Protein AF-A0A955JZ19-F1 (afdb_monomer_lite)

Structure (mmCIF, N/CA/C/O backbone):
data_AF-A0A955JZ19-F1
#
_entry.id   AF-A0A955JZ19-F1
#
loop_
_atom_site.group_PDB
_atom_site.id
_atom_site.type_symbol
_atom_site.label_atom_id
_atom_site.label_alt_id
_atom_site.label_comp_id
_atom_site.label_asym_id
_atom_site.label_entity_id
_atom_site.label_seq_id
_atom_site.pdbx_PDB_ins_code
_atom_site.Cartn_x
_atom_site.Cartn_y
_atom_site.Cartn_z
_atom_site.occupancy
_atom_site.B_iso_or_equiv
_atom_site.auth_seq_id
_atom_site.auth_comp_id
_atom_site.auth_asym_id
_atom_site.auth_atom_id
_atom_site.pdbx_PDB_model_num
ATOM 1 N N . MET A 1 1 ? 44.712 36.888 -28.153 1.00 36.06 1 MET A N 1
ATOM 2 C CA . MET A 1 1 ? 43.821 35.734 -28.402 1.00 36.06 1 MET A CA 1
ATOM 3 C C . MET A 1 1 ? 44.044 34.730 -27.284 1.00 36.06 1 MET A C 1
ATOM 5 O O . MET A 1 1 ? 45.025 34.002 -27.312 1.00 36.06 1 MET A O 1
ATOM 9 N N . GLY A 1 2 ? 43.229 34.809 -26.230 1.00 31.31 2 GLY A N 1
ATOM 10 C CA . GLY A 1 2 ? 43.340 33.939 -25.059 1.00 31.31 2 GLY A CA 1
ATOM 11 C C . GLY A 1 2 ? 42.640 32.613 -25.325 1.00 31.31 2 GLY A C 1
ATOM 12 O O . GLY A 1 2 ? 41.442 32.602 -25.593 1.00 31.31 2 GLY A O 1
ATOM 13 N N . GLY A 1 3 ? 43.398 31.518 -25.285 1.00 32.16 3 GLY A N 1
ATOM 14 C CA . GLY A 1 3 ? 42.857 30.168 -25.368 1.00 32.16 3 GLY A CA 1
ATOM 15 C C . GLY A 1 3 ? 41.945 29.886 -24.177 1.00 32.16 3 GLY A C 1
ATOM 16 O O . GLY A 1 3 ? 42.357 30.033 -23.025 1.00 32.16 3 GLY A O 1
ATOM 17 N N . LEU A 1 4 ? 40.709 29.482 -24.469 1.00 30.69 4 LEU A N 1
ATOM 18 C CA . LEU A 1 4 ? 39.780 28.898 -23.509 1.00 30.69 4 LEU A CA 1
ATOM 19 C C . LEU A 1 4 ? 40.408 27.617 -22.953 1.00 30.69 4 LEU A C 1
ATOM 21 O O . LEU A 1 4 ? 40.342 26.545 -23.552 1.00 30.69 4 LEU A O 1
ATOM 25 N N . LYS A 1 5 ? 41.066 27.758 -21.803 1.00 35.69 5 LYS A N 1
ATOM 26 C CA . LYS A 1 5 ? 41.483 26.651 -20.952 1.00 35.69 5 LYS A CA 1
ATOM 27 C C . LYS A 1 5 ? 40.195 25.944 -20.526 1.00 35.69 5 LYS A C 1
ATOM 29 O O . LYS A 1 5 ? 39.420 26.517 -19.763 1.00 35.69 5 LYS A O 1
ATOM 34 N N . LEU A 1 6 ? 39.936 24.756 -21.084 1.00 35.84 6 LEU A N 1
ATOM 35 C CA . LEU A 1 6 ? 38.850 23.878 -20.650 1.00 35.84 6 LEU A CA 1
ATOM 36 C C . LEU A 1 6 ? 38.929 23.775 -19.128 1.00 35.84 6 LEU A C 1
ATOM 38 O O . LEU A 1 6 ? 39.932 23.328 -18.574 1.00 35.84 6 LEU A O 1
ATOM 42 N N . MET A 1 7 ? 37.898 24.289 -18.470 1.00 33.06 7 MET A N 1
ATOM 43 C CA . MET A 1 7 ? 37.773 24.302 -17.026 1.00 33.06 7 MET A CA 1
ATOM 44 C C . MET A 1 7 ? 37.643 22.839 -16.589 1.00 33.06 7 MET A C 1
ATOM 46 O O . MET A 1 7 ? 36.569 22.248 -16.693 1.00 33.06 7 MET A O 1
ATOM 50 N N . GLU A 1 8 ? 38.754 22.216 -16.184 1.00 42.72 8 GLU A N 1
ATOM 51 C CA . GLU A 1 8 ? 38.717 20.949 -15.460 1.00 42.72 8 GLU A CA 1
ATOM 52 C C . GLU A 1 8 ? 37.923 21.201 -14.180 1.00 42.72 8 GLU A C 1
ATOM 54 O O . GLU A 1 8 ? 38.412 21.807 -13.226 1.00 42.72 8 GLU A O 1
ATOM 59 N N . LEU A 1 9 ? 36.648 20.809 -14.208 1.00 47.03 9 LEU A N 1
ATOM 60 C CA . LEU A 1 9 ? 35.756 20.924 -13.067 1.00 47.03 9 LEU A CA 1
ATOM 61 C C . LEU A 1 9 ? 36.391 20.213 -11.857 1.00 47.03 9 LEU A C 1
ATOM 63 O O . LEU A 1 9 ? 36.922 19.100 -12.011 1.00 47.03 9 LEU A O 1
ATOM 67 N N . PRO A 1 10 ? 36.339 20.834 -10.663 1.00 48.09 10 PRO A N 1
ATOM 68 C CA . PRO A 1 10 ? 36.861 20.242 -9.439 1.00 48.09 10 PRO A CA 1
ATOM 69 C C . PRO A 1 10 ? 36.248 18.853 -9.257 1.00 48.09 10 PRO A C 1
ATOM 71 O O . PRO A 1 10 ? 35.068 18.648 -9.536 1.00 48.09 10 PRO A O 1
ATOM 74 N N . HIS A 1 11 ? 37.075 17.882 -8.863 1.00 57.25 11 HIS A N 1
ATOM 75 C CA . HIS A 1 11 ? 36.681 16.484 -8.702 1.00 57.25 11 HIS A CA 1
ATOM 76 C C . HIS A 1 11 ? 35.457 16.367 -7.785 1.00 57.25 11 HIS A C 1
ATOM 78 O O . HIS A 1 11 ? 35.597 16.385 -6.564 1.00 57.25 11 HIS A O 1
ATOM 84 N N . SER A 1 12 ? 34.259 16.246 -8.365 1.00 74.75 12 SER A N 1
ATOM 85 C CA . SER A 1 12 ? 33.053 15.975 -7.592 1.00 74.75 12 SER A CA 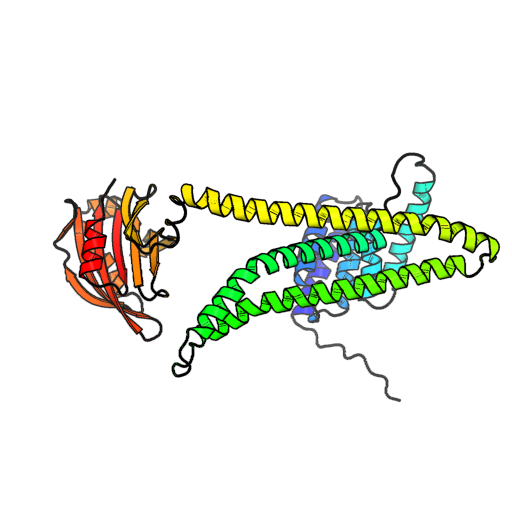1
ATOM 86 C C . SER A 1 12 ? 33.221 14.630 -6.887 1.00 74.75 12 SER A C 1
ATOM 88 O O . SER A 1 12 ? 33.815 13.695 -7.435 1.00 74.75 12 SER A O 1
ATOM 90 N N . ILE A 1 13 ? 32.693 14.521 -5.669 1.00 83.56 13 ILE A N 1
ATOM 91 C CA . ILE A 1 13 ? 32.665 13.261 -4.909 1.00 83.56 13 ILE A CA 1
ATOM 92 C C . ILE A 1 13 ? 32.065 12.143 -5.783 1.00 83.56 13 ILE A C 1
ATOM 94 O O . ILE A 1 13 ? 32.575 11.024 -5.811 1.00 83.56 13 ILE A O 1
ATOM 98 N N . THR A 1 14 ? 31.057 12.477 -6.596 1.00 84.44 14 THR A N 1
ATOM 99 C CA . THR A 1 14 ? 30.448 11.599 -7.602 1.00 84.44 14 THR A CA 1
ATOM 100 C C . THR A 1 14 ? 31.455 11.083 -8.633 1.00 84.44 14 THR A C 1
ATOM 102 O O . THR A 1 14 ? 31.504 9.881 -8.900 1.00 84.44 14 THR A O 1
ATOM 105 N N . ARG A 1 15 ? 32.293 11.961 -9.201 1.00 86.19 15 ARG A N 1
ATOM 106 C CA . ARG A 1 15 ? 33.318 11.586 -10.187 1.00 86.19 15 ARG A CA 1
ATOM 107 C C . ARG A 1 15 ? 34.419 10.732 -9.559 1.00 86.19 15 ARG A C 1
ATOM 109 O O . ARG A 1 15 ? 34.877 9.790 -10.198 1.00 86.19 15 ARG A O 1
ATOM 116 N N . GLN A 1 16 ? 34.818 11.017 -8.318 1.00 86.06 16 GLN A N 1
ATOM 117 C CA . GLN A 1 16 ? 35.795 10.196 -7.590 1.00 86.06 16 GLN A CA 1
ATOM 118 C C . GLN A 1 16 ? 35.253 8.790 -7.310 1.00 86.06 16 GLN A C 1
ATOM 120 O O . GLN A 1 16 ? 35.937 7.807 -7.591 1.00 86.06 16 GLN A O 1
ATOM 125 N N . ALA A 1 17 ? 34.006 8.688 -6.842 1.00 90.06 17 ALA A N 1
ATOM 126 C CA . ALA A 1 17 ? 33.344 7.407 -6.622 1.00 90.06 17 ALA A CA 1
ATOM 127 C C . ALA A 1 17 ? 33.239 6.589 -7.920 1.00 90.06 17 ALA A C 1
ATOM 129 O O . ALA A 1 17 ? 33.508 5.390 -7.916 1.00 90.06 17 ALA A O 1
ATOM 130 N N . TYR A 1 18 ? 32.911 7.239 -9.041 1.00 93.44 18 TYR A N 1
ATOM 131 C CA . TYR A 1 18 ? 32.905 6.598 -10.357 1.00 93.44 18 TYR A CA 1
ATOM 132 C C . TYR A 1 18 ? 34.294 6.073 -10.751 1.00 93.44 18 TYR A C 1
ATOM 134 O O . TYR A 1 18 ? 34.418 4.911 -11.129 1.00 93.44 18 TYR A O 1
ATOM 142 N N . ILE A 1 19 ? 35.345 6.892 -10.625 1.00 91.19 19 ILE A N 1
ATOM 143 C CA . ILE A 1 19 ? 36.721 6.491 -10.963 1.00 91.19 19 ILE A CA 1
ATOM 144 C C . ILE A 1 19 ? 37.163 5.283 -10.128 1.00 91.19 19 ILE A C 1
ATOM 146 O O . ILE A 1 19 ? 37.779 4.366 -10.669 1.00 91.19 19 ILE A O 1
ATOM 150 N N . GLU A 1 20 ? 36.821 5.249 -8.839 1.00 91.38 20 GLU A N 1
ATOM 151 C CA . GLU A 1 20 ? 37.164 4.124 -7.969 1.00 91.38 20 GLU A CA 1
ATOM 152 C C . GLU A 1 20 ? 36.445 2.836 -8.388 1.00 91.38 20 GLU A C 1
ATOM 154 O O . GLU A 1 20 ? 37.066 1.779 -8.485 1.00 91.38 20 GLU A O 1
ATOM 159 N N . GLN A 1 21 ? 35.157 2.917 -8.734 1.00 94.81 21 GLN A N 1
ATOM 160 C CA . GLN A 1 21 ? 34.424 1.757 -9.249 1.00 94.81 21 GLN A CA 1
ATOM 161 C C . GLN A 1 21 ? 35.016 1.250 -10.567 1.00 94.81 21 GLN A C 1
ATOM 163 O O . GLN A 1 21 ? 35.226 0.048 -10.720 1.00 94.81 21 GLN A O 1
ATOM 168 N N . ILE A 1 22 ? 35.345 2.155 -11.490 1.00 96.62 22 ILE A N 1
ATOM 169 C CA . ILE A 1 22 ? 35.989 1.817 -12.762 1.00 96.62 22 ILE A CA 1
ATOM 170 C C . ILE A 1 22 ? 37.344 1.137 -12.542 1.00 96.62 22 ILE A C 1
ATOM 172 O O . ILE A 1 22 ? 37.614 0.123 -13.181 1.00 96.62 22 ILE A O 1
ATOM 176 N N . ARG A 1 23 ? 38.168 1.624 -11.605 1.00 94.00 23 ARG A N 1
ATOM 177 C CA . ARG A 1 23 ? 39.460 1.008 -11.259 1.00 94.00 23 ARG A CA 1
ATOM 178 C C . ARG A 1 23 ? 39.293 -0.441 -10.797 1.00 94.00 23 ARG A C 1
ATOM 180 O O . ARG A 1 23 ? 40.073 -1.306 -11.193 1.00 94.00 23 ARG A O 1
ATOM 187 N N . ILE A 1 24 ? 38.271 -0.719 -9.987 1.00 92.31 24 ILE A N 1
ATOM 188 C CA . ILE A 1 24 ? 37.990 -2.083 -9.524 1.00 92.31 24 ILE A CA 1
ATOM 189 C C . ILE A 1 24 ? 37.556 -2.974 -10.696 1.00 92.31 24 ILE A C 1
ATOM 191 O O . ILE A 1 24 ? 38.008 -4.113 -10.806 1.00 92.31 24 ILE A O 1
ATOM 195 N N . VAL A 1 25 ? 36.721 -2.457 -11.604 1.00 96.25 25 VAL A N 1
ATOM 196 C CA . VAL A 1 25 ? 36.329 -3.192 -12.815 1.00 96.25 25 VAL A CA 1
ATOM 197 C C . VAL A 1 25 ? 37.537 -3.476 -13.709 1.00 96.25 25 VAL A C 1
ATOM 199 O O . VAL A 1 25 ? 37.671 -4.596 -14.190 1.00 96.25 25 VAL A O 1
ATOM 202 N N . GLU A 1 26 ? 38.448 -2.518 -13.895 1.00 95.38 26 GLU A N 1
ATOM 203 C CA . GLU A 1 26 ? 39.683 -2.723 -14.661 1.00 95.38 26 GLU A CA 1
ATOM 204 C C . GLU A 1 26 ? 40.561 -3.828 -14.071 1.00 95.38 26 GLU A C 1
ATOM 206 O O . GLU A 1 26 ? 41.078 -4.664 -14.815 1.00 95.38 26 GLU A O 1
ATOM 211 N N . ALA A 1 27 ? 40.717 -3.853 -12.745 1.00 93.56 27 ALA A N 1
ATOM 212 C CA . ALA A 1 27 ? 41.481 -4.889 -12.058 1.00 93.56 27 ALA A CA 1
ATOM 213 C C . ALA A 1 27 ? 40.847 -6.275 -12.249 1.00 93.56 27 ALA A C 1
ATOM 215 O O . ALA A 1 27 ? 41.544 -7.226 -12.604 1.00 93.56 27 ALA A O 1
ATOM 216 N N . ASN A 1 28 ? 39.524 -6.375 -12.088 1.00 92.94 28 ASN A N 1
ATOM 217 C CA . ASN A 1 28 ? 38.792 -7.629 -12.259 1.00 92.94 28 ASN A CA 1
ATOM 218 C C . ASN A 1 28 ? 38.799 -8.112 -13.712 1.00 92.94 28 ASN A C 1
ATOM 220 O O . ASN A 1 28 ? 38.982 -9.299 -13.957 1.00 92.94 28 ASN A O 1
ATOM 224 N N . LEU A 1 29 ? 38.642 -7.202 -14.677 1.00 94.69 29 LEU A N 1
ATOM 225 C CA . LEU A 1 29 ? 38.719 -7.530 -16.097 1.00 94.69 29 LEU A CA 1
ATOM 226 C C . LEU A 1 29 ? 40.117 -8.030 -16.459 1.00 94.69 29 LEU A C 1
ATOM 228 O O . LEU A 1 29 ? 40.243 -9.057 -17.112 1.00 94.69 29 LEU A O 1
ATOM 232 N N . LYS A 1 30 ? 41.170 -7.357 -15.978 1.00 95.62 30 LYS A N 1
ATOM 233 C CA . LYS A 1 30 ? 42.548 -7.814 -16.178 1.00 95.62 30 LYS A CA 1
ATOM 234 C C . LYS A 1 30 ? 42.765 -9.206 -15.584 1.00 95.62 30 LYS A C 1
ATOM 236 O O . LYS A 1 30 ? 43.415 -10.023 -16.226 1.00 95.62 30 LYS A O 1
ATOM 241 N N . ALA A 1 31 ? 42.241 -9.477 -14.389 1.00 91.94 31 ALA A N 1
ATOM 242 C CA . ALA A 1 31 ? 42.320 -10.798 -13.767 1.00 91.94 31 ALA A CA 1
ATOM 243 C C . ALA A 1 31 ? 41.575 -11.862 -14.593 1.00 91.94 31 ALA A C 1
ATOM 245 O O . ALA A 1 31 ? 42.135 -12.923 -14.840 1.00 91.94 31 ALA A O 1
ATOM 246 N N . ALA A 1 32 ? 40.379 -11.544 -15.101 1.00 93.06 32 ALA A N 1
ATOM 247 C CA . ALA A 1 32 ? 39.568 -12.448 -15.924 1.00 93.06 32 ALA A CA 1
ATOM 248 C C . ALA A 1 32 ? 40.208 -12.806 -17.271 1.00 93.06 32 ALA A C 1
ATOM 250 O O . ALA A 1 32 ? 39.827 -13.798 -17.885 1.00 93.06 32 ALA A O 1
ATOM 251 N N . THR A 1 33 ? 41.150 -11.990 -17.745 1.00 93.50 33 THR A N 1
ATOM 252 C CA . THR A 1 33 ? 41.774 -12.138 -19.066 1.00 93.50 33 THR A CA 1
ATOM 253 C C . THR A 1 33 ? 43.278 -12.411 -18.977 1.00 93.50 33 THR A C 1
ATOM 255 O O . THR A 1 33 ? 43.978 -12.319 -19.984 1.00 93.50 33 THR A O 1
ATOM 258 N N . SER A 1 34 ? 43.817 -12.657 -17.777 1.00 91.00 34 SER A N 1
ATOM 259 C CA . SER A 1 34 ? 45.233 -12.990 -17.577 1.00 91.00 34 SER A CA 1
ATOM 260 C C . SER A 1 34 ? 45.426 -14.504 -17.674 1.00 91.00 34 SER A C 1
ATOM 262 O O . SER A 1 34 ? 45.449 -15.188 -16.657 1.00 91.00 34 SER A O 1
ATOM 264 N N . GLY A 1 35 ? 45.570 -15.017 -18.898 1.00 90.94 35 GLY A N 1
ATOM 265 C CA . GLY A 1 35 ? 45.674 -16.452 -19.185 1.00 90.94 35 GLY A CA 1
ATOM 266 C C . GLY A 1 35 ? 44.444 -16.949 -19.937 1.00 90.94 35 GLY A C 1
ATOM 267 O O . GLY A 1 35 ? 43.985 -16.275 -20.861 1.00 90.94 35 GLY A O 1
ATOM 268 N N . ASP A 1 36 ? 43.915 -18.104 -19.535 1.00 92.19 36 ASP A N 1
ATOM 269 C CA . ASP A 1 36 ? 42.625 -18.583 -20.029 1.00 92.19 36 ASP A CA 1
ATOM 270 C C . ASP A 1 36 ? 41.503 -17.652 -19.556 1.00 92.19 36 ASP A C 1
ATOM 272 O O . ASP A 1 36 ? 41.524 -17.142 -18.434 1.00 92.19 36 ASP A O 1
ATOM 276 N N . ILE A 1 37 ? 40.525 -17.408 -20.430 1.00 94.31 37 ILE A N 1
ATOM 277 C CA . ILE A 1 37 ? 39.426 -16.487 -20.139 1.00 94.31 37 ILE A CA 1
ATOM 278 C C . ILE A 1 37 ? 38.528 -17.099 -19.059 1.00 94.31 37 ILE A C 1
ATOM 280 O O . ILE A 1 37 ? 37.827 -18.085 -19.293 1.00 94.31 37 ILE A O 1
ATOM 284 N N . ASP A 1 38 ? 38.492 -16.469 -17.886 1.00 94.00 38 ASP A N 1
ATOM 285 C CA . ASP A 1 38 ? 37.559 -16.833 -16.822 1.00 94.00 38 ASP A CA 1
ATOM 286 C C . ASP A 1 38 ? 36.180 -16.221 -17.115 1.00 94.00 38 ASP A C 1
ATOM 288 O O . ASP A 1 38 ? 35.874 -15.078 -16.755 1.00 94.00 38 ASP A O 1
ATOM 292 N N . HIS A 1 39 ? 35.318 -16.995 -17.778 1.00 91.25 39 HIS A N 1
ATOM 293 C CA . HIS A 1 39 ? 33.958 -16.576 -18.124 1.00 91.25 39 HIS A CA 1
ATOM 294 C C . HIS A 1 39 ? 33.083 -16.243 -16.903 1.00 91.25 39 HIS A C 1
ATOM 296 O O . HIS A 1 39 ? 32.175 -15.406 -17.006 1.00 91.25 39 HIS A O 1
ATOM 302 N N . ALA A 1 40 ? 33.337 -16.863 -15.745 1.00 90.25 40 ALA A N 1
ATOM 303 C CA . ALA A 1 40 ? 32.583 -16.584 -14.528 1.00 90.25 40 ALA A CA 1
ATOM 304 C C . ALA A 1 40 ? 32.951 -15.199 -13.984 1.00 90.25 40 ALA A C 1
ATOM 306 O O . ALA A 1 40 ? 32.062 -14.385 -13.709 1.00 90.25 40 ALA A O 1
ATOM 307 N N . LEU A 1 41 ? 34.248 -14.889 -13.916 1.00 90.81 41 LEU A N 1
ATOM 308 C CA . LEU A 1 41 ? 34.722 -13.569 -13.510 1.00 90.81 41 LEU A CA 1
ATOM 309 C C . LEU A 1 41 ? 34.319 -12.490 -14.527 1.00 90.81 41 LEU A C 1
ATOM 311 O O . LEU A 1 41 ? 33.862 -11.417 -14.135 1.00 90.81 41 LEU A O 1
ATOM 315 N N . LEU A 1 42 ? 34.361 -12.794 -15.827 1.00 91.88 42 LEU A N 1
ATOM 316 C CA . LEU A 1 42 ? 33.897 -11.900 -16.895 1.00 91.88 42 LEU A CA 1
ATOM 317 C C . LEU A 1 42 ? 32.394 -11.570 -16.776 1.00 91.88 42 LEU A C 1
ATOM 319 O O . LEU A 1 42 ? 31.968 -10.441 -17.026 1.00 91.88 42 LEU A O 1
ATOM 323 N N . THR A 1 43 ? 31.577 -12.532 -16.336 1.00 91.50 43 THR A N 1
ATOM 324 C CA . THR A 1 43 ? 30.149 -12.313 -16.049 1.00 91.50 43 THR A CA 1
ATOM 325 C C . THR A 1 43 ? 29.948 -11.397 -14.839 1.00 91.50 43 THR A C 1
ATOM 327 O O . THR A 1 43 ? 29.064 -10.540 -14.854 1.00 91.50 43 THR A O 1
ATOM 330 N N . GLN A 1 44 ? 30.778 -11.524 -13.799 1.00 90.88 44 GLN A N 1
ATOM 331 C CA . GLN A 1 44 ? 30.746 -10.607 -12.653 1.00 90.88 44 GLN A CA 1
ATOM 332 C C . GLN A 1 44 ? 31.175 -9.187 -13.043 1.00 90.88 44 GLN A C 1
ATOM 334 O O . GLN A 1 44 ? 30.560 -8.216 -12.600 1.00 90.88 44 GLN A O 1
ATOM 339 N N . VAL A 1 45 ? 32.187 -9.062 -13.908 1.00 96.19 45 VAL A N 1
ATOM 340 C CA . VAL A 1 45 ? 32.626 -7.783 -14.487 1.00 96.19 45 VAL A CA 1
ATOM 341 C C . VAL A 1 45 ? 31.480 -7.123 -15.260 1.00 96.19 45 VAL A C 1
ATOM 343 O O . VAL A 1 45 ? 31.210 -5.948 -15.018 1.00 96.19 45 VAL A O 1
ATOM 346 N N . GLN A 1 46 ? 30.754 -7.871 -16.103 1.00 95.00 46 GLN A N 1
ATOM 347 C CA . GLN A 1 46 ? 29.576 -7.358 -16.819 1.00 95.00 46 GLN A CA 1
ATOM 348 C C . GLN A 1 46 ? 28.509 -6.829 -15.855 1.00 95.00 46 GLN A C 1
ATOM 350 O O . GLN A 1 46 ? 28.118 -5.675 -15.962 1.00 95.00 46 GLN A O 1
ATOM 355 N N . LYS A 1 47 ? 28.091 -7.631 -14.864 1.00 94.62 47 LYS A N 1
ATOM 356 C CA . LYS A 1 47 ? 27.066 -7.212 -13.889 1.00 94.62 47 LYS A CA 1
ATOM 357 C C . LYS A 1 47 ? 27.450 -5.920 -13.168 1.00 94.62 47 LYS A C 1
ATOM 359 O O . LYS A 1 47 ? 26.605 -5.071 -12.892 1.00 94.62 47 LYS A O 1
ATOM 364 N N . ARG A 1 48 ? 28.737 -5.766 -12.851 1.00 94.81 48 ARG A N 1
ATOM 365 C CA . ARG A 1 48 ? 29.244 -4.558 -12.201 1.00 94.81 48 ARG A CA 1
ATOM 366 C C . ARG A 1 48 ? 29.254 -3.361 -13.149 1.00 94.81 48 ARG A C 1
ATOM 368 O O . ARG A 1 48 ? 28.903 -2.270 -12.715 1.00 94.81 48 ARG A O 1
ATOM 375 N N . LEU A 1 49 ? 29.609 -3.556 -14.418 1.00 95.88 49 LEU A N 1
ATOM 376 C CA . LEU A 1 49 ? 29.494 -2.524 -15.450 1.00 95.88 49 LEU A CA 1
ATOM 377 C C . LEU A 1 49 ? 28.043 -2.083 -15.652 1.00 95.88 49 LEU A C 1
ATOM 379 O O . LEU A 1 49 ? 27.805 -0.883 -15.701 1.00 95.88 49 LEU A O 1
ATOM 383 N N . ASP A 1 50 ? 27.088 -3.012 -15.679 1.00 94.00 50 ASP A N 1
ATOM 384 C CA . ASP A 1 50 ? 25.661 -2.701 -15.833 1.00 94.00 50 ASP A CA 1
ATOM 385 C C . ASP A 1 50 ? 25.151 -1.846 -14.660 1.00 94.00 50 ASP A C 1
ATOM 387 O O . ASP A 1 50 ? 24.494 -0.828 -14.867 1.00 94.00 50 ASP A O 1
ATOM 391 N N . SER A 1 51 ? 25.546 -2.184 -13.426 1.00 94.94 51 SER A N 1
ATOM 392 C CA . SER A 1 51 ? 25.214 -1.385 -12.236 1.00 94.94 51 SER A CA 1
ATOM 393 C C . SER A 1 51 ? 25.858 0.012 -12.254 1.00 94.94 51 SER A C 1
ATOM 395 O O . SER A 1 51 ? 25.240 0.999 -11.849 1.00 94.94 51 SER A O 1
ATOM 397 N N . ILE A 1 52 ? 27.097 0.132 -12.749 1.00 93.31 52 ILE A N 1
ATOM 398 C CA . ILE A 1 52 ? 27.747 1.439 -12.939 1.00 93.31 52 ILE A CA 1
ATOM 399 C C . ILE A 1 52 ? 27.015 2.226 -14.035 1.00 93.31 52 ILE A C 1
ATOM 401 O O . ILE A 1 52 ? 26.786 3.422 -13.860 1.00 93.31 52 ILE A O 1
ATOM 405 N N . ALA A 1 53 ? 26.621 1.581 -15.134 1.00 94.75 53 ALA A N 1
ATOM 406 C CA . ALA A 1 53 ? 25.901 2.209 -16.235 1.00 94.75 53 ALA A CA 1
ATOM 407 C C . ALA A 1 53 ? 24.556 2.772 -15.773 1.00 94.75 53 ALA A C 1
ATOM 409 O O . ALA A 1 53 ? 24.304 3.958 -15.982 1.00 94.75 53 ALA A O 1
ATOM 410 N N . GLU A 1 54 ? 23.754 1.983 -15.056 1.00 94.31 54 GLU A N 1
ATOM 411 C CA . GLU A 1 54 ? 22.461 2.406 -14.502 1.00 94.31 54 GLU A CA 1
ATOM 412 C C . GLU A 1 54 ? 22.579 3.713 -13.705 1.00 94.31 54 GLU A C 1
ATOM 414 O O . GLU A 1 54 ? 21.778 4.633 -13.868 1.00 94.31 54 GLU A O 1
ATOM 419 N N . LYS A 1 55 ? 23.638 3.833 -12.899 1.00 93.56 55 LYS A N 1
ATOM 420 C CA . LYS A 1 55 ? 23.854 4.994 -12.035 1.00 93.56 55 LYS A CA 1
ATOM 421 C C . LYS A 1 55 ? 24.499 6.190 -12.740 1.00 93.56 55 LYS A C 1
ATOM 423 O O . LYS A 1 55 ? 24.259 7.333 -12.353 1.00 93.56 55 LYS A O 1
ATOM 428 N N . TYR A 1 56 ? 25.362 5.953 -13.727 1.00 92.62 56 TYR A N 1
ATOM 429 C CA . TYR A 1 56 ? 26.324 6.961 -14.180 1.00 92.62 56 TYR A CA 1
ATOM 430 C C . TYR A 1 56 ? 26.311 7.258 -15.685 1.00 92.62 56 TYR A C 1
ATOM 432 O O . TYR A 1 56 ? 26.850 8.294 -16.082 1.00 92.62 56 TYR A O 1
ATOM 440 N N . GLN A 1 57 ? 25.675 6.438 -16.529 1.00 90.12 57 GLN A N 1
ATOM 441 C CA . GLN A 1 57 ? 25.727 6.602 -17.992 1.00 90.12 57 GLN A CA 1
ATOM 442 C C . GLN A 1 57 ? 25.134 7.936 -18.478 1.00 90.12 57 GLN A C 1
ATOM 444 O O . GLN A 1 57 ? 25.645 8.540 -19.421 1.00 90.12 57 GLN A O 1
ATOM 449 N N . TYR A 1 58 ? 24.131 8.470 -17.774 1.00 91.12 58 TYR A N 1
ATOM 450 C CA . TYR A 1 58 ? 23.497 9.760 -18.083 1.00 91.12 58 TYR A CA 1
ATOM 451 C C . TYR A 1 58 ? 23.933 10.899 -17.146 1.00 91.12 58 TYR A C 1
ATOM 453 O O . TYR A 1 58 ? 23.389 11.998 -17.214 1.00 91.12 58 TYR A O 1
ATOM 461 N N . SER A 1 59 ? 24.922 10.669 -16.273 1.00 87.44 59 SER A N 1
ATOM 462 C CA . SER A 1 59 ? 25.356 11.678 -15.303 1.00 87.44 59 SER A CA 1
ATOM 463 C C . SER A 1 59 ? 26.234 12.752 -15.951 1.00 87.44 59 SER A C 1
ATOM 465 O O . SER A 1 59 ? 27.358 12.490 -16.391 1.00 87.44 59 SER A O 1
ATOM 467 N N . ASN A 1 60 ? 25.744 13.994 -15.940 1.00 86.12 60 ASN A N 1
ATOM 468 C CA . ASN A 1 60 ? 26.501 15.163 -16.396 1.00 86.12 60 ASN A CA 1
ATOM 469 C C . ASN A 1 60 ? 27.709 15.471 -15.493 1.00 86.12 60 ASN A C 1
ATOM 471 O O . ASN A 1 60 ? 28.697 16.024 -15.967 1.00 86.12 60 ASN A O 1
ATOM 475 N N . GLU A 1 61 ? 27.671 15.064 -14.219 1.00 85.50 61 GLU A N 1
ATOM 476 C CA . GLU A 1 61 ? 28.739 15.318 -13.238 1.00 85.50 61 GLU A CA 1
ATOM 477 C C . GLU A 1 61 ? 30.032 14.540 -13.527 1.00 85.50 61 GLU A C 1
ATOM 479 O O . GLU A 1 61 ? 31.110 14.924 -13.073 1.00 85.50 61 GLU A O 1
ATOM 484 N N . ILE A 1 62 ? 29.94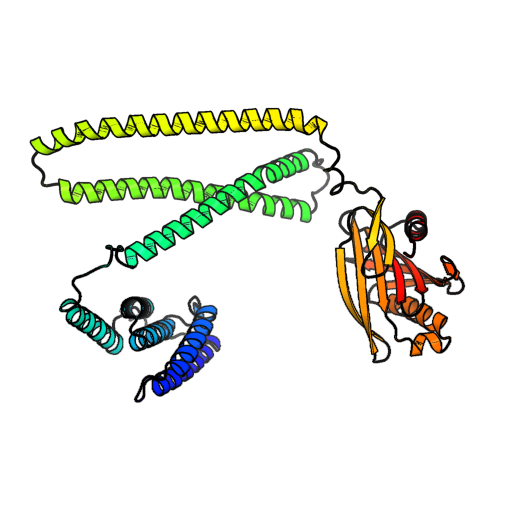0 13.444 -14.285 1.00 85.06 62 ILE A N 1
ATOM 485 C CA . ILE A 1 62 ? 31.094 12.623 -14.683 1.00 85.06 62 ILE A CA 1
ATOM 486 C C . ILE A 1 62 ? 31.725 13.156 -15.974 1.00 85.06 62 ILE A C 1
ATOM 488 O O . ILE A 1 62 ? 32.924 12.968 -16.215 1.00 85.06 62 ILE A O 1
ATOM 492 N N . GLY A 1 63 ? 30.935 13.854 -16.793 1.00 87.88 63 GLY A N 1
ATOM 493 C CA . GLY A 1 63 ? 31.375 14.439 -18.052 1.00 87.88 63 GLY A CA 1
ATOM 494 C C . GLY A 1 63 ? 31.898 13.382 -19.024 1.00 87.88 63 GLY A C 1
ATOM 495 O O . GLY A 1 63 ? 31.283 12.330 -19.219 1.00 87.88 63 GLY A O 1
ATOM 496 N N . THR A 1 64 ? 33.050 13.661 -19.632 1.00 90.94 64 THR A N 1
ATOM 497 C CA . THR A 1 64 ? 33.677 12.784 -20.631 1.00 90.94 64 THR A CA 1
ATOM 498 C C . THR A 1 64 ? 34.254 11.511 -20.028 1.00 90.94 64 THR A C 1
ATOM 500 O O . THR A 1 64 ? 34.398 10.538 -20.753 1.00 90.94 64 THR A O 1
ATOM 503 N N . ALA A 1 65 ? 34.510 11.440 -18.712 1.00 90.06 65 ALA A N 1
ATOM 504 C CA . ALA A 1 65 ? 35.067 10.243 -18.063 1.00 90.06 65 ALA A CA 1
ATOM 505 C C . ALA A 1 65 ? 34.173 8.992 -18.209 1.00 90.06 65 ALA A C 1
ATOM 507 O O . ALA A 1 65 ? 34.646 7.867 -18.026 1.00 90.06 65 ALA A O 1
ATOM 508 N N . ARG A 1 66 ? 32.909 9.181 -18.611 1.00 92.38 66 ARG A N 1
ATOM 509 C CA . ARG A 1 66 ? 31.976 8.122 -19.014 1.00 92.38 66 ARG A CA 1
ATOM 510 C C . ARG A 1 66 ? 32.491 7.255 -20.161 1.00 92.38 66 ARG A C 1
ATOM 512 O O . ARG A 1 66 ? 32.130 6.088 -20.209 1.00 92.38 66 ARG A O 1
ATOM 519 N N . TYR A 1 67 ? 33.386 7.757 -21.021 1.00 94.75 67 TYR A N 1
ATOM 520 C CA . TYR A 1 67 ? 33.964 6.960 -22.116 1.00 94.75 67 TYR A CA 1
ATOM 521 C C . TYR A 1 67 ? 34.568 5.637 -21.625 1.00 94.75 67 TYR A C 1
ATOM 523 O O . TYR A 1 67 ? 34.557 4.631 -22.328 1.00 94.75 67 TYR A O 1
ATOM 531 N N . LYS A 1 68 ? 35.076 5.638 -20.389 1.00 95.56 68 LYS A N 1
ATOM 532 C CA . LYS A 1 68 ? 35.743 4.495 -19.785 1.00 95.56 68 LYS A CA 1
ATOM 533 C C . LYS A 1 68 ? 34.795 3.338 -19.467 1.00 95.56 68 LYS A C 1
ATOM 535 O O . LYS A 1 68 ? 35.214 2.190 -19.538 1.00 95.56 68 LYS A O 1
ATOM 540 N N . LEU A 1 69 ? 33.531 3.632 -19.163 1.00 95.94 69 LEU A N 1
ATOM 541 C CA . LEU A 1 69 ? 32.481 2.629 -19.002 1.00 95.94 69 LEU A CA 1
ATOM 542 C C . LEU A 1 69 ? 32.275 1.861 -20.315 1.00 95.94 69 LEU A C 1
ATOM 544 O O . LEU A 1 69 ? 32.371 0.636 -20.330 1.00 95.94 69 LEU A O 1
ATOM 548 N N . TYR A 1 70 ? 32.081 2.593 -21.414 1.00 97.00 70 TYR A N 1
ATOM 549 C CA . TYR A 1 70 ? 31.867 2.024 -22.746 1.00 97.00 70 TYR A CA 1
ATOM 550 C C . TYR A 1 70 ? 33.107 1.280 -23.267 1.00 97.00 70 TYR A C 1
ATOM 552 O O . TYR A 1 70 ? 32.989 0.192 -23.821 1.00 97.00 70 TYR A O 1
ATOM 560 N N . GLU A 1 71 ? 34.316 1.792 -23.003 1.00 96.88 71 GLU A N 1
ATOM 561 C CA . GLU A 1 71 ? 35.565 1.076 -23.306 1.00 96.88 71 GLU A CA 1
ATOM 562 C C . GLU A 1 71 ? 35.625 -0.296 -22.614 1.00 96.88 71 GLU A C 1
ATOM 564 O O . GLU A 1 71 ? 36.044 -1.282 -23.218 1.00 96.88 71 GLU A O 1
ATOM 569 N N . LEU A 1 72 ? 35.217 -0.375 -21.344 1.00 97.06 72 LEU A N 1
ATOM 570 C CA . LEU A 1 72 ? 35.236 -1.630 -20.592 1.00 97.06 72 LEU A CA 1
ATOM 571 C C . LEU A 1 72 ? 34.123 -2.586 -21.026 1.00 97.06 72 LEU A C 1
ATOM 573 O O . LEU A 1 72 ? 34.375 -3.787 -21.097 1.00 97.06 72 LEU A O 1
ATOM 577 N N . GLN A 1 73 ? 32.937 -2.076 -21.369 1.00 97.12 73 GLN A N 1
ATOM 578 C CA . GLN A 1 73 ? 31.874 -2.885 -21.976 1.00 97.12 73 GLN A CA 1
ATOM 579 C C . GLN A 1 73 ? 32.334 -3.482 -23.310 1.00 97.12 73 GLN A C 1
ATOM 581 O O . GLN A 1 73 ? 32.207 -4.689 -23.509 1.00 97.12 73 GLN A O 1
ATOM 586 N N . SER A 1 74 ? 32.978 -2.683 -24.165 1.00 97.25 74 SER A N 1
ATOM 587 C CA . SER A 1 74 ? 33.572 -3.165 -25.416 1.00 97.25 74 SER A CA 1
ATOM 588 C C . SER A 1 74 ? 34.551 -4.319 -25.184 1.00 97.25 74 SER A C 1
ATOM 590 O O . SER A 1 74 ? 34.450 -5.356 -25.835 1.00 97.25 74 SER A O 1
ATOM 592 N N . LEU A 1 75 ? 35.453 -4.190 -24.205 1.00 95.94 75 LEU A N 1
ATOM 593 C CA . LEU A 1 75 ? 36.408 -5.250 -23.880 1.00 95.94 75 LEU A CA 1
ATOM 594 C C . LEU A 1 75 ? 35.726 -6.529 -23.384 1.00 95.94 75 LEU A C 1
ATOM 596 O O . LEU A 1 75 ? 36.144 -7.620 -23.759 1.00 95.94 75 LEU A O 1
ATOM 600 N N . VAL A 1 76 ? 34.678 -6.422 -22.566 1.00 96.75 76 VAL A N 1
ATOM 601 C CA . VAL A 1 76 ? 33.934 -7.606 -22.116 1.00 96.75 76 VAL A CA 1
ATOM 602 C C . VAL A 1 76 ? 33.296 -8.336 -23.298 1.00 96.75 76 VAL A C 1
ATOM 604 O O . VAL A 1 76 ? 33.419 -9.557 -23.376 1.00 96.75 76 VAL A O 1
ATOM 607 N N . HIS A 1 77 ? 32.659 -7.618 -24.227 1.00 94.75 77 HIS A N 1
ATOM 608 C CA . HIS A 1 77 ? 32.081 -8.224 -25.431 1.00 94.75 77 HIS A CA 1
ATOM 609 C C . HIS A 1 77 ? 33.158 -8.819 -26.351 1.00 94.75 77 HIS A C 1
ATOM 611 O O . HIS A 1 77 ? 33.004 -9.949 -26.810 1.00 94.75 77 HIS A O 1
ATOM 617 N N . PHE A 1 78 ? 34.301 -8.142 -26.499 1.00 94.62 78 PHE A N 1
ATOM 618 C CA . PHE A 1 78 ? 35.456 -8.650 -27.244 1.00 94.62 78 PHE A CA 1
ATOM 619 C C . PHE A 1 78 ? 35.938 -10.005 -26.697 1.00 94.62 78 PHE A C 1
ATOM 621 O O . PHE A 1 78 ? 36.098 -10.960 -27.454 1.00 94.62 78 PHE A O 1
ATOM 628 N N . PHE A 1 79 ? 36.097 -10.138 -25.375 1.00 94.00 79 PHE A N 1
ATOM 629 C CA . PHE A 1 79 ? 36.508 -11.406 -24.754 1.00 94.00 79 PHE A CA 1
ATOM 630 C C . PHE A 1 79 ? 35.406 -12.479 -24.736 1.00 94.00 79 PHE A C 1
ATOM 632 O O . PHE A 1 79 ? 35.713 -13.658 -24.574 1.00 94.00 79 PHE A O 1
ATOM 639 N N . LYS A 1 80 ? 34.134 -12.107 -24.925 1.00 92.50 80 LYS A N 1
ATOM 640 C CA . LYS A 1 80 ? 33.023 -13.056 -25.132 1.00 92.50 80 LYS A CA 1
ATOM 641 C C . LYS A 1 80 ? 32.906 -13.541 -26.581 1.00 92.50 80 LYS A C 1
ATOM 643 O O . LYS A 1 80 ? 32.134 -14.462 -26.826 1.00 92.50 80 LYS A O 1
ATOM 648 N N . GLY A 1 81 ? 33.650 -12.943 -27.514 1.00 91.69 81 GLY A N 1
ATOM 649 C CA . GLY A 1 81 ? 33.529 -13.212 -28.949 1.00 91.69 81 GLY A CA 1
ATOM 650 C C . GLY A 1 81 ? 32.318 -12.543 -29.606 1.00 91.69 81 GLY A C 1
ATOM 651 O O . GLY A 1 81 ? 31.914 -12.952 -30.688 1.00 91.69 81 GLY A O 1
ATOM 652 N N . ASP A 1 82 ? 31.736 -11.541 -28.952 1.00 92.94 82 ASP A N 1
ATOM 653 C CA . ASP A 1 82 ? 30.602 -10.762 -29.446 1.00 92.94 82 ASP A CA 1
ATOM 654 C C . ASP A 1 82 ? 31.118 -9.474 -30.103 1.00 92.94 82 ASP A C 1
ATOM 656 O O . ASP A 1 82 ? 31.098 -8.382 -29.525 1.00 92.94 82 ASP A O 1
ATOM 660 N N . ASP A 1 83 ? 31.692 -9.645 -31.293 1.00 92.81 83 ASP A N 1
ATOM 661 C CA . ASP A 1 83 ? 32.489 -8.617 -31.964 1.00 92.81 83 ASP A CA 1
ATOM 662 C C . ASP A 1 83 ? 31.644 -7.405 -32.403 1.00 92.81 83 ASP A C 1
ATOM 664 O O . ASP A 1 83 ? 32.126 -6.270 -32.368 1.00 92.81 83 ASP A O 1
ATOM 668 N N . ASP A 1 84 ? 30.368 -7.621 -32.738 1.00 90.88 84 ASP A N 1
ATOM 669 C CA . ASP A 1 84 ? 29.435 -6.567 -33.149 1.00 90.88 84 ASP A CA 1
ATOM 670 C C . ASP A 1 84 ? 29.134 -5.600 -31.997 1.00 90.88 84 ASP A C 1
ATOM 672 O O . ASP A 1 84 ? 29.286 -4.382 -32.136 1.00 90.88 84 ASP A O 1
ATOM 676 N N . ASN A 1 85 ? 28.780 -6.133 -30.823 1.00 92.44 85 ASN A N 1
ATOM 677 C CA . ASN A 1 85 ? 28.541 -5.305 -29.641 1.00 92.44 85 ASN A CA 1
ATOM 678 C C . ASN A 1 85 ? 29.841 -4.670 -29.132 1.00 92.44 85 ASN A C 1
ATOM 680 O O . ASN A 1 85 ? 29.844 -3.518 -28.693 1.00 92.44 85 ASN A O 1
ATOM 684 N N . ALA A 1 86 ? 30.972 -5.377 -29.234 1.00 95.38 86 ALA A N 1
ATOM 685 C CA . ALA A 1 86 ? 32.274 -4.810 -28.903 1.00 95.38 86 ALA A CA 1
ATOM 686 C C . ALA A 1 86 ? 32.607 -3.585 -29.773 1.00 95.38 86 ALA A C 1
ATOM 688 O O . ALA A 1 86 ? 33.142 -2.593 -29.259 1.00 95.38 86 ALA A O 1
ATOM 689 N N . LEU A 1 87 ? 32.264 -3.635 -31.065 1.00 95.25 87 LEU A N 1
ATOM 690 C CA . LEU A 1 87 ? 32.466 -2.540 -32.009 1.00 95.25 87 LEU A CA 1
ATOM 691 C C . LEU A 1 87 ? 31.523 -1.360 -31.734 1.00 95.25 87 LEU A C 1
ATOM 693 O O . LEU A 1 87 ? 31.945 -0.205 -31.818 1.00 95.25 87 LEU A O 1
ATOM 697 N N . ASP A 1 88 ? 30.267 -1.622 -31.379 1.00 95.31 88 ASP A N 1
ATOM 698 C CA . ASP A 1 88 ? 29.321 -0.557 -31.040 1.00 95.31 88 ASP A CA 1
ATOM 699 C C . ASP A 1 88 ? 29.779 0.216 -29.793 1.00 95.31 88 ASP A C 1
ATOM 701 O O . ASP A 1 88 ? 29.969 1.435 -29.837 1.00 95.31 88 ASP A O 1
ATOM 705 N N . PHE A 1 89 ? 30.105 -0.499 -28.712 1.00 96.81 89 PHE A N 1
ATOM 706 C CA . PHE A 1 89 ? 30.561 0.126 -27.470 1.00 96.81 89 PHE A CA 1
ATOM 707 C C . PHE A 1 89 ? 31.876 0.901 -27.624 1.00 96.81 89 PHE A C 1
ATOM 709 O O . PHE A 1 89 ? 32.040 1.948 -26.992 1.00 96.81 89 PHE A O 1
ATOM 716 N N . ILE A 1 90 ? 32.816 0.456 -28.471 1.00 97.31 90 ILE A N 1
ATOM 717 C CA . ILE A 1 90 ? 34.057 1.222 -28.676 1.00 97.31 90 ILE A CA 1
ATOM 718 C C . ILE A 1 90 ? 33.817 2.503 -29.480 1.00 97.31 90 ILE A C 1
ATOM 720 O O . ILE A 1 90 ? 34.445 3.524 -29.197 1.00 97.31 90 ILE A O 1
ATOM 724 N N . ASN A 1 91 ? 32.879 2.492 -30.432 1.00 95.62 91 ASN A N 1
ATOM 725 C CA . ASN A 1 91 ? 32.488 3.705 -31.148 1.00 95.62 91 ASN A CA 1
ATOM 726 C C . ASN A 1 91 ? 31.786 4.695 -30.204 1.00 95.62 91 ASN A C 1
ATOM 728 O O . ASN A 1 91 ? 32.136 5.876 -30.208 1.00 95.62 91 ASN A O 1
ATOM 732 N N . GLN A 1 92 ? 30.900 4.214 -29.323 1.00 95.00 92 GLN A N 1
ATOM 733 C CA . GLN A 1 92 ? 30.294 5.044 -28.273 1.00 95.00 92 GLN A CA 1
ATOM 734 C C . GLN A 1 92 ? 31.353 5.633 -27.323 1.00 95.00 92 GLN A C 1
ATOM 736 O O . GLN A 1 92 ? 31.277 6.803 -26.946 1.00 95.00 92 GLN A O 1
ATOM 741 N N . ALA A 1 93 ? 32.392 4.867 -26.964 1.00 95.00 93 ALA A N 1
ATOM 742 C CA . ALA A 1 93 ? 33.501 5.374 -26.153 1.00 95.00 93 ALA A CA 1
ATOM 743 C C . ALA A 1 93 ? 34.249 6.527 -26.851 1.00 95.00 93 ALA A C 1
ATOM 745 O O . ALA A 1 93 ? 34.548 7.543 -26.220 1.00 95.00 93 ALA A O 1
ATOM 746 N N . ILE A 1 94 ? 34.530 6.401 -28.152 1.00 94.56 94 ILE A N 1
ATOM 747 C CA . ILE A 1 94 ? 35.169 7.457 -28.955 1.00 94.56 94 ILE A CA 1
ATOM 748 C C . ILE A 1 94 ? 34.286 8.711 -29.008 1.00 94.56 94 ILE A C 1
ATOM 750 O O . ILE A 1 94 ? 34.782 9.817 -28.786 1.00 94.56 94 ILE A O 1
ATOM 754 N N . GLU A 1 95 ? 32.986 8.541 -29.254 1.00 94.62 95 GLU A N 1
ATOM 755 C CA . GLU A 1 95 ? 32.018 9.639 -29.325 1.00 94.62 95 GLU A CA 1
ATOM 756 C C . GLU A 1 95 ? 31.936 10.406 -27.999 1.00 94.62 95 GLU A C 1
ATOM 758 O O . GLU A 1 95 ? 32.111 11.624 -27.967 1.00 94.62 95 GLU A O 1
ATOM 763 N N . VAL A 1 96 ? 31.768 9.695 -26.880 1.00 90.56 96 VAL A N 1
ATOM 764 C CA . VAL A 1 96 ? 31.639 10.292 -25.539 1.00 90.56 96 VAL A CA 1
ATOM 765 C C . VAL A 1 96 ? 32.926 10.979 -25.087 1.00 90.56 96 VAL A C 1
ATOM 767 O O . VAL A 1 96 ? 32.887 11.975 -24.358 1.00 90.56 96 VAL A O 1
ATOM 770 N N . ARG A 1 97 ? 34.083 10.463 -25.509 1.00 91.38 97 ARG A N 1
ATOM 771 C CA . ARG A 1 97 ? 35.376 11.107 -25.267 1.00 91.38 97 ARG A CA 1
ATOM 772 C C . ARG A 1 97 ? 35.575 12.347 -26.150 1.00 91.38 97 ARG A C 1
ATOM 774 O O . ARG A 1 97 ? 36.306 13.254 -25.754 1.00 91.38 97 ARG A O 1
ATOM 781 N N . GLY A 1 98 ? 34.939 12.384 -27.320 1.00 91.50 98 GLY A N 1
ATOM 782 C CA . GLY A 1 98 ? 35.044 13.448 -28.320 1.00 91.50 98 GLY A CA 1
ATOM 783 C C . GLY A 1 98 ? 36.259 13.329 -29.245 1.00 91.50 98 GLY A C 1
ATOM 784 O O . GLY A 1 98 ? 36.439 14.164 -30.129 1.00 91.50 98 GLY A O 1
ATOM 785 N N . ASN A 1 99 ? 37.109 12.317 -29.058 1.00 88.62 99 ASN A N 1
ATOM 786 C CA . ASN A 1 99 ? 38.218 12.011 -29.954 1.00 88.62 99 ASN A CA 1
ATOM 787 C C . ASN A 1 99 ? 38.620 10.536 -29.895 1.00 88.62 99 ASN A C 1
ATOM 789 O O . ASN A 1 99 ? 38.443 9.847 -28.887 1.00 88.62 99 ASN A O 1
ATOM 793 N N . SER A 1 100 ? 39.204 10.069 -30.998 1.00 90.56 100 SER A N 1
ATOM 794 C CA . SER A 1 100 ? 39.849 8.763 -31.057 1.00 90.56 100 SER A CA 1
ATOM 795 C C . SER A 1 100 ? 41.114 8.729 -30.187 1.00 90.56 100 SER A C 1
ATOM 797 O O . SER A 1 100 ? 41.739 9.753 -29.895 1.00 90.56 100 SER A O 1
ATOM 799 N N . TYR A 1 101 ? 41.485 7.530 -29.744 1.00 92.69 101 TYR A N 1
ATOM 800 C CA . TYR A 1 101 ? 42.650 7.287 -28.914 1.00 92.69 101 TYR A CA 1
ATOM 801 C C . TYR A 1 101 ? 43.240 5.905 -29.169 1.00 92.69 101 TYR A C 1
ATOM 803 O O . TYR A 1 101 ? 42.532 4.961 -29.510 1.00 92.69 101 TYR A O 1
ATOM 811 N N . ALA A 1 102 ? 44.548 5.775 -28.936 1.00 93.62 102 ALA A N 1
ATOM 812 C CA . ALA A 1 102 ? 45.336 4.612 -29.348 1.00 93.62 102 ALA A CA 1
ATOM 813 C C . ALA A 1 102 ? 44.743 3.256 -28.925 1.00 93.62 102 ALA A C 1
ATOM 815 O O . ALA A 1 102 ? 44.783 2.295 -29.689 1.00 93.62 102 ALA A O 1
ATOM 816 N N . ARG A 1 103 ? 44.176 3.166 -27.714 1.00 92.19 103 ARG A N 1
ATOM 817 C CA . ARG A 1 103 ? 43.572 1.920 -27.224 1.00 92.19 103 ARG A CA 1
ATOM 818 C C . ARG A 1 103 ? 42.283 1.559 -27.971 1.00 92.19 103 ARG A C 1
ATOM 820 O O . ARG A 1 103 ? 42.117 0.388 -28.291 1.00 92.19 103 ARG A O 1
ATOM 827 N N . ALA A 1 104 ? 41.412 2.525 -28.265 1.00 93.31 104 ALA A N 1
ATOM 828 C CA . ALA A 1 104 ? 40.188 2.273 -29.023 1.00 93.31 104 ALA A CA 1
ATOM 829 C C . ALA A 1 104 ? 40.478 1.876 -30.470 1.00 93.31 104 ALA A C 1
ATOM 831 O O . ALA A 1 104 ? 39.904 0.905 -30.951 1.00 93.31 104 ALA A O 1
ATOM 832 N N . GLU A 1 105 ? 41.423 2.553 -31.125 1.00 94.12 105 GLU A N 1
ATOM 833 C CA . GLU A 1 105 ? 41.841 2.182 -32.483 1.00 94.12 105 GLU A CA 1
ATOM 834 C C . GLU A 1 105 ? 42.414 0.769 -32.527 1.00 94.12 105 GLU A C 1
ATOM 836 O O . GLU A 1 105 ? 42.067 -0.010 -33.405 1.00 94.12 105 GLU A O 1
ATOM 841 N N . LYS A 1 106 ? 43.218 0.384 -31.527 1.00 94.19 106 LYS A N 1
ATOM 842 C CA . LYS A 1 106 ? 43.732 -0.985 -31.433 1.00 94.19 106 LYS A CA 1
ATOM 843 C C . LYS A 1 106 ? 42.605 -2.021 -31.354 1.00 94.19 106 LYS A C 1
ATOM 845 O O . LYS A 1 106 ? 42.660 -3.011 -32.075 1.00 94.19 106 LYS A O 1
ATOM 850 N N . ILE A 1 107 ? 41.605 -1.803 -30.494 1.00 92.00 107 ILE A N 1
ATOM 851 C CA . ILE A 1 107 ? 40.459 -2.720 -30.342 1.00 92.00 107 ILE A CA 1
ATOM 852 C C . ILE A 1 107 ? 39.656 -2.781 -31.647 1.00 92.00 107 ILE A C 1
ATOM 854 O O . ILE A 1 107 ? 39.324 -3.865 -32.117 1.00 92.00 107 ILE A O 1
ATOM 858 N N . LYS A 1 108 ? 39.399 -1.627 -32.270 1.00 93.19 108 LYS A N 1
ATOM 859 C CA . LYS A 1 108 ? 38.663 -1.525 -33.532 1.00 93.19 108 LYS A CA 1
ATOM 860 C C . LYS A 1 108 ? 39.358 -2.275 -34.668 1.00 93.19 108 LYS A C 1
ATOM 862 O O . LYS A 1 108 ? 38.707 -3.062 -35.348 1.00 93.19 108 LYS A O 1
ATOM 867 N N . SER A 1 109 ? 40.670 -2.099 -34.826 1.00 93.06 109 SER A N 1
ATOM 868 C CA . SER A 1 109 ? 41.450 -2.835 -35.825 1.00 93.06 109 SER A CA 1
ATOM 869 C C . SER A 1 109 ? 41.412 -4.344 -35.580 1.00 93.06 109 SER A C 1
ATOM 871 O O . SER A 1 109 ? 41.225 -5.100 -36.526 1.00 93.06 109 SER A O 1
ATOM 873 N N . GLN A 1 110 ? 41.519 -4.789 -34.321 1.00 92.25 110 GLN A N 1
ATOM 874 C CA . GLN A 1 110 ? 41.446 -6.215 -33.971 1.00 92.25 110 GLN A CA 1
ATOM 875 C C . GLN A 1 110 ? 40.076 -6.833 -34.289 1.00 92.25 110 GLN A C 1
ATOM 877 O O . GLN A 1 110 ? 40.012 -7.951 -34.796 1.00 92.25 110 GLN A O 1
ATOM 882 N N . LEU A 1 111 ? 38.989 -6.105 -34.025 1.00 90.25 111 LEU A N 1
ATOM 883 C CA . LEU A 1 111 ? 37.624 -6.532 -34.350 1.00 90.25 111 LEU A CA 1
ATOM 884 C C . LEU A 1 111 ? 37.401 -6.633 -35.867 1.00 90.25 111 LEU A C 1
ATOM 886 O O . LEU A 1 111 ? 36.803 -7.591 -36.355 1.00 90.25 111 LEU A O 1
ATOM 890 N N . GLN A 1 112 ? 37.921 -5.668 -36.627 1.00 86.31 112 GLN A N 1
ATOM 891 C CA . GLN A 1 112 ? 37.794 -5.645 -38.085 1.00 86.31 112 GLN A CA 1
ATOM 892 C C . GLN A 1 112 ? 38.634 -6.736 -38.763 1.00 86.31 112 GLN A C 1
ATOM 894 O O . GLN A 1 112 ? 38.156 -7.401 -39.679 1.00 86.31 112 GLN A O 1
ATOM 899 N N . GLU A 1 113 ? 39.861 -6.970 -38.297 1.00 84.69 113 GLU A N 1
ATOM 900 C CA . GLU A 1 113 ? 40.743 -8.015 -38.829 1.00 84.69 113 GLU A CA 1
ATOM 901 C C . GLU A 1 113 ? 40.160 -9.421 -38.606 1.00 84.69 113 GLU A C 1
ATOM 903 O O . GLU A 1 113 ? 40.169 -10.253 -39.515 1.00 84.69 113 GLU A O 1
ATOM 908 N N . LYS A 1 114 ? 39.559 -9.664 -37.433 1.00 77.62 114 LYS A N 1
ATOM 909 C CA . LYS A 1 114 ? 38.892 -10.932 -37.103 1.00 77.62 114 LYS A CA 1
ATOM 910 C C . LYS A 1 114 ? 37.665 -11.201 -37.984 1.00 77.62 114 LYS A C 1
ATOM 912 O O . LYS A 1 114 ? 37.513 -12.310 -38.493 1.00 77.62 114 LYS A O 1
ATOM 917 N N . SER A 1 115 ? 36.857 -10.176 -38.263 1.00 65.75 115 SER A N 1
ATOM 918 C CA . SER A 1 115 ? 35.712 -10.268 -39.186 1.00 65.75 115 SER A CA 1
ATOM 919 C C . SER A 1 115 ? 36.124 -10.626 -40.627 1.00 65.75 115 SER A C 1
ATOM 921 O O . SER A 1 115 ? 35.404 -11.328 -41.344 1.00 65.75 115 SER A O 1
ATOM 923 N N . HIS A 1 116 ? 37.312 -10.195 -41.064 1.00 61.81 116 HIS A N 1
ATOM 924 C CA . HIS A 1 116 ? 37.852 -10.566 -42.375 1.00 61.81 116 HIS A CA 1
ATOM 925 C C . HIS A 1 116 ? 38.386 -12.007 -42.428 1.00 61.81 116 HIS A C 1
ATOM 927 O O . HIS A 1 116 ? 38.305 -12.635 -43.485 1.00 61.81 116 HIS A O 1
ATOM 933 N N . ALA A 1 117 ? 38.874 -12.555 -41.311 1.00 59.75 117 ALA A N 1
ATOM 934 C CA . ALA A 1 117 ? 39.350 -13.937 -41.233 1.00 59.75 117 ALA A CA 1
ATOM 935 C C . ALA A 1 117 ? 38.201 -14.969 -41.255 1.00 59.75 117 ALA A C 1
ATOM 937 O O . ALA A 1 117 ? 38.284 -15.955 -41.990 1.00 59.75 117 ALA A O 1
ATOM 938 N N . ASP A 1 118 ? 37.098 -14.717 -40.538 1.00 53.75 118 ASP A N 1
ATOM 939 C CA . ASP A 1 118 ? 35.942 -15.636 -40.468 1.00 53.75 118 ASP A CA 1
ATOM 940 C C . ASP A 1 118 ? 35.125 -15.710 -41.775 1.00 53.75 118 ASP A C 1
ATOM 942 O O . ASP A 1 118 ? 34.466 -16.712 -42.069 1.00 53.75 118 ASP A O 1
ATOM 946 N N . ASN A 1 119 ? 35.229 -14.694 -42.638 1.00 48.16 119 ASN A N 1
ATOM 947 C CA . ASN A 1 119 ? 34.538 -14.660 -43.933 1.00 48.16 119 ASN A CA 1
ATOM 948 C C . ASN A 1 119 ? 35.070 -15.668 -44.973 1.00 48.16 119 ASN A C 1
ATOM 950 O O . ASN A 1 119 ? 34.454 -15.838 -46.025 1.00 48.16 119 ASN A O 1
ATOM 954 N N . SER A 1 120 ? 36.176 -16.371 -44.698 1.00 47.97 120 SER A N 1
ATOM 955 C CA . SER A 1 120 ? 36.734 -17.374 -45.622 1.00 47.97 120 SER A CA 1
ATOM 956 C C . SER A 1 120 ? 36.175 -18.792 -45.428 1.00 47.97 120 SER A C 1
ATOM 958 O O . SER A 1 120 ? 36.470 -19.663 -46.245 1.00 47.97 120 SER A O 1
ATOM 960 N N . GLN A 1 121 ? 35.364 -19.056 -44.391 1.00 42.44 121 GLN A N 1
ATOM 961 C CA . GLN A 1 121 ? 34.950 -20.430 -44.058 1.00 42.44 121 GLN A CA 1
ATOM 962 C C . GLN A 1 121 ? 33.444 -20.660 -43.847 1.00 42.44 121 GLN A C 1
ATOM 964 O O . GLN A 1 121 ? 33.041 -21.793 -43.590 1.00 42.44 121 GLN A O 1
ATOM 969 N N . MET A 1 122 ? 32.582 -19.654 -44.030 1.00 36.09 122 MET A N 1
ATOM 970 C CA . MET A 1 122 ? 31.156 -19.785 -43.699 1.00 36.09 122 MET A CA 1
ATOM 971 C C . MET A 1 122 ? 30.216 -19.358 -44.839 1.00 36.09 122 MET A C 1
ATOM 973 O O . MET A 1 122 ? 29.375 -18.474 -44.710 1.00 36.09 122 MET A O 1
ATOM 977 N N . HIS A 1 123 ? 30.288 -20.060 -45.974 1.00 39.22 123 HIS A N 1
ATOM 978 C CA . HIS A 1 123 ? 29.168 -20.136 -46.918 1.00 39.22 123 HIS A CA 1
ATOM 979 C C . HIS A 1 123 ? 28.120 -21.132 -46.398 1.00 39.22 123 HIS A C 1
ATOM 981 O O . HIS A 1 123 ? 28.035 -22.267 -46.848 1.00 39.22 123 HIS A O 1
ATOM 987 N N . SER A 1 124 ? 27.307 -20.715 -45.430 1.00 45.97 124 SER A N 1
ATOM 988 C CA . SER A 1 124 ? 25.854 -20.908 -45.496 1.00 45.97 124 SER A CA 1
ATOM 989 C C . SER A 1 124 ? 25.180 -20.292 -44.276 1.00 45.97 124 SER A C 1
ATOM 991 O O . SER A 1 124 ? 25.534 -20.569 -43.136 1.00 45.97 124 SER A O 1
ATOM 993 N N . ARG A 1 125 ? 24.109 -19.548 -44.569 1.00 45.78 125 ARG A N 1
ATOM 994 C CA . ARG A 1 125 ? 23.031 -19.167 -43.652 1.00 45.78 125 ARG A CA 1
ATOM 995 C C . ARG A 1 125 ? 23.355 -18.063 -42.636 1.00 45.78 125 ARG A C 1
ATOM 997 O O . ARG A 1 125 ? 23.599 -18.337 -41.475 1.00 45.78 125 ARG A O 1
ATOM 1004 N N . THR A 1 126 ? 23.045 -16.833 -43.036 1.00 38.03 126 THR A N 1
ATOM 1005 C CA . THR A 1 126 ? 22.127 -15.970 -42.273 1.00 38.03 126 THR A CA 1
ATOM 1006 C C . THR A 1 126 ? 21.490 -14.942 -43.206 1.00 38.03 126 THR A C 1
ATOM 1008 O O . THR A 1 126 ? 22.107 -14.430 -44.137 1.00 38.03 126 THR A O 1
ATOM 1011 N N . LYS A 1 127 ? 20.189 -14.713 -42.996 1.00 42.47 127 LYS A N 1
ATOM 1012 C CA . LYS A 1 127 ? 19.426 -13.605 -43.579 1.00 42.47 127 LYS A CA 1
ATOM 1013 C C . LYS A 1 127 ? 20.207 -12.308 -43.370 1.00 42.47 127 LYS A C 1
ATOM 1015 O O . LYS A 1 127 ? 20.687 -12.090 -42.265 1.00 42.47 127 LYS A O 1
ATOM 1020 N N . HIS A 1 128 ? 20.264 -11.451 -44.388 1.00 42.84 128 HIS A N 1
ATOM 1021 C CA . HIS A 1 128 ? 20.647 -10.052 -44.214 1.00 42.84 128 HIS A CA 1
ATOM 1022 C C . HIS A 1 128 ? 19.744 -9.409 -43.156 1.00 42.84 128 HIS A C 1
ATOM 1024 O O . HIS A 1 128 ? 18.608 -9.025 -43.446 1.00 42.84 128 HIS A O 1
ATOM 1030 N N . GLU A 1 129 ? 20.241 -9.324 -41.928 1.00 42.44 129 GLU A N 1
ATOM 1031 C CA . GLU A 1 129 ? 19.768 -8.335 -40.978 1.00 42.44 129 GLU A CA 1
ATOM 1032 C C . GLU A 1 129 ? 20.453 -7.006 -41.317 1.00 42.44 129 GLU A C 1
ATOM 1034 O O . GLU A 1 129 ? 21.645 -6.986 -41.639 1.00 42.44 129 GLU A O 1
ATOM 1039 N N . PRO A 1 130 ? 19.692 -5.901 -41.368 1.00 42.19 130 PRO A N 1
ATOM 1040 C CA . PRO A 1 130 ? 20.246 -4.599 -41.701 1.00 42.19 130 PRO A CA 1
ATOM 1041 C C . PRO A 1 130 ? 21.247 -4.155 -40.618 1.00 42.19 130 PRO A C 1
ATOM 1043 O O . PRO A 1 130 ? 21.100 -4.554 -39.464 1.00 42.19 130 PRO A O 1
ATOM 1046 N N . PRO A 1 131 ? 22.240 -3.318 -40.970 1.00 50.72 131 PRO A N 1
ATOM 1047 C CA . PRO A 1 131 ? 23.331 -2.926 -40.074 1.00 50.72 131 PRO A CA 1
ATOM 1048 C C . PRO A 1 131 ? 22.806 -2.395 -38.733 1.00 50.72 131 PRO A C 1
ATOM 1050 O O . PRO A 1 131 ? 21.821 -1.660 -38.720 1.00 50.72 131 PRO A O 1
ATOM 1053 N N . LEU A 1 132 ? 23.476 -2.723 -37.620 1.00 49.91 132 LEU A N 1
ATOM 1054 C CA . LEU A 1 132 ? 23.052 -2.432 -36.237 1.00 49.91 132 LEU A CA 1
ATOM 1055 C C . LEU A 1 132 ? 22.710 -0.963 -35.959 1.00 49.91 132 LEU A C 1
ATOM 1057 O O . LEU A 1 132 ? 21.901 -0.700 -35.083 1.00 49.91 132 LEU A O 1
ATOM 1061 N N . GLN A 1 133 ? 23.231 -0.003 -36.727 1.00 48.06 133 GLN A N 1
ATOM 1062 C CA . GLN A 1 133 ? 22.789 1.395 -36.650 1.00 48.06 133 GLN A CA 1
ATOM 1063 C C . GLN A 1 133 ? 21.389 1.593 -37.228 1.00 48.06 133 GLN A C 1
ATOM 1065 O O . GLN A 1 133 ? 20.577 2.279 -36.626 1.00 48.06 133 GLN A O 1
ATOM 1070 N N . LEU A 1 134 ? 21.070 0.952 -38.354 1.00 43.25 134 LEU A N 1
ATOM 1071 C CA . LEU A 1 134 ? 19.721 0.920 -38.909 1.00 43.25 134 LEU A CA 1
ATOM 1072 C C . LEU A 1 134 ? 18.813 0.053 -38.039 1.00 43.25 134 LEU A C 1
ATOM 1074 O O . LEU A 1 134 ? 17.656 0.399 -37.857 1.00 43.25 134 LEU A O 1
ATOM 1078 N N . GLN A 1 135 ? 19.329 -1.035 -37.463 1.00 47.72 135 GLN A N 1
ATOM 1079 C CA . GLN A 1 135 ? 18.579 -1.867 -36.532 1.00 47.72 135 GLN A CA 1
ATOM 1080 C C . GLN A 1 135 ? 18.280 -1.078 -35.258 1.00 47.72 135 GLN A C 1
ATOM 1082 O O . GLN A 1 135 ? 17.114 -0.942 -34.965 1.00 47.72 135 GLN A O 1
ATOM 1087 N N . ALA A 1 136 ? 19.239 -0.426 -34.597 1.00 52.31 136 ALA A N 1
ATOM 1088 C CA . ALA A 1 136 ? 19.029 0.447 -33.438 1.00 52.31 136 ALA A CA 1
ATOM 1089 C C . ALA A 1 136 ? 18.170 1.682 -33.756 1.00 52.31 136 ALA A C 1
ATOM 1091 O O . ALA A 1 136 ? 17.346 2.066 -32.928 1.00 52.31 136 ALA A O 1
ATOM 1092 N N . LEU A 1 137 ? 18.272 2.259 -34.960 1.00 49.75 137 LEU A N 1
ATOM 1093 C CA . LEU A 1 137 ? 17.366 3.319 -35.411 1.00 49.75 137 LEU A CA 1
ATOM 1094 C C . LEU A 1 137 ? 15.951 2.774 -35.635 1.00 49.75 137 LEU A C 1
ATOM 1096 O O . LEU A 1 137 ? 14.989 3.438 -35.277 1.00 49.75 137 LEU A O 1
ATOM 1100 N N . ILE A 1 138 ? 15.802 1.553 -36.158 1.00 50.88 138 ILE A N 1
ATOM 1101 C CA . ILE A 1 138 ? 14.517 0.866 -36.344 1.00 50.88 138 ILE A CA 1
ATOM 1102 C C . ILE A 1 138 ? 13.958 0.375 -35.002 1.00 50.88 138 ILE A C 1
ATOM 1104 O O . ILE A 1 138 ? 12.751 0.446 -34.805 1.00 50.88 138 ILE A O 1
ATOM 1108 N N . THR A 1 139 ? 14.774 -0.087 -34.054 1.00 52.94 139 THR A N 1
ATOM 1109 C CA . THR A 1 139 ? 14.344 -0.517 -32.716 1.00 52.94 139 THR A CA 1
ATOM 1110 C C . THR A 1 139 ? 14.013 0.700 -31.863 1.00 52.94 139 THR A C 1
ATOM 1112 O O . THR A 1 139 ? 13.016 0.664 -31.155 1.00 52.94 139 THR A O 1
ATOM 1115 N N . GLY A 1 140 ? 14.771 1.793 -31.997 1.00 55.59 140 GLY A N 1
ATOM 1116 C CA . GLY A 1 140 ? 14.496 3.107 -31.414 1.00 55.59 140 GLY A CA 1
ATOM 1117 C C . GLY A 1 140 ? 13.262 3.778 -32.021 1.00 55.59 140 GLY A C 1
ATOM 1118 O O . GLY A 1 140 ? 12.448 4.345 -31.300 1.00 55.59 140 GLY A O 1
ATOM 1119 N N . GLN A 1 141 ? 13.048 3.652 -33.335 1.00 54.44 141 GLN A N 1
ATOM 1120 C CA . GLN A 1 141 ? 11.818 4.102 -33.994 1.00 54.44 141 GLN A CA 1
ATOM 1121 C C . GLN A 1 141 ? 10.625 3.216 -33.648 1.00 54.44 141 GLN A C 1
ATOM 1123 O O . GLN A 1 141 ? 9.521 3.729 -33.517 1.00 54.44 141 GLN A O 1
ATOM 1128 N N . ARG A 1 142 ? 10.810 1.905 -33.471 1.00 55.38 142 ARG A N 1
ATOM 1129 C CA . ARG A 1 142 ? 9.742 0.993 -33.037 1.00 55.38 142 ARG A CA 1
ATOM 1130 C C . ARG A 1 142 ? 9.390 1.210 -31.575 1.00 55.38 142 ARG A C 1
ATOM 1132 O O . ARG A 1 142 ? 8.209 1.234 -31.263 1.00 55.38 142 ARG A O 1
ATOM 1139 N N . SER A 1 143 ? 10.367 1.411 -30.693 1.00 56.72 143 SER A N 1
ATOM 1140 C CA . SER A 1 143 ? 10.109 1.730 -29.289 1.00 56.72 143 SER A CA 1
ATOM 1141 C C . SER A 1 143 ? 9.473 3.111 -29.153 1.00 56.72 143 SER A C 1
ATOM 1143 O O . SER A 1 143 ? 8.478 3.230 -28.452 1.00 56.72 143 SER A O 1
ATOM 1145 N N . SER A 1 144 ? 9.937 4.109 -29.911 1.00 62.41 144 SER A N 1
ATOM 1146 C CA . SER A 1 144 ? 9.282 5.417 -30.045 1.00 62.41 144 SER A CA 1
ATOM 1147 C C . SER A 1 144 ? 7.840 5.280 -30.542 1.00 62.41 144 SER A C 1
ATOM 1149 O O . SER A 1 144 ? 6.926 5.767 -29.888 1.00 62.41 144 SER A O 1
ATOM 1151 N N . ALA A 1 145 ? 7.599 4.537 -31.626 1.00 65.06 145 ALA A N 1
ATOM 1152 C CA . ALA A 1 145 ? 6.258 4.331 -32.169 1.00 65.06 145 ALA A CA 1
ATOM 1153 C C . ALA A 1 145 ? 5.337 3.582 -31.193 1.00 65.06 145 ALA A C 1
ATOM 1155 O O . ALA A 1 145 ? 4.156 3.902 -31.101 1.00 65.06 145 ALA A O 1
ATOM 1156 N N . ILE A 1 146 ? 5.863 2.616 -30.434 1.00 68.50 146 ILE A N 1
ATOM 1157 C CA . ILE A 1 146 ? 5.114 1.906 -29.391 1.00 68.50 146 ILE A CA 1
ATOM 1158 C C . ILE A 1 146 ? 4.805 2.849 -28.224 1.00 68.50 146 ILE A C 1
ATOM 1160 O O . ILE A 1 146 ? 3.659 2.906 -27.789 1.00 68.50 146 ILE A O 1
ATOM 1164 N N . VAL A 1 147 ? 5.777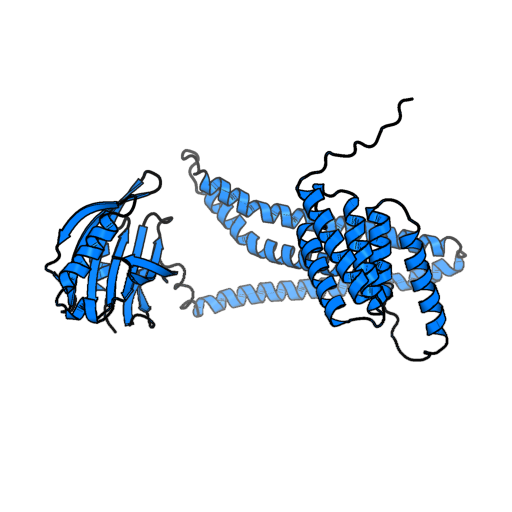 3.634 -27.752 1.00 69.25 147 VAL A N 1
ATOM 1165 C CA . VAL A 1 147 ? 5.580 4.636 -26.691 1.00 69.25 147 VAL A CA 1
ATOM 1166 C C . VAL A 1 147 ? 4.552 5.680 -27.132 1.00 69.25 147 VAL A C 1
ATOM 1168 O O . VAL A 1 147 ? 3.647 6.007 -26.373 1.00 69.25 147 VAL A O 1
ATOM 1171 N N . MET A 1 148 ? 4.620 6.141 -28.379 1.00 66.50 148 MET A N 1
ATOM 1172 C CA . MET A 1 148 ? 3.689 7.105 -28.969 1.00 66.50 148 MET A CA 1
ATOM 1173 C C . MET A 1 148 ? 2.288 6.518 -29.179 1.00 66.50 148 MET A C 1
ATOM 1175 O O . MET A 1 148 ? 1.291 7.205 -28.943 1.00 66.50 148 MET A O 1
ATOM 1179 N N . ALA A 1 149 ? 2.185 5.240 -29.554 1.00 69.94 149 ALA A N 1
ATOM 1180 C CA . ALA A 1 149 ? 0.913 4.528 -29.628 1.00 69.94 149 ALA A CA 1
ATOM 1181 C C . ALA A 1 149 ? 0.288 4.364 -28.235 1.00 69.94 149 ALA A C 1
ATOM 1183 O O . ALA A 1 149 ? -0.899 4.633 -28.063 1.00 69.94 149 ALA A O 1
ATOM 1184 N N . VAL A 1 150 ? 1.085 4.006 -27.225 1.00 69.75 150 VAL A N 1
ATOM 1185 C CA . VAL A 1 150 ? 0.643 3.915 -25.826 1.00 69.75 150 VAL A CA 1
ATOM 1186 C C . VAL A 1 150 ? 0.205 5.287 -25.307 1.00 69.75 150 VAL A C 1
ATOM 1188 O O . VAL A 1 150 ? -0.870 5.392 -24.724 1.00 69.75 150 VAL A O 1
ATOM 1191 N N . LEU A 1 151 ? 0.960 6.354 -25.584 1.00 66.94 151 LEU A N 1
ATOM 1192 C CA . LEU A 1 151 ? 0.586 7.728 -25.230 1.00 66.94 151 LEU A CA 1
ATOM 1193 C C . LEU A 1 151 ? -0.690 8.193 -25.950 1.00 66.94 151 LEU A C 1
ATOM 1195 O O . LEU A 1 151 ? -1.499 8.899 -25.352 1.00 66.94 151 LEU A O 1
ATOM 1199 N N . SER A 1 152 ? -0.920 7.767 -27.196 1.00 70.38 152 SER A N 1
ATOM 1200 C CA . SER A 1 152 ? -2.167 8.048 -27.924 1.00 70.38 152 SER A CA 1
ATOM 1201 C C . SER A 1 152 ? -3.366 7.283 -27.359 1.00 70.38 152 SER A C 1
ATOM 1203 O O . SER A 1 152 ? -4.459 7.830 -27.263 1.00 70.38 152 SER A O 1
ATOM 1205 N N . VAL A 1 153 ? -3.187 6.028 -26.941 1.00 72.50 153 VAL A N 1
ATOM 1206 C CA . VAL A 1 153 ? -4.257 5.259 -26.283 1.00 72.50 153 VAL A CA 1
ATOM 1207 C C . VAL A 1 153 ? -4.566 5.840 -24.901 1.00 72.50 153 VAL A C 1
ATOM 1209 O O . VAL A 1 153 ? -5.734 6.005 -24.547 1.00 72.50 153 VAL A O 1
ATOM 1212 N N . LEU A 1 154 ? -3.534 6.222 -24.145 1.00 67.06 154 LEU A N 1
ATOM 1213 C CA . LEU A 1 154 ? -3.690 6.906 -22.863 1.00 67.06 154 LEU A CA 1
ATOM 1214 C C . LEU A 1 154 ? -4.392 8.257 -23.037 1.00 67.06 154 LEU A C 1
ATOM 1216 O O . LEU A 1 154 ? -5.288 8.569 -22.260 1.00 67.06 154 LEU A O 1
ATOM 1220 N N . SER A 1 155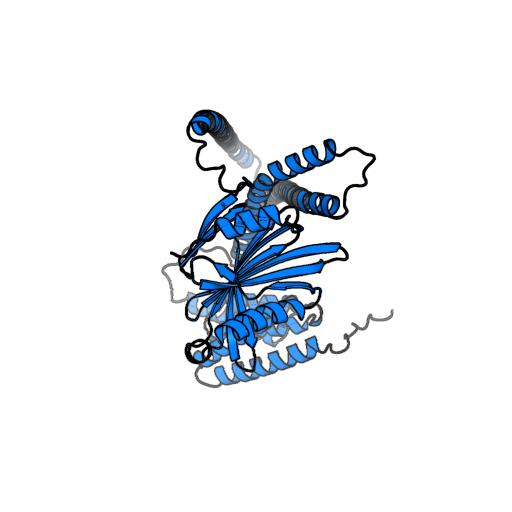 ? -4.068 9.041 -24.068 1.00 69.12 155 SER A N 1
ATOM 1221 C CA . SER A 1 155 ? -4.741 10.325 -24.292 1.00 69.12 155 SER A CA 1
ATOM 1222 C C . SER A 1 155 ? -6.236 10.149 -24.575 1.00 69.12 155 SER A C 1
ATOM 1224 O O . SER A 1 155 ? -7.038 10.885 -24.003 1.00 69.12 155 SER A O 1
ATOM 1226 N N . ILE A 1 156 ? -6.636 9.117 -25.331 1.00 74.56 156 ILE A N 1
ATOM 1227 C CA . ILE A 1 156 ? -8.053 8.763 -25.532 1.00 74.56 156 ILE A CA 1
ATOM 1228 C C . ILE A 1 156 ? -8.734 8.412 -24.200 1.00 74.56 156 ILE A C 1
ATOM 1230 O O . ILE A 1 156 ? -9.861 8.847 -23.963 1.00 74.56 156 ILE A O 1
ATOM 1234 N N . TYR A 1 157 ? -8.048 7.690 -23.309 1.00 74.62 157 TYR A N 1
ATOM 1235 C CA . TYR A 1 157 ? -8.560 7.358 -21.974 1.00 74.62 157 TYR A CA 1
ATOM 1236 C C . TYR A 1 157 ? -8.789 8.599 -21.090 1.00 74.62 157 TYR A C 1
ATOM 1238 O O . TYR A 1 157 ? -9.723 8.621 -20.288 1.00 74.62 157 TYR A O 1
ATOM 1246 N N . PHE A 1 158 ? -7.991 9.660 -21.255 1.00 68.25 158 PHE A N 1
ATOM 1247 C CA . PHE A 1 158 ? -8.109 10.892 -20.463 1.00 68.25 158 PHE A CA 1
ATOM 1248 C C . PHE A 1 158 ? -9.108 11.925 -21.020 1.00 68.25 158 PHE A C 1
ATOM 1250 O O . PHE A 1 158 ? -9.516 12.823 -20.281 1.00 68.25 158 PHE A O 1
ATOM 1257 N N . ILE A 1 159 ? -9.568 11.801 -22.274 1.00 73.56 159 ILE A N 1
ATOM 1258 C CA . ILE A 1 159 ? -10.560 12.726 -22.868 1.00 73.56 159 ILE A CA 1
ATOM 1259 C C . ILE A 1 159 ? -11.873 12.794 -22.054 1.00 73.56 159 ILE A C 1
ATOM 1261 O O . ILE A 1 159 ? -12.321 13.907 -21.763 1.00 73.56 159 ILE A O 1
ATOM 1265 N N . PRO A 1 160 ? -12.489 11.672 -21.621 1.00 74.12 160 PRO A N 1
ATOM 1266 C CA . PRO A 1 160 ? -13.700 11.712 -20.797 1.00 74.12 160 PRO A CA 1
ATOM 1267 C C . PRO A 1 160 ? -13.495 12.428 -19.455 1.00 74.12 160 PRO A C 1
ATOM 1269 O O . PRO A 1 160 ? -14.364 13.183 -19.018 1.00 74.12 160 PRO A O 1
ATOM 1272 N N . TRP A 1 161 ? -12.325 12.249 -18.832 1.00 69.56 161 TRP A N 1
ATOM 1273 C CA . TRP A 1 161 ? -11.967 12.908 -17.574 1.00 69.56 161 TRP A CA 1
ATOM 1274 C C . TRP A 1 161 ? -11.805 14.420 -17.747 1.00 69.56 161 TRP A C 1
ATOM 1276 O O . TRP A 1 161 ? -12.297 15.190 -16.927 1.00 69.56 161 TRP A O 1
ATOM 1286 N N . ALA A 1 162 ? -11.191 14.871 -18.843 1.00 69.31 162 ALA A N 1
ATOM 1287 C CA . ALA A 1 162 ? -11.082 16.297 -19.145 1.00 69.31 162 ALA A CA 1
ATOM 1288 C C . ALA A 1 162 ? -12.459 16.956 -19.348 1.00 69.31 162 ALA A C 1
ATOM 1290 O O . ALA A 1 162 ? -12.709 18.036 -18.813 1.00 69.31 162 ALA A O 1
ATOM 1291 N N . ILE A 1 163 ? -13.380 16.287 -20.053 1.00 71.00 163 ILE A N 1
ATOM 1292 C CA . ILE A 1 163 ? -14.765 16.760 -20.221 1.00 71.00 163 ILE A CA 1
ATOM 1293 C C . ILE A 1 163 ? -15.477 16.837 -18.863 1.00 71.00 163 ILE A C 1
ATOM 1295 O O . ILE A 1 163 ? -16.134 17.838 -18.573 1.00 71.00 163 ILE A O 1
ATOM 1299 N N . PHE A 1 164 ? -15.300 15.829 -18.004 1.00 74.00 164 PHE A N 1
ATOM 1300 C CA . PHE A 1 164 ? -15.835 15.832 -16.642 1.00 74.00 164 PHE A CA 1
ATOM 1301 C C . PHE A 1 164 ? -15.336 17.036 -15.827 1.00 74.00 164 PHE A C 1
ATOM 1303 O O . PHE A 1 164 ? -16.145 17.738 -15.220 1.00 74.00 164 PHE A O 1
ATOM 1310 N N . TYR A 1 165 ? -14.037 17.349 -15.875 1.00 67.56 165 TYR A N 1
ATOM 1311 C CA . TYR A 1 165 ? -13.478 18.513 -15.177 1.00 67.56 165 TYR A CA 1
ATOM 1312 C C . TYR A 1 165 ? -13.971 19.856 -15.736 1.00 67.56 165 TYR A C 1
ATOM 1314 O O . TYR A 1 165 ? -14.195 20.782 -14.959 1.00 67.56 165 TYR A O 1
ATOM 1322 N N . ILE A 1 166 ? -14.202 19.973 -17.048 1.00 67.38 166 ILE A N 1
ATOM 1323 C CA . ILE A 1 166 ? -14.799 21.178 -17.656 1.00 67.38 166 ILE A CA 1
ATOM 1324 C C . ILE A 1 166 ? -16.255 21.359 -17.192 1.00 67.38 166 ILE A C 1
ATOM 1326 O O . ILE A 1 166 ? -16.674 22.470 -16.854 1.00 67.38 166 ILE A O 1
ATOM 1330 N N . ILE A 1 167 ? -17.031 20.274 -17.114 1.00 68.50 167 ILE A N 1
ATOM 1331 C CA . ILE A 1 167 ? -18.405 20.306 -16.586 1.00 68.50 167 ILE A CA 1
ATOM 1332 C C . ILE A 1 167 ? -18.404 20.686 -15.097 1.00 68.50 167 ILE A C 1
ATOM 1334 O O . ILE A 1 167 ? -19.227 21.491 -14.663 1.00 68.50 167 ILE A O 1
ATOM 1338 N N . LEU A 1 168 ? -17.456 20.162 -14.316 1.00 67.94 168 LEU A N 1
ATOM 1339 C CA . LEU A 1 168 ? -17.298 20.511 -12.905 1.00 67.94 168 LEU A CA 1
ATOM 1340 C C . LEU A 1 168 ? -16.943 21.999 -12.733 1.00 67.94 168 LEU A C 1
ATOM 1342 O O . LEU A 1 168 ? -17.554 22.689 -11.920 1.00 67.94 168 LEU A O 1
ATOM 1346 N N . ALA A 1 169 ? -16.017 22.510 -13.549 1.00 61.22 169 ALA A N 1
ATOM 1347 C CA . ALA A 1 169 ? -15.597 23.910 -13.540 1.00 61.22 169 ALA A CA 1
ATOM 1348 C C . ALA A 1 169 ? -16.734 24.876 -13.912 1.00 61.22 169 ALA A C 1
ATOM 1350 O O . ALA A 1 169 ? -16.848 25.943 -13.318 1.00 61.22 169 ALA A O 1
ATOM 1351 N N . THR A 1 170 ? -17.605 24.502 -14.854 1.00 61.59 170 THR A N 1
ATOM 1352 C CA . THR A 1 170 ? -18.746 25.340 -15.279 1.00 61.59 170 THR A CA 1
ATOM 1353 C C . THR A 1 170 ? -19.917 25.337 -14.293 1.00 61.59 170 THR A C 1
ATOM 1355 O O . THR A 1 170 ? -20.729 26.260 -14.318 1.00 61.59 170 THR A O 1
ATOM 1358 N N . LYS A 1 171 ? -20.008 24.339 -13.402 1.00 63.16 171 LYS A N 1
ATOM 1359 C CA . LYS A 1 171 ? -21.021 24.291 -12.333 1.00 63.16 171 LYS A CA 1
ATOM 1360 C C . LYS A 1 171 ? -20.598 24.973 -11.028 1.00 63.16 171 LYS A C 1
ATOM 1362 O O . LYS A 1 171 ? -21.448 25.174 -10.161 1.00 63.16 171 LYS A O 1
ATOM 1367 N N . LEU A 1 172 ? -19.328 25.349 -10.884 1.00 56.16 172 LEU A N 1
ATOM 1368 C CA . LEU A 1 172 ? -18.833 26.093 -9.725 1.00 56.16 172 LEU A CA 1
ATOM 1369 C C . LEU A 1 172 ? -19.228 27.574 -9.835 1.00 56.16 172 LEU A C 1
ATOM 1371 O O . LEU A 1 172 ? -18.975 28.231 -10.844 1.00 56.16 172 LEU A O 1
ATOM 1375 N N . LYS A 1 173 ? -19.878 28.110 -8.793 1.00 55.09 173 LYS A N 1
ATOM 1376 C CA . LYS A 1 173 ? -20.289 29.519 -8.751 1.00 55.09 173 LYS A CA 1
ATOM 1377 C C . LYS A 1 173 ? -19.044 30.413 -8.614 1.00 55.09 173 LYS A C 1
ATOM 1379 O O . LYS A 1 173 ? -18.233 30.168 -7.726 1.00 55.09 173 LYS A O 1
ATOM 1384 N N . PRO A 1 174 ? -18.911 31.496 -9.400 1.00 49.00 174 PRO A N 1
ATOM 1385 C CA . PRO A 1 174 ? -17.690 32.313 -9.468 1.00 49.00 174 PRO A CA 1
ATOM 1386 C C . PRO A 1 174 ? -17.341 33.093 -8.183 1.00 49.00 174 PRO A C 1
ATOM 1388 O O . PRO A 1 174 ? -16.314 33.761 -8.140 1.00 49.00 174 PRO A O 1
ATOM 1391 N N . GLN A 1 175 ? -18.186 33.037 -7.150 1.00 46.94 175 GLN A N 1
ATOM 1392 C CA . GLN A 1 175 ? -17.990 33.728 -5.869 1.00 46.94 175 GLN A CA 1
ATOM 1393 C C . GLN A 1 175 ? -17.239 32.871 -4.836 1.00 46.94 175 GLN A C 1
ATOM 1395 O O . GLN A 1 175 ? -16.757 33.407 -3.841 1.00 46.94 175 GLN A O 1
ATOM 1400 N N . GLU A 1 176 ? -17.095 31.566 -5.075 1.00 57.91 176 GLU A N 1
ATOM 1401 C CA . GLU A 1 176 ? -16.322 30.660 -4.227 1.00 57.91 176 GLU A CA 1
ATOM 1402 C C . GLU A 1 176 ? -14.979 30.385 -4.901 1.00 57.91 176 GLU A C 1
ATOM 1404 O O . GLU A 1 176 ? -14.915 29.848 -6.007 1.00 57.91 176 GLU A O 1
ATOM 1409 N N . VAL A 1 177 ? -13.886 30.805 -4.260 1.00 47.59 177 VAL A N 1
ATOM 1410 C CA . VAL A 1 177 ? -12.537 30.606 -4.799 1.00 47.59 177 VAL A CA 1
ATOM 1411 C C . VAL A 1 177 ? -12.282 29.095 -4.869 1.00 47.59 177 VAL A C 1
ATOM 1413 O O . VAL A 1 177 ? -12.295 28.445 -3.820 1.00 47.59 177 VAL A O 1
ATOM 1416 N N . PRO A 1 178 ? -12.067 28.502 -6.059 1.00 56.28 178 PRO A N 1
ATOM 1417 C CA . PRO A 1 178 ? -11.893 27.061 -6.167 1.00 56.28 178 PRO A CA 1
ATOM 1418 C C . PRO A 1 178 ? -10.683 26.626 -5.340 1.00 56.28 178 PRO A C 1
ATOM 1420 O O . PRO A 1 178 ? -9.630 27.273 -5.356 1.00 56.28 178 PRO A O 1
ATOM 1423 N N . SER A 1 179 ? -10.842 25.533 -4.589 1.00 59.66 179 SER A N 1
ATOM 1424 C CA . SER A 1 179 ? -9.788 25.033 -3.711 1.00 59.66 179 SER A CA 1
ATOM 1425 C C . SER A 1 179 ? -8.509 24.794 -4.522 1.00 59.66 179 SER A C 1
ATOM 1427 O O . SER A 1 179 ? -8.541 24.313 -5.659 1.00 59.66 179 SER A O 1
ATOM 1429 N N . ARG A 1 180 ? -7.346 25.120 -3.943 1.00 54.97 180 ARG A N 1
ATOM 1430 C CA . ARG A 1 180 ? -6.043 24.921 -4.609 1.00 54.97 180 ARG A CA 1
ATOM 1431 C C . ARG A 1 180 ? -5.849 23.477 -5.095 1.00 54.97 180 ARG A C 1
ATOM 1433 O O . ARG A 1 180 ? -5.124 23.268 -6.062 1.00 54.97 180 ARG A O 1
ATOM 1440 N N . GLY A 1 181 ? -6.497 22.502 -4.450 1.00 61.97 181 GLY A N 1
ATOM 1441 C CA . GLY A 1 181 ? -6.507 21.100 -4.869 1.00 61.97 181 GLY A CA 1
ATOM 1442 C C . GLY A 1 181 ? -7.242 20.869 -6.190 1.00 61.97 181 GLY A C 1
ATOM 1443 O O . GLY A 1 181 ? -6.728 20.153 -7.042 1.00 61.97 181 GLY A O 1
ATOM 1444 N N . LEU A 1 182 ? -8.377 21.536 -6.415 1.00 59.44 182 LEU A N 1
ATOM 1445 C CA . LEU A 1 182 ? -9.163 21.394 -7.644 1.00 59.44 182 LEU A CA 1
ATOM 1446 C C . LEU A 1 182 ? -8.445 22.000 -8.858 1.00 59.44 182 LEU A C 1
ATOM 1448 O O . LEU A 1 182 ? -8.415 21.397 -9.928 1.00 59.44 182 LEU A O 1
ATOM 1452 N N . ILE A 1 183 ? -7.798 23.159 -8.673 1.00 59.00 183 ILE A N 1
ATOM 1453 C CA . ILE A 1 183 ? -6.968 23.790 -9.713 1.00 59.00 183 ILE A CA 1
ATOM 1454 C C . ILE A 1 183 ? -5.765 22.899 -10.048 1.00 59.00 183 ILE A C 1
ATOM 1456 O O . ILE A 1 183 ? -5.457 22.696 -11.221 1.00 59.00 183 ILE A O 1
ATOM 1460 N N . LYS A 1 184 ? -5.101 22.330 -9.031 1.00 61.03 184 LYS A N 1
ATOM 1461 C CA . LYS A 1 184 ? -3.998 21.382 -9.240 1.00 61.03 184 LYS A CA 1
ATOM 1462 C C . LYS A 1 184 ? -4.474 20.110 -9.943 1.00 61.03 184 LYS A C 1
ATOM 1464 O O . LYS A 1 184 ? -3.813 19.678 -10.876 1.00 61.03 184 LYS A O 1
ATOM 1469 N N . GLY A 1 185 ? -5.627 19.560 -9.563 1.00 64.25 185 GLY A N 1
ATOM 1470 C CA . GLY A 1 185 ? -6.221 18.385 -10.204 1.00 64.25 185 GLY A CA 1
ATOM 1471 C C . GLY A 1 185 ? -6.568 18.631 -11.673 1.00 64.25 185 GLY A C 1
ATOM 1472 O O . GLY A 1 185 ? -6.203 17.832 -12.528 1.00 64.25 185 GLY A O 1
ATOM 1473 N N . ALA A 1 186 ? -7.172 19.779 -11.994 1.00 60.75 186 ALA A N 1
ATOM 1474 C CA . ALA A 1 186 ? -7.467 20.163 -13.375 1.00 60.75 186 ALA A CA 1
ATOM 1475 C C . ALA A 1 186 ? -6.195 20.416 -14.206 1.00 60.75 186 ALA A C 1
ATOM 1477 O O . ALA A 1 186 ? -6.121 19.994 -15.360 1.00 60.75 186 ALA A O 1
ATOM 1478 N N . ALA A 1 187 ? -5.172 21.058 -13.631 1.00 60.25 187 ALA A N 1
ATOM 1479 C CA . ALA A 1 187 ? -3.878 21.253 -14.288 1.00 60.25 187 ALA A CA 1
ATOM 1480 C C . ALA A 1 187 ? -3.154 19.919 -14.542 1.00 60.25 187 ALA A C 1
ATOM 1482 O O . ALA A 1 187 ? -2.618 19.711 -15.625 1.00 60.25 187 ALA A O 1
ATOM 1483 N N . ILE A 1 188 ? -3.192 18.989 -13.582 1.00 64.19 188 ILE A N 1
ATOM 1484 C CA . ILE A 1 188 ? -2.617 17.644 -13.716 1.00 64.19 188 ILE A CA 1
ATOM 1485 C C . ILE A 1 188 ? -3.406 16.803 -14.727 1.00 64.19 188 ILE A C 1
ATOM 1487 O O . ILE A 1 188 ? -2.796 16.054 -15.477 1.00 64.19 188 ILE A O 1
ATOM 1491 N N . ALA A 1 189 ? -4.731 16.945 -14.808 1.00 60.16 189 ALA A N 1
ATOM 1492 C CA . ALA A 1 189 ? -5.559 16.218 -15.774 1.00 60.16 189 ALA A CA 1
ATOM 1493 C C . ALA A 1 189 ? -5.433 16.760 -17.211 1.00 60.16 189 ALA A C 1
ATOM 1495 O O . ALA A 1 189 ? -5.581 16.008 -18.173 1.00 60.16 189 ALA A O 1
ATOM 1496 N N . THR A 1 190 ? -5.144 18.054 -17.379 1.00 60.22 190 THR A N 1
ATOM 1497 C CA . THR A 1 190 ? -4.962 18.678 -18.705 1.00 60.22 190 THR A CA 1
ATOM 1498 C C . THR A 1 190 ? -3.537 18.540 -19.244 1.00 60.22 190 THR A C 1
ATOM 1500 O O . THR A 1 190 ? -3.343 18.540 -20.461 1.00 60.22 190 THR A O 1
ATOM 1503 N N . LEU A 1 191 ? -2.542 18.339 -18.373 1.00 58.03 191 LEU A N 1
ATOM 1504 C CA . LEU A 1 191 ? -1.135 18.158 -18.745 1.00 58.03 191 LEU A CA 1
ATOM 1505 C C . LEU A 1 191 ? -0.900 16.970 -19.706 1.00 58.03 191 LEU A C 1
ATOM 1507 O O . LEU A 1 191 ? -0.231 17.171 -20.719 1.00 58.03 191 LEU A O 1
ATOM 1511 N N . PRO A 1 192 ? -1.486 15.771 -19.492 1.00 60.25 192 PRO A N 1
ATOM 1512 C CA . PRO A 1 192 ? -1.398 14.646 -20.423 1.00 60.25 192 PRO A CA 1
ATOM 1513 C C . PRO A 1 192 ? -2.063 14.917 -21.772 1.00 60.25 192 PRO A C 1
ATOM 1515 O O . PRO A 1 192 ? -1.645 14.360 -22.779 1.00 60.25 192 PRO A O 1
ATOM 1518 N N . LEU A 1 193 ? -3.076 15.785 -21.818 1.00 58.25 193 LEU A N 1
ATOM 1519 C CA . LEU A 1 193 ? -3.757 16.163 -23.056 1.00 58.25 193 LEU A CA 1
ATOM 1520 C C . LEU A 1 193 ? -2.846 17.058 -23.914 1.00 58.25 193 LEU A C 1
ATOM 1522 O O . LEU A 1 193 ? -2.681 16.817 -25.108 1.00 58.25 193 LEU A O 1
ATOM 1526 N N . CYS A 1 194 ? -2.155 18.013 -23.286 1.00 57.16 194 CYS A N 1
ATOM 1527 C CA . CYS A 1 194 ? -1.129 18.829 -23.941 1.00 57.16 194 CYS A CA 1
ATOM 1528 C C . CYS A 1 194 ? 0.105 17.999 -24.340 1.00 57.16 194 CYS A C 1
ATOM 1530 O O . CYS A 1 194 ? 0.614 18.150 -25.450 1.00 57.16 194 CYS A O 1
ATOM 1532 N N . ILE A 1 195 ? 0.549 17.081 -23.473 1.00 57.91 195 ILE A N 1
ATOM 1533 C CA . ILE A 1 195 ? 1.667 16.164 -23.743 1.00 57.91 195 ILE A CA 1
ATOM 1534 C C . ILE A 1 195 ? 1.287 15.080 -24.757 1.00 57.91 195 ILE A C 1
ATOM 1536 O O . ILE A 1 195 ? 2.174 14.554 -25.402 1.00 57.91 195 ILE A O 1
ATOM 1540 N N . GLY A 1 196 ? 0.012 14.744 -24.949 1.00 59.38 196 GLY A N 1
ATOM 1541 C CA . GLY A 1 196 ? -0.421 13.771 -25.956 1.00 59.38 196 GLY A CA 1
ATOM 1542 C C . GLY A 1 196 ? -0.556 14.379 -27.353 1.00 59.38 196 GLY A C 1
ATOM 1543 O O . GLY A 1 196 ? -0.161 13.765 -28.338 1.00 59.38 196 GLY A O 1
ATOM 1544 N N . VAL A 1 197 ? -1.075 15.607 -27.455 1.00 64.62 197 VAL A N 1
ATOM 1545 C CA . VAL A 1 197 ? -1.334 16.262 -28.750 1.00 64.62 197 VAL A CA 1
ATOM 1546 C C . VAL A 1 197 ? -0.055 16.814 -29.389 1.00 64.62 197 VAL A C 1
ATOM 1548 O O . VAL A 1 197 ? 0.111 16.713 -30.605 1.00 64.62 197 VAL A O 1
ATOM 1551 N N . ILE A 1 198 ? 0.874 17.362 -28.597 1.00 59.75 198 ILE A N 1
ATOM 1552 C CA . ILE A 1 198 ? 2.121 17.949 -29.119 1.00 59.75 198 ILE A CA 1
ATOM 1553 C C . ILE A 1 198 ? 2.994 16.902 -29.840 1.00 59.75 198 ILE A C 1
ATOM 1555 O O . ILE A 1 198 ? 3.397 17.167 -30.973 1.00 59.75 198 ILE A O 1
ATOM 1559 N N . PRO A 1 199 ? 3.244 15.700 -29.286 1.00 60.41 199 PRO A N 1
ATOM 1560 C CA . PRO A 1 199 ? 3.983 14.655 -29.975 1.00 60.41 199 PRO A CA 1
ATOM 1561 C C . PRO A 1 199 ? 3.278 14.164 -31.232 1.00 60.41 199 PRO A C 1
ATOM 1563 O O . PRO A 1 199 ? 3.963 13.949 -32.216 1.00 60.41 199 PRO A O 1
ATOM 1566 N N . ILE A 1 200 ? 1.940 14.066 -31.260 1.00 65.44 200 ILE A N 1
ATOM 1567 C CA . ILE A 1 200 ? 1.197 13.697 -32.483 1.00 65.44 200 ILE A CA 1
ATOM 1568 C C . ILE A 1 200 ? 1.448 14.720 -33.602 1.00 65.44 200 ILE A C 1
ATOM 1570 O O . ILE A 1 200 ? 1.670 14.344 -34.752 1.00 65.44 200 ILE A O 1
ATOM 1574 N N . ILE A 1 201 ? 1.453 16.017 -33.280 1.00 66.62 201 ILE A N 1
ATOM 1575 C CA . ILE A 1 201 ? 1.756 17.077 -34.253 1.00 66.62 201 ILE A CA 1
ATOM 1576 C C . ILE A 1 201 ? 3.220 16.993 -34.711 1.00 66.62 201 ILE A C 1
ATOM 1578 O O . ILE A 1 201 ? 3.489 17.096 -35.910 1.00 66.62 201 ILE A O 1
ATOM 1582 N N . ILE A 1 202 ? 4.155 16.766 -33.781 1.00 64.81 202 ILE A N 1
ATOM 1583 C CA . ILE A 1 202 ? 5.580 16.582 -34.090 1.00 64.81 202 ILE A CA 1
ATOM 1584 C C . ILE A 1 202 ? 5.783 15.357 -34.988 1.00 64.81 202 ILE A C 1
ATOM 1586 O O . ILE A 1 202 ? 6.537 15.456 -35.948 1.00 64.81 202 ILE A O 1
ATOM 1590 N N . ASP A 1 203 ? 5.081 14.250 -34.744 1.00 63.38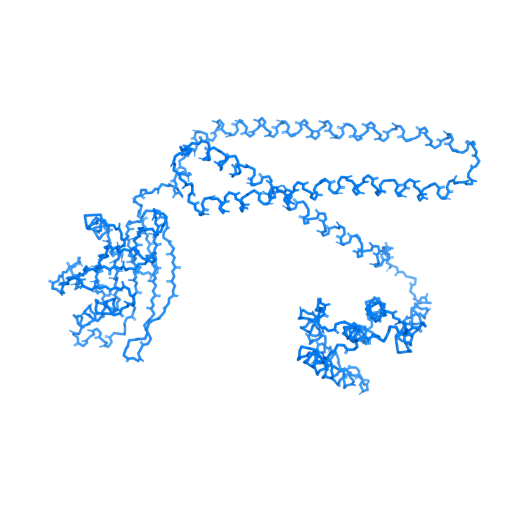 203 ASP A N 1
ATOM 1591 C CA . ASP A 1 203 ? 5.183 13.012 -35.525 1.00 63.38 203 ASP A CA 1
ATOM 1592 C C . ASP A 1 203 ? 4.637 13.197 -36.950 1.00 63.38 203 ASP A C 1
ATOM 1594 O O . ASP A 1 203 ? 5.222 12.713 -37.918 1.00 63.38 203 ASP A O 1
ATOM 1598 N N . ILE A 1 204 ? 3.563 13.981 -37.116 1.00 68.62 204 ILE A N 1
ATOM 1599 C CA . ILE A 1 204 ? 3.034 14.354 -38.439 1.00 68.62 204 ILE A CA 1
ATOM 1600 C C . ILE A 1 204 ? 4.047 15.206 -39.217 1.00 68.62 204 ILE A C 1
ATOM 1602 O O . ILE A 1 204 ? 4.258 14.973 -40.411 1.00 68.62 204 ILE A O 1
ATOM 1606 N N . GLU A 1 205 ? 4.679 16.188 -38.571 1.00 64.69 205 GLU A N 1
ATOM 1607 C CA . GLU A 1 205 ? 5.713 17.013 -39.209 1.00 64.69 205 GLU A CA 1
ATOM 1608 C C . GLU A 1 205 ? 6.991 16.206 -39.490 1.00 64.69 205 GLU A C 1
ATOM 1610 O O . GLU A 1 205 ? 7.543 16.297 -40.588 1.00 64.69 205 GLU A O 1
ATOM 1615 N N . PHE A 1 206 ? 7.410 15.323 -38.579 1.00 61.78 206 PHE A N 1
ATOM 1616 C CA . PHE A 1 206 ? 8.529 14.404 -38.796 1.00 61.78 206 PHE A CA 1
ATOM 1617 C C . PHE A 1 206 ? 8.261 13.432 -39.938 1.00 61.78 206 PHE A C 1
ATOM 1619 O O . PHE A 1 206 ? 9.138 13.217 -40.772 1.00 61.78 206 PHE A O 1
ATOM 1626 N N . TRP A 1 207 ? 7.048 12.893 -40.046 1.00 72.94 207 TRP A N 1
ATOM 1627 C CA . TRP A 1 207 ? 6.662 12.036 -41.162 1.00 72.94 207 TRP A CA 1
ATOM 1628 C C . TRP A 1 207 ? 6.707 12.787 -42.499 1.00 72.94 207 TRP A C 1
ATOM 1630 O O . TRP A 1 207 ? 7.220 12.258 -43.488 1.00 72.94 207 TRP A O 1
ATOM 1640 N N . LYS A 1 208 ? 6.253 14.050 -42.538 1.00 65.44 208 LYS A N 1
ATOM 1641 C CA . LYS A 1 208 ? 6.389 14.907 -43.730 1.00 65.44 208 LYS A CA 1
ATOM 1642 C C . LYS A 1 208 ? 7.853 15.170 -44.085 1.00 65.44 208 LYS A C 1
ATOM 1644 O O . LYS A 1 208 ? 8.198 15.121 -45.266 1.00 65.44 208 LYS A O 1
ATOM 1649 N N . MET A 1 209 ? 8.706 15.444 -43.097 1.00 56.28 209 MET A N 1
ATOM 1650 C CA . MET A 1 209 ? 10.140 15.653 -43.315 1.00 56.28 209 MET A CA 1
ATOM 1651 C C . MET A 1 209 ? 10.828 14.380 -43.802 1.00 56.28 209 MET A C 1
ATOM 1653 O O . MET A 1 209 ? 11.586 14.443 -44.760 1.00 56.28 209 MET A O 1
ATOM 1657 N N . ASN A 1 210 ? 10.515 13.226 -43.214 1.00 63.31 210 ASN A N 1
ATOM 1658 C CA . ASN A 1 210 ? 11.092 11.940 -43.598 1.00 63.31 210 ASN A CA 1
ATOM 1659 C C . ASN A 1 210 ? 10.656 11.532 -45.015 1.00 63.31 210 ASN A C 1
ATOM 1661 O O . ASN A 1 210 ? 11.448 11.017 -45.798 1.00 63.31 210 ASN A O 1
ATOM 1665 N N . LYS A 1 211 ? 9.412 11.854 -45.396 1.00 64.81 211 LYS A N 1
ATOM 1666 C CA . LYS A 1 211 ? 8.945 11.708 -46.777 1.00 64.81 211 LYS A CA 1
ATOM 1667 C C . LYS A 1 211 ? 9.736 12.595 -47.745 1.00 64.81 211 LYS A C 1
ATOM 1669 O O . LYS A 1 211 ? 10.154 12.104 -48.787 1.00 64.81 211 LYS A O 1
ATOM 1674 N N . LYS A 1 212 ? 9.977 13.866 -47.398 1.00 57.38 212 LYS A N 1
ATOM 1675 C CA . LYS A 1 212 ? 10.823 14.760 -48.206 1.00 57.38 212 LYS A CA 1
ATOM 1676 C C . LYS A 1 212 ? 12.263 14.256 -48.291 1.00 57.38 212 LYS A C 1
ATOM 1678 O O . LYS A 1 212 ? 12.830 14.272 -49.372 1.00 57.38 212 LYS A O 1
ATOM 1683 N N . LEU A 1 213 ? 12.839 13.780 -47.186 1.00 51.31 213 LEU A N 1
ATOM 1684 C CA . LEU A 1 213 ? 14.197 13.229 -47.151 1.00 51.31 213 LEU A CA 1
ATOM 1685 C C . LEU A 1 213 ? 14.333 12.038 -48.103 1.00 51.31 213 LEU A C 1
ATOM 1687 O O . LEU A 1 213 ? 15.274 11.981 -48.882 1.00 51.31 213 LEU A O 1
ATOM 1691 N N . LYS A 1 214 ? 13.336 11.150 -48.101 1.00 59.56 214 LYS A N 1
ATOM 1692 C CA . LYS A 1 214 ? 13.268 10.000 -49.003 1.00 59.56 214 LYS A CA 1
ATOM 1693 C C . LYS A 1 214 ? 13.082 10.405 -50.469 1.00 59.56 214 LYS A C 1
ATOM 1695 O O . LYS A 1 214 ? 13.660 9.786 -51.351 1.00 59.56 214 LYS A O 1
ATOM 1700 N N . GLU A 1 215 ? 12.324 11.471 -50.738 1.00 60.00 215 GLU A N 1
ATOM 1701 C CA . GLU A 1 215 ? 12.236 12.070 -52.077 1.00 60.00 215 GLU A CA 1
ATOM 1702 C C . GLU A 1 215 ? 13.591 12.658 -52.526 1.00 60.00 215 GLU A C 1
ATOM 1704 O O . GLU A 1 215 ? 13.946 12.502 -53.691 1.00 60.00 215 GLU A O 1
ATOM 1709 N N . TYR A 1 216 ? 14.377 13.267 -51.625 1.00 49.22 216 TYR A N 1
ATOM 1710 C CA . TYR A 1 216 ? 15.730 13.773 -51.916 1.00 49.22 216 TYR A CA 1
ATOM 1711 C C . TYR A 1 216 ? 16.769 12.661 -52.119 1.00 49.22 216 TYR A C 1
ATOM 1713 O O . TYR A 1 216 ? 17.622 12.780 -52.995 1.00 49.22 216 TYR A O 1
ATOM 1721 N N . GLU A 1 217 ? 16.681 11.579 -51.349 1.00 53.06 217 GLU A N 1
ATOM 1722 C CA . GLU A 1 217 ? 17.537 10.395 -51.473 1.00 53.06 217 GLU A CA 1
ATOM 1723 C C . GLU A 1 217 ? 17.256 9.660 -52.794 1.00 53.06 217 GLU A C 1
ATOM 1725 O O . GLU A 1 217 ? 18.171 9.348 -53.550 1.00 53.06 217 GLU A O 1
ATOM 1730 N N . GLU A 1 218 ? 15.977 9.525 -53.163 1.00 55.41 218 GLU A N 1
ATOM 1731 C CA . GLU A 1 218 ? 15.585 9.028 -54.483 1.00 55.41 218 GLU A CA 1
ATOM 1732 C C . GLU A 1 218 ? 15.959 9.987 -55.628 1.00 55.41 218 GLU A C 1
ATOM 1734 O O . GLU A 1 218 ? 16.182 9.530 -56.747 1.00 55.41 218 GLU A O 1
ATOM 1739 N N . LEU A 1 219 ? 16.021 11.303 -55.392 1.00 48.62 219 LEU A N 1
ATOM 1740 C CA . LEU A 1 219 ? 16.484 12.293 -56.374 1.00 48.62 219 LEU A CA 1
ATOM 1741 C C . LEU A 1 219 ? 18.003 12.242 -56.585 1.00 48.62 219 LEU A C 1
ATOM 1743 O O . LEU A 1 219 ? 18.442 12.520 -57.697 1.00 48.62 219 LEU A O 1
ATOM 1747 N N . GLY A 1 220 ? 18.791 11.864 -55.574 1.00 48.31 220 GLY A N 1
ATOM 1748 C CA . GLY A 1 220 ? 20.247 11.708 -55.684 1.00 48.31 220 GLY A CA 1
ATOM 1749 C C . GLY A 1 220 ? 20.648 10.641 -56.705 1.00 48.31 220 GLY A C 1
ATOM 1750 O O . GLY A 1 220 ? 21.482 10.902 -57.570 1.00 48.31 220 GLY A O 1
ATOM 1751 N N . ASP A 1 221 ? 19.967 9.493 -56.681 1.00 46.72 221 ASP A N 1
ATOM 1752 C CA . ASP A 1 221 ? 20.189 8.401 -57.639 1.00 46.72 221 ASP A CA 1
ATOM 1753 C C . ASP A 1 221 ? 19.510 8.650 -59.001 1.00 46.72 221 ASP A C 1
ATOM 1755 O O . ASP A 1 221 ? 19.944 8.129 -60.029 1.00 46.72 221 ASP A O 1
ATOM 1759 N N . LYS A 1 222 ? 18.452 9.476 -59.044 1.00 44.31 222 LYS A N 1
ATOM 1760 C CA . LYS A 1 222 ? 17.691 9.796 -60.271 1.00 44.31 222 LYS A CA 1
ATOM 1761 C C . LYS A 1 222 ? 18.168 11.062 -60.995 1.00 44.31 222 LYS A C 1
ATOM 1763 O O . LYS A 1 222 ? 17.718 11.300 -62.114 1.00 44.31 222 LYS A O 1
ATOM 1768 N N . ALA A 1 223 ? 19.083 11.851 -60.421 1.00 48.28 223 ALA A N 1
ATOM 1769 C CA . ALA A 1 223 ? 19.603 13.093 -61.014 1.00 48.28 223 ALA A CA 1
ATOM 1770 C C . ALA A 1 223 ? 20.381 12.887 -62.332 1.00 48.28 223 ALA A C 1
ATOM 1772 O O . ALA A 1 223 ? 20.658 13.856 -63.036 1.00 48.28 223 ALA A O 1
ATOM 1773 N N . PHE A 1 224 ? 20.700 11.637 -62.685 1.00 43.88 224 PHE A N 1
ATOM 1774 C CA . PHE A 1 224 ? 21.442 11.277 -63.895 1.00 43.88 224 PHE A CA 1
ATOM 1775 C C . PHE A 1 224 ? 20.682 10.327 -64.841 1.00 43.88 224 PHE A C 1
ATOM 1777 O O . PHE A 1 224 ? 21.277 9.804 -65.782 1.00 43.88 224 PHE A O 1
ATOM 1784 N N . MET A 1 225 ? 19.378 10.101 -64.635 1.00 42.09 225 MET A N 1
ATOM 1785 C CA . MET A 1 225 ? 18.575 9.272 -65.545 1.00 42.09 225 MET A CA 1
ATOM 1786 C C . MET A 1 225 ? 18.093 10.069 -66.777 1.00 42.09 225 MET A C 1
ATOM 1788 O O . MET A 1 225 ? 17.568 11.170 -66.617 1.00 42.09 225 MET A O 1
ATOM 1792 N N . PRO A 1 226 ? 18.209 9.531 -68.009 1.00 54.66 226 PRO A N 1
ATOM 1793 C CA . PRO A 1 226 ? 17.705 10.188 -69.213 1.00 54.66 226 PRO A CA 1
ATOM 1794 C C . PRO A 1 226 ? 16.166 10.253 -69.243 1.00 54.66 226 PRO A C 1
ATOM 1796 O O . PRO A 1 226 ? 15.485 9.273 -68.939 1.00 54.66 226 PRO A O 1
ATOM 1799 N N . ASP A 1 227 ? 15.616 11.384 -69.706 1.00 51.97 227 ASP A N 1
ATOM 1800 C CA . ASP A 1 227 ? 14.182 11.756 -69.670 1.00 51.97 227 ASP A CA 1
ATOM 1801 C C . ASP A 1 227 ? 13.183 10.685 -70.155 1.00 51.97 227 ASP A C 1
ATOM 1803 O O . ASP A 1 227 ? 12.014 10.681 -69.756 1.00 51.97 227 ASP A O 1
ATOM 1807 N N . LYS A 1 228 ? 13.620 9.748 -71.006 1.00 56.75 228 LYS A N 1
ATOM 1808 C CA . LYS A 1 228 ? 12.776 8.658 -71.515 1.00 56.75 228 LYS A CA 1
ATOM 1809 C C . LYS A 1 228 ? 12.465 7.573 -70.477 1.00 56.75 228 LYS A C 1
ATOM 1811 O O . LYS A 1 228 ? 11.377 7.009 -70.540 1.00 56.75 228 LYS A O 1
ATOM 1816 N N . GLU A 1 229 ? 13.350 7.299 -69.517 1.00 55.72 229 GLU A N 1
ATOM 1817 C CA . GLU A 1 229 ? 13.115 6.274 -68.480 1.00 55.72 229 GLU A CA 1
ATOM 1818 C C . GLU A 1 229 ? 12.226 6.790 -67.335 1.00 55.72 229 GLU A C 1
ATOM 1820 O O . GLU A 1 229 ? 11.447 6.039 -66.735 1.00 55.72 229 GLU A O 1
ATOM 1825 N N . TRP A 1 230 ? 12.257 8.102 -67.086 1.00 50.25 230 TRP A N 1
ATOM 1826 C CA . TRP A 1 230 ? 11.468 8.749 -66.037 1.00 50.25 230 TRP A CA 1
ATOM 1827 C C . TRP A 1 230 ? 9.956 8.717 -66.326 1.00 50.25 230 TRP A C 1
ATOM 1829 O O . TRP A 1 230 ? 9.139 8.475 -65.430 1.00 50.25 230 TRP A O 1
ATOM 1839 N N . GLN A 1 231 ? 9.564 8.876 -67.595 1.00 53.59 231 GLN A N 1
ATOM 1840 C CA . GLN A 1 231 ? 8.152 8.870 -67.998 1.00 53.59 231 GLN A CA 1
ATOM 1841 C C . GLN A 1 231 ? 7.499 7.482 -67.884 1.00 53.59 231 GLN A C 1
ATOM 1843 O O . GLN A 1 231 ? 6.312 7.382 -67.563 1.00 53.59 231 GLN A O 1
ATOM 1848 N N . THR A 1 232 ? 8.260 6.397 -68.055 1.00 55.41 232 THR A N 1
ATOM 1849 C CA . THR A 1 232 ? 7.746 5.030 -67.878 1.00 55.41 232 THR A CA 1
ATOM 1850 C C . THR A 1 232 ? 7.476 4.680 -66.411 1.00 55.41 232 THR A C 1
ATOM 1852 O O . THR A 1 232 ? 6.486 4.006 -66.121 1.00 55.41 232 THR A O 1
ATOM 1855 N N . LEU A 1 233 ? 8.261 5.205 -65.461 1.00 52.88 233 LEU A N 1
ATOM 1856 C CA . LEU A 1 233 ? 8.107 4.914 -64.027 1.00 52.88 233 LEU A CA 1
ATOM 1857 C C . LEU A 1 233 ? 6.905 5.630 -63.381 1.00 52.88 233 LEU A C 1
ATOM 1859 O O . LEU A 1 233 ? 6.235 5.061 -62.513 1.00 52.88 233 LEU A O 1
ATOM 1863 N N . GLN A 1 234 ? 6.558 6.841 -63.835 1.00 49.53 234 GLN A N 1
ATOM 1864 C CA . GLN A 1 234 ? 5.417 7.591 -63.286 1.00 49.53 234 GLN A CA 1
ATOM 1865 C C . GLN A 1 234 ? 4.051 6.930 -63.540 1.00 49.53 234 GLN A C 1
ATOM 1867 O O . GLN A 1 234 ? 3.115 7.116 -62.756 1.00 49.53 234 GLN A O 1
ATOM 1872 N N . THR A 1 235 ? 3.912 6.125 -64.596 1.00 49.56 235 THR A N 1
ATOM 1873 C CA . THR A 1 235 ? 2.628 5.478 -64.921 1.00 49.56 235 THR A CA 1
ATOM 1874 C C . THR A 1 235 ? 2.240 4.369 -63.932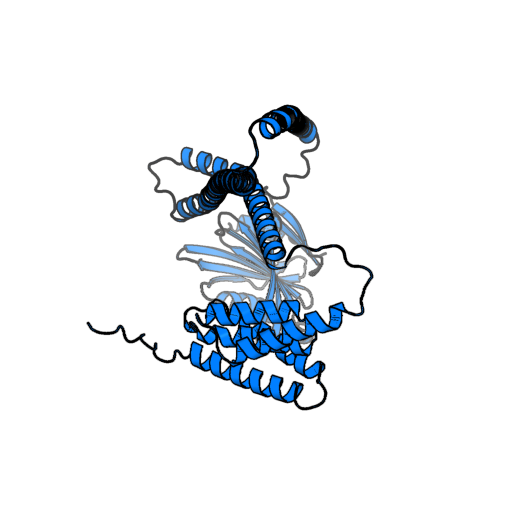 1.00 49.56 235 THR A C 1
ATOM 1876 O O . THR A 1 235 ? 1.048 4.137 -63.714 1.00 49.56 235 THR A O 1
ATOM 1879 N N . ASN A 1 236 ? 3.209 3.769 -63.228 1.00 49.19 236 ASN A N 1
ATOM 1880 C CA . ASN A 1 236 ? 2.951 2.748 -62.206 1.00 49.19 236 ASN A CA 1
ATOM 1881 C C . ASN A 1 236 ? 2.616 3.329 -60.819 1.00 49.19 236 ASN A C 1
ATOM 1883 O O . ASN A 1 236 ? 1.870 2.707 -60.057 1.00 49.19 236 ASN A O 1
ATOM 1887 N N . HIS A 1 237 ? 3.044 4.557 -60.506 1.00 45.94 237 HIS A N 1
ATOM 1888 C CA . HIS A 1 237 ? 2.790 5.175 -59.196 1.00 45.94 237 HIS A CA 1
ATOM 1889 C C . HIS A 1 237 ? 1.331 5.628 -58.982 1.00 45.94 237 HIS A C 1
ATOM 1891 O O . HIS A 1 237 ? 0.870 5.741 -57.843 1.00 45.94 237 HIS A O 1
ATOM 1897 N N . LYS A 1 238 ? 0.549 5.815 -60.059 1.00 47.47 238 LYS A N 1
ATOM 1898 C CA . LYS A 1 238 ? -0.883 6.176 -59.975 1.00 47.47 238 LYS A CA 1
ATOM 1899 C C . LYS A 1 238 ? -1.788 5.042 -59.469 1.00 47.47 238 LYS A C 1
ATOM 1901 O O . LYS A 1 238 ? -2.905 5.324 -59.032 1.00 47.47 238 LYS A O 1
ATOM 1906 N N . LYS A 1 239 ? -1.337 3.779 -59.477 1.00 50.53 239 LYS A N 1
ATOM 1907 C CA . LYS A 1 239 ? -2.130 2.639 -58.972 1.00 50.53 239 LYS A CA 1
ATOM 1908 C C . LYS A 1 239 ? -2.105 2.518 -57.438 1.00 50.53 239 LYS A C 1
ATOM 1910 O O . LYS A 1 239 ? -3.133 2.181 -56.854 1.00 50.53 239 LYS A O 1
ATOM 1915 N N . GLY A 1 240 ? -1.008 2.894 -56.771 1.00 51.25 240 GLY A N 1
ATOM 1916 C CA . GLY A 1 240 ? -0.874 2.793 -55.305 1.00 51.25 240 GLY A CA 1
ATOM 1917 C C . GLY A 1 240 ? -1.791 3.741 -54.517 1.00 51.25 240 GLY A C 1
ATOM 1918 O O . GLY A 1 240 ? -2.349 3.364 -53.487 1.00 51.25 240 GLY A O 1
ATOM 1919 N N . GLY A 1 241 ? -2.043 4.946 -55.042 1.00 56.44 241 GLY A N 1
ATOM 1920 C CA . GLY A 1 241 ? -2.914 5.931 -54.386 1.00 56.44 241 GLY A CA 1
ATOM 1921 C C . GLY A 1 241 ? -4.392 5.524 -54.319 1.00 56.44 241 GLY A C 1
ATOM 1922 O O . GLY A 1 241 ? -5.104 5.947 -53.409 1.00 56.44 241 GLY A O 1
ATOM 1923 N N . ARG A 1 242 ? -4.866 4.678 -55.246 1.00 60.75 242 ARG A N 1
ATOM 1924 C CA . ARG A 1 242 ? -6.234 4.132 -55.192 1.00 60.75 242 ARG A CA 1
ATOM 1925 C C . ARG A 1 242 ? -6.377 3.076 -54.102 1.00 60.75 242 ARG A C 1
ATOM 1927 O O . ARG A 1 242 ? -7.376 3.094 -53.395 1.00 60.75 242 ARG A O 1
ATOM 1934 N N . VAL A 1 243 ? -5.373 2.220 -53.920 1.00 63.75 243 VAL A N 1
ATOM 1935 C CA . VAL A 1 243 ? -5.396 1.169 -52.891 1.00 63.75 243 VAL A CA 1
ATOM 1936 C C . VAL A 1 243 ? -5.361 1.780 -51.489 1.00 63.75 243 VAL A C 1
ATOM 1938 O O . VAL A 1 243 ? -6.178 1.413 -50.652 1.00 63.75 243 VAL A O 1
ATOM 1941 N N . ALA A 1 244 ? -4.517 2.790 -51.254 1.00 66.12 244 ALA A N 1
ATOM 1942 C CA . ALA A 1 244 ? -4.473 3.491 -49.967 1.00 66.12 244 ALA A CA 1
ATOM 1943 C C . ALA A 1 244 ? -5.794 4.213 -49.632 1.00 66.12 244 ALA A C 1
ATOM 1945 O O . ALA A 1 244 ? -6.244 4.178 -48.489 1.00 66.12 244 ALA A O 1
ATOM 1946 N N . LYS A 1 245 ? -6.458 4.820 -50.630 1.00 70.56 245 LYS A N 1
ATOM 1947 C CA . LYS A 1 245 ? -7.783 5.435 -50.439 1.00 70.56 245 LYS A CA 1
ATOM 1948 C C . LYS A 1 245 ? -8.865 4.403 -50.131 1.00 70.56 245 LYS A C 1
ATOM 1950 O O . LYS A 1 245 ? -9.702 4.667 -49.278 1.00 70.56 245 LYS A O 1
ATOM 1955 N N . ILE A 1 246 ? -8.836 3.242 -50.788 1.00 76.19 246 ILE A N 1
ATOM 1956 C CA . ILE A 1 246 ? -9.772 2.150 -50.495 1.00 76.19 246 ILE A CA 1
ATOM 1957 C C . ILE A 1 246 ? -9.558 1.662 -49.061 1.00 76.19 246 ILE A C 1
ATOM 1959 O O . ILE A 1 246 ? -10.520 1.614 -48.310 1.00 76.19 246 ILE A O 1
ATOM 1963 N N . ILE A 1 247 ? -8.312 1.413 -48.640 1.00 72.06 247 ILE A N 1
ATOM 1964 C CA . ILE A 1 247 ? -7.999 0.983 -47.266 1.00 72.06 247 ILE A CA 1
ATOM 1965 C C . ILE A 1 247 ? -8.491 2.009 -46.235 1.00 72.06 247 ILE A C 1
ATOM 1967 O O . ILE A 1 247 ? -9.125 1.621 -45.259 1.00 72.06 247 ILE A O 1
ATOM 1971 N N . LEU A 1 248 ? -8.266 3.309 -46.465 1.00 72.56 248 LEU A N 1
ATOM 1972 C CA . LEU A 1 248 ? -8.722 4.368 -45.559 1.00 72.56 248 LEU A CA 1
ATOM 1973 C C . LEU A 1 248 ? -10.255 4.410 -45.439 1.00 72.56 248 LEU A C 1
ATOM 1975 O O . LEU A 1 248 ? -10.782 4.530 -44.336 1.00 72.56 248 LEU A O 1
ATOM 1979 N N . VAL A 1 249 ? -10.974 4.288 -46.560 1.00 80.88 249 VAL A N 1
ATOM 1980 C CA . VAL A 1 249 ? -12.446 4.274 -46.567 1.00 80.88 249 VAL A CA 1
ATOM 1981 C C . VAL A 1 249 ? -12.983 3.023 -45.871 1.00 80.88 249 VAL A C 1
ATOM 1983 O O . VAL A 1 249 ? -13.916 3.129 -45.080 1.00 80.88 249 VAL A O 1
ATOM 1986 N N . THR A 1 250 ? -12.368 1.857 -46.087 1.00 78.00 250 THR A N 1
ATOM 1987 C CA . THR A 1 250 ? -12.743 0.620 -45.388 1.00 78.00 250 THR A CA 1
ATOM 1988 C C . THR A 1 250 ? -12.499 0.736 -43.884 1.00 78.00 250 THR A C 1
ATOM 1990 O O . THR A 1 250 ? -13.335 0.310 -43.095 1.00 78.00 250 THR A O 1
ATOM 1993 N N . LEU A 1 251 ? -11.395 1.363 -43.468 1.00 74.00 251 LEU A N 1
ATOM 1994 C CA . LEU A 1 251 ? -11.062 1.547 -42.055 1.00 74.00 251 LEU A CA 1
ATOM 1995 C C . LEU A 1 251 ? -12.028 2.524 -41.367 1.00 74.00 251 LEU A C 1
ATOM 1997 O O . LEU A 1 251 ? -12.483 2.252 -40.259 1.00 74.00 251 LEU A O 1
ATOM 2001 N N . LEU A 1 252 ? -12.426 3.601 -42.052 1.00 75.31 252 LEU A N 1
ATOM 2002 C CA . LEU A 1 252 ? -13.470 4.518 -41.580 1.00 75.31 252 LEU A CA 1
ATOM 2003 C C . LEU A 1 252 ? -14.847 3.847 -41.507 1.00 75.31 252 LEU A C 1
ATOM 2005 O O . LEU A 1 252 ? -15.586 4.082 -40.554 1.00 75.31 252 LEU A O 1
ATOM 2009 N N . ALA A 1 253 ? -15.184 2.985 -42.470 1.00 81.19 253 ALA A N 1
ATOM 2010 C CA . ALA A 1 253 ? -16.431 2.225 -42.449 1.00 81.19 253 ALA A CA 1
ATOM 2011 C C . ALA A 1 253 ? -16.469 1.232 -41.278 1.00 81.19 253 ALA A C 1
ATOM 2013 O O . ALA A 1 253 ? -17.476 1.160 -40.581 1.00 81.19 253 ALA A O 1
ATOM 2014 N N . VAL A 1 254 ? -15.365 0.524 -41.008 1.00 78.06 254 VAL A N 1
ATOM 2015 C CA . VAL A 1 254 ? -15.230 -0.369 -39.845 1.00 78.06 254 VAL A CA 1
ATOM 2016 C C . VAL A 1 254 ? -15.335 0.419 -38.541 1.00 78.06 254 VAL A C 1
ATOM 2018 O O . VAL A 1 254 ? -16.046 -0.006 -37.636 1.00 78.06 254 VAL A O 1
ATOM 2021 N N . LEU A 1 255 ? -14.703 1.593 -38.451 1.00 72.81 255 LEU A N 1
ATOM 2022 C CA . LEU A 1 255 ? -14.778 2.445 -37.265 1.00 72.81 255 LEU A CA 1
ATOM 2023 C C . LEU A 1 255 ? -16.206 2.955 -37.019 1.00 72.81 255 LEU A C 1
ATOM 2025 O O . LEU A 1 255 ? -16.690 2.902 -35.892 1.00 72.81 255 LEU A O 1
ATOM 2029 N N . ALA A 1 256 ? -16.918 3.368 -38.071 1.00 77.50 256 ALA A N 1
ATOM 2030 C CA . ALA A 1 256 ? -18.330 3.733 -37.979 1.00 77.50 256 ALA A CA 1
ATOM 2031 C C . ALA A 1 256 ? -19.198 2.542 -37.536 1.00 77.50 256 ALA A C 1
ATOM 2033 O O . ALA A 1 256 ? -20.094 2.710 -36.712 1.00 77.50 256 ALA A O 1
ATOM 2034 N N . LEU A 1 257 ? -18.898 1.331 -38.014 1.00 77.12 257 LEU A N 1
ATOM 2035 C CA . LEU A 1 257 ? -19.579 0.101 -37.606 1.00 77.12 257 LEU A CA 1
ATOM 2036 C C . LEU A 1 257 ? -19.305 -0.243 -36.135 1.00 77.12 257 LEU A C 1
ATOM 2038 O O . LEU A 1 257 ? -20.228 -0.644 -35.435 1.00 77.12 257 LEU A O 1
ATOM 2042 N N . PHE A 1 258 ? -18.087 -0.009 -35.638 1.00 72.06 258 PHE A N 1
ATOM 2043 C CA . PHE A 1 258 ? -17.755 -0.133 -34.215 1.00 72.06 258 PHE A CA 1
ATOM 2044 C C . PHE A 1 258 ? -18.459 0.916 -33.356 1.00 72.06 258 PHE A C 1
ATOM 2046 O O . PHE A 1 258 ? -18.923 0.582 -32.273 1.00 72.06 258 PHE A O 1
ATOM 2053 N N . VAL A 1 259 ? -18.595 2.157 -33.829 1.00 75.50 259 VAL A N 1
ATOM 2054 C CA . VAL A 1 259 ? -19.351 3.203 -33.120 1.00 75.50 259 VAL A CA 1
ATOM 2055 C C . VAL A 1 259 ? -20.836 2.846 -33.062 1.00 75.50 259 VAL A C 1
ATOM 2057 O O . VAL A 1 259 ? -21.443 2.926 -31.999 1.00 75.50 259 VAL A O 1
ATOM 2060 N N . VAL A 1 260 ? -21.423 2.375 -34.165 1.00 75.50 260 VAL A N 1
ATOM 2061 C CA . VAL A 1 260 ? -22.819 1.912 -34.194 1.00 75.50 260 VAL A CA 1
ATOM 2062 C C . VAL A 1 260 ? -23.005 0.667 -33.322 1.00 75.50 260 VAL A C 1
ATOM 2064 O O . VAL A 1 260 ? -23.977 0.594 -32.575 1.00 75.50 260 VAL A O 1
ATOM 2067 N N . ALA A 1 261 ? -22.058 -0.275 -33.339 1.00 68.25 261 ALA A N 1
ATOM 2068 C CA . ALA A 1 261 ? -22.066 -1.439 -32.459 1.00 68.25 261 ALA A CA 1
ATOM 2069 C C . ALA A 1 261 ? -21.912 -1.045 -30.984 1.00 68.25 261 ALA A C 1
ATOM 2071 O O . ALA A 1 261 ? -22.591 -1.634 -30.158 1.00 68.25 261 ALA A O 1
ATOM 2072 N N . ALA A 1 262 ? -21.099 -0.036 -30.655 1.00 64.56 262 ALA A N 1
ATOM 2073 C CA . ALA A 1 262 ? -20.941 0.507 -29.303 1.00 64.56 262 ALA A CA 1
ATOM 2074 C C . ALA A 1 262 ? -22.205 1.233 -28.808 1.00 64.56 262 ALA A C 1
ATOM 2076 O O . ALA A 1 262 ? -22.563 1.145 -27.636 1.00 64.56 262 ALA A O 1
ATOM 2077 N N . ILE A 1 263 ? -22.915 1.924 -29.704 1.00 67.75 263 ILE A N 1
ATOM 2078 C CA . ILE A 1 263 ? -24.210 2.550 -29.402 1.00 67.75 263 ILE A CA 1
ATOM 2079 C C . ILE A 1 263 ? -25.303 1.477 -29.244 1.00 67.75 263 ILE A C 1
ATOM 2081 O O . ILE A 1 263 ? -26.147 1.569 -28.359 1.00 67.75 263 ILE A O 1
ATOM 2085 N N . LEU A 1 264 ? -25.283 0.414 -30.050 1.00 58.28 264 LEU A N 1
ATOM 2086 C CA . LEU A 1 264 ? -26.211 -0.710 -29.898 1.00 58.28 264 LEU A CA 1
ATOM 2087 C C . LEU A 1 264 ? -25.909 -1.541 -28.647 1.00 58.28 264 LEU A C 1
ATOM 2089 O O . LEU A 1 264 ? -26.840 -1.943 -27.951 1.00 58.28 264 LEU A O 1
ATOM 2093 N N . THR A 1 265 ? -24.637 -1.757 -28.301 1.00 54.16 265 THR A N 1
ATOM 2094 C CA . THR A 1 265 ? -24.269 -2.412 -27.044 1.00 54.16 265 THR A CA 1
ATOM 2095 C C . THR A 1 265 ? -24.535 -1.523 -25.843 1.00 54.16 265 THR A C 1
ATOM 2097 O O . THR A 1 265 ? -24.869 -2.084 -24.812 1.00 54.16 265 THR A O 1
ATOM 2100 N N . SER A 1 266 ? -24.512 -0.188 -25.925 1.00 50.78 266 SER A N 1
ATOM 2101 C CA . SER A 1 266 ? -24.952 0.663 -24.805 1.00 50.78 266 SER A CA 1
ATOM 2102 C C . SER A 1 266 ? -26.472 0.604 -24.587 1.00 50.78 266 SER A C 1
ATOM 2104 O O . SER A 1 266 ? -26.930 0.569 -23.446 1.00 50.78 266 SER A O 1
ATOM 2106 N N . ILE A 1 267 ? -27.261 0.457 -25.659 1.00 52.03 267 ILE A N 1
ATOM 2107 C CA . ILE A 1 267 ? -28.716 0.243 -25.578 1.00 52.03 267 ILE A CA 1
ATOM 2108 C C . ILE A 1 267 ? -29.054 -1.165 -25.044 1.00 52.03 267 ILE A C 1
ATOM 2110 O O . ILE A 1 267 ? -29.995 -1.310 -24.262 1.00 52.03 267 ILE A O 1
ATOM 2114 N N . VAL A 1 268 ? -28.280 -2.199 -25.399 1.00 46.38 268 VAL A N 1
ATOM 2115 C CA . VAL A 1 268 ? -28.455 -3.571 -24.872 1.00 46.38 268 VAL A CA 1
ATOM 2116 C C . VAL A 1 268 ? -27.862 -3.734 -23.460 1.00 46.38 268 VAL A C 1
ATOM 2118 O O . VAL A 1 268 ? -28.436 -4.449 -22.639 1.00 46.38 268 VAL A O 1
ATOM 2121 N N . SER A 1 269 ? -26.790 -3.011 -23.121 1.00 38.75 269 SER A N 1
ATOM 2122 C CA . SER A 1 269 ? -26.191 -2.997 -21.774 1.00 38.75 269 SER A CA 1
ATOM 2123 C C . SER A 1 269 ? -27.094 -2.315 -20.751 1.00 38.75 269 SER A C 1
ATOM 2125 O O . SER A 1 269 ? -27.063 -2.701 -19.590 1.00 38.75 269 SER A O 1
ATOM 2127 N N . ASN A 1 270 ? -28.005 -1.431 -21.174 1.00 40.81 270 ASN A N 1
ATOM 2128 C CA . ASN A 1 270 ? -29.066 -0.914 -20.304 1.00 40.81 270 ASN A CA 1
ATOM 2129 C C . ASN A 1 270 ? -30.074 -1.979 -19.822 1.00 40.81 270 ASN A C 1
ATOM 2131 O O . ASN A 1 270 ? -30.900 -1.671 -18.968 1.00 40.81 270 ASN A O 1
ATOM 2135 N N . ARG A 1 271 ? -30.022 -3.230 -20.314 1.00 39.78 271 ARG A N 1
ATOM 2136 C CA . ARG A 1 271 ? -30.775 -4.360 -19.728 1.00 39.78 271 ARG A CA 1
ATOM 2137 C C . ARG A 1 271 ? -29.947 -5.281 -18.826 1.00 39.78 271 ARG A C 1
ATOM 2139 O O . ARG A 1 271 ? -30.533 -6.142 -18.181 1.00 39.78 271 ARG A O 1
ATOM 2146 N N . PHE A 1 272 ? -28.630 -5.090 -18.738 1.00 39.12 272 PHE A N 1
ATOM 2147 C CA . PHE A 1 272 ? -27.738 -5.879 -17.873 1.00 39.12 272 PHE A CA 1
ATOM 2148 C C . PHE A 1 272 ? -26.978 -5.029 -16.835 1.00 39.12 272 PHE A C 1
ATOM 2150 O O . PHE A 1 272 ? -26.060 -5.521 -16.182 1.00 39.12 272 PHE A O 1
ATOM 2157 N N . SER A 1 273 ? -27.400 -3.778 -16.623 1.00 36.69 273 SER A N 1
ATOM 2158 C CA . SER A 1 273 ? -26.902 -2.860 -15.588 1.00 36.69 273 SER A CA 1
ATOM 2159 C C . SER A 1 273 ? -27.312 -3.264 -14.163 1.00 36.69 273 SER A C 1
ATOM 2161 O O . SER A 1 273 ? -27.995 -2.505 -13.487 1.00 36.69 273 SER A O 1
ATOM 2163 N N . ASN A 1 274 ? -26.889 -4.438 -13.686 1.00 36.94 274 ASN A N 1
ATOM 2164 C CA . ASN A 1 274 ? -27.006 -4.809 -12.267 1.00 36.94 274 ASN A CA 1
ATOM 2165 C C . ASN A 1 274 ? -25.654 -5.071 -11.579 1.00 36.94 274 ASN A C 1
ATOM 2167 O O . ASN A 1 274 ? -25.641 -5.458 -10.417 1.00 36.94 274 ASN A O 1
ATOM 2171 N N . THR A 1 275 ? -24.510 -4.851 -12.238 1.00 42.25 275 THR A N 1
ATOM 2172 C CA . THR A 1 275 ? -23.188 -5.153 -11.641 1.00 42.25 275 THR A CA 1
ATOM 2173 C C . THR A 1 275 ? -22.195 -3.993 -11.594 1.00 42.25 275 THR A C 1
ATOM 2175 O O . THR A 1 275 ? -21.130 -4.141 -11.006 1.00 42.25 275 THR A O 1
ATOM 2178 N N . THR A 1 276 ? -22.531 -2.809 -12.111 1.00 37.97 276 THR A N 1
ATOM 2179 C CA . THR A 1 276 ? -21.654 -1.622 -12.046 1.00 37.97 276 THR A CA 1
ATOM 2180 C C . THR A 1 276 ? -21.978 -0.640 -10.915 1.00 37.97 276 THR A C 1
ATOM 2182 O O . THR A 1 276 ? -21.273 0.355 -10.779 1.00 37.97 276 THR A O 1
ATOM 2185 N N . SER A 1 277 ? -22.961 -0.911 -10.044 1.00 43.03 277 SER A N 1
ATOM 2186 C CA . SER A 1 277 ? -23.235 -0.047 -8.878 1.00 43.03 277 SER A CA 1
ATOM 2187 C C . SER A 1 277 ? -22.366 -0.346 -7.647 1.00 43.03 277 SER A C 1
ATOM 2189 O O . SER A 1 277 ? -22.472 0.364 -6.655 1.00 43.03 277 SER A O 1
ATOM 2191 N N . PHE A 1 278 ? -21.500 -1.366 -7.672 1.00 45.72 278 PHE A N 1
ATOM 2192 C CA . PHE A 1 278 ? -20.779 -1.808 -6.466 1.00 45.72 278 PHE A CA 1
ATOM 2193 C C . PHE A 1 278 ? -19.549 -0.949 -6.106 1.00 45.72 278 PHE A C 1
ATOM 2195 O O . PHE A 1 278 ? -19.069 -1.005 -4.980 1.00 45.72 278 PHE A O 1
ATOM 2202 N N . LEU A 1 279 ? -19.017 -0.154 -7.043 1.00 48.69 279 LEU A N 1
ATOM 2203 C CA . LEU A 1 279 ? -17.751 0.580 -6.855 1.00 48.69 279 LEU A CA 1
ATOM 2204 C C . LEU A 1 279 ? -17.917 2.085 -6.599 1.00 48.69 279 LEU A C 1
ATOM 2206 O O . LEU A 1 279 ? -16.925 2.787 -6.420 1.00 48.69 279 LEU A O 1
ATOM 2210 N N . SER A 1 280 ? -19.144 2.603 -6.606 1.00 49.84 280 SER A N 1
ATOM 2211 C CA . SER A 1 280 ? -19.399 4.049 -6.474 1.00 49.84 280 SER A CA 1
ATOM 2212 C C . SER A 1 280 ? -20.538 4.384 -5.523 1.00 49.84 280 SER A C 1
ATOM 2214 O O . SER A 1 280 ? -20.828 5.560 -5.317 1.00 49.84 280 SER A O 1
ATOM 2216 N N . ASP A 1 281 ? -21.191 3.372 -4.960 1.00 55.47 281 ASP A N 1
ATOM 2217 C CA . ASP A 1 281 ? -22.264 3.583 -4.011 1.00 55.47 281 ASP A CA 1
ATOM 2218 C C . ASP A 1 281 ? -21.659 3.704 -2.608 1.00 55.47 281 ASP A C 1
ATOM 2220 O O . ASP A 1 281 ? -21.020 2.780 -2.107 1.00 55.47 281 ASP A O 1
ATOM 2224 N N . SER A 1 282 ? -21.838 4.865 -1.977 1.00 67.56 282 SER A N 1
ATOM 2225 C CA . SER A 1 282 ? -21.452 5.118 -0.582 1.00 67.56 282 SER A CA 1
ATOM 2226 C C . SER A 1 282 ? -22.356 4.379 0.413 1.00 67.56 282 SER A C 1
ATOM 2228 O O . SER A 1 282 ? -22.332 4.668 1.609 1.00 67.56 282 SER A O 1
ATOM 2230 N N . SER A 1 283 ? -23.212 3.479 -0.076 1.00 85.00 283 SER A N 1
ATOM 2231 C CA . SER A 1 283 ? -24.099 2.673 0.742 1.00 85.00 283 SER A CA 1
ATOM 2232 C C . SER A 1 283 ? -23.311 1.640 1.549 1.00 85.00 283 SER A C 1
ATOM 2234 O O . SER A 1 283 ? -22.295 1.099 1.113 1.00 85.00 283 SER A O 1
ATOM 2236 N N . MET A 1 284 ? -23.783 1.378 2.766 1.00 92.38 284 MET A N 1
ATOM 2237 C CA . MET A 1 284 ? -23.177 0.399 3.664 1.00 92.38 284 MET A CA 1
ATOM 2238 C C . MET A 1 284 ? -23.399 -1.013 3.112 1.00 92.38 284 MET A C 1
ATOM 2240 O O . MET A 1 284 ? -24.530 -1.497 3.077 1.00 92.38 284 MET A O 1
ATOM 2244 N N . GLN A 1 285 ? -22.320 -1.676 2.708 1.00 93.56 285 GLN A N 1
ATOM 2245 C CA . GLN A 1 285 ? -22.321 -3.022 2.144 1.00 93.56 285 GLN A CA 1
ATOM 2246 C C . GLN A 1 285 ? -21.579 -3.997 3.064 1.00 93.56 285 GLN A C 1
ATOM 2248 O O . GLN A 1 285 ? -20.555 -3.630 3.645 1.00 93.56 285 GLN A O 1
ATOM 2253 N N . PRO A 1 286 ? -22.050 -5.247 3.202 1.00 96.12 286 PRO A N 1
ATOM 2254 C CA . PRO A 1 286 ? -21.379 -6.241 4.026 1.00 96.12 286 PRO A CA 1
ATOM 2255 C C . PRO A 1 286 ? -20.021 -6.633 3.436 1.00 96.12 286 PRO A C 1
ATOM 2257 O O . PRO A 1 286 ? -19.929 -7.087 2.299 1.00 96.12 286 PRO A O 1
ATOM 2260 N N . TYR A 1 287 ? -18.982 -6.542 4.257 1.00 96.81 287 TYR A N 1
ATOM 2261 C CA . TYR A 1 287 ? -17.642 -7.058 4.011 1.00 96.81 287 TYR A CA 1
ATOM 2262 C C . TYR A 1 287 ? -17.370 -8.247 4.931 1.00 96.81 287 TYR A C 1
ATOM 2264 O O . TYR A 1 287 ? -17.813 -8.268 6.077 1.00 96.81 287 TYR A O 1
ATOM 2272 N N . THR A 1 288 ? -16.651 -9.249 4.431 1.00 97.69 288 THR A N 1
ATOM 2273 C CA . THR A 1 288 ? -16.266 -10.448 5.184 1.00 97.69 288 THR A CA 1
ATOM 2274 C C . THR A 1 288 ? -14.760 -10.644 5.080 1.00 97.69 288 THR A C 1
ATOM 2276 O O . THR A 1 288 ? -14.245 -10.816 3.978 1.00 97.69 288 THR A O 1
ATOM 2279 N N . SER A 1 289 ? -14.062 -10.647 6.218 1.00 96.62 289 SER A N 1
ATOM 2280 C CA . SER A 1 289 ? -12.649 -11.018 6.285 1.00 96.62 289 SER A CA 1
ATOM 2281 C C . SER A 1 289 ? -12.523 -12.527 6.471 1.00 96.62 289 SER A C 1
ATOM 2283 O O . SER A 1 289 ? -12.877 -13.064 7.523 1.00 96.62 289 SER A O 1
ATOM 2285 N N . SER A 1 290 ? -11.986 -13.214 5.461 1.00 93.25 290 SER A N 1
ATOM 2286 C CA . SER A 1 290 ? -11.650 -14.640 5.553 1.00 93.25 290 SER A CA 1
ATOM 2287 C C . SER A 1 290 ? -10.446 -14.907 6.458 1.00 93.25 290 SER A C 1
ATOM 2289 O O . SER A 1 290 ? -10.340 -15.982 7.036 1.00 93.25 290 SER A O 1
ATOM 2291 N N . GLU A 1 291 ? -9.540 -13.937 6.582 1.00 94.25 291 GLU A N 1
ATOM 2292 C CA . GLU A 1 291 ? -8.311 -14.046 7.375 1.00 94.25 291 GLU A CA 1
ATOM 2293 C C . GLU A 1 291 ? -8.592 -13.944 8.880 1.00 94.25 291 GLU A C 1
ATOM 2295 O O . GLU A 1 291 ? -8.053 -14.706 9.684 1.00 94.25 291 GLU A O 1
ATOM 2300 N N . HIS A 1 292 ? -9.478 -13.022 9.260 1.00 95.50 292 HIS A N 1
ATOM 2301 C CA . HIS A 1 292 ? -9.761 -12.706 10.658 1.00 95.50 292 HIS A CA 1
ATOM 2302 C C . HIS A 1 292 ? -11.160 -13.137 11.118 1.00 95.50 292 HIS A C 1
ATOM 2304 O O . HIS A 1 292 ? -11.512 -12.904 12.270 1.00 95.50 292 HIS A O 1
ATOM 2310 N N . GLY A 1 293 ? -11.946 -13.793 10.259 1.00 95.75 293 GLY A N 1
ATOM 2311 C CA . GLY A 1 293 ? -13.194 -14.454 10.653 1.00 95.75 293 GLY A CA 1
ATOM 2312 C C . GLY A 1 293 ? -14.254 -13.497 11.199 1.00 95.75 293 GLY A C 1
ATOM 2313 O O . GLY A 1 293 ? -14.884 -13.783 12.217 1.00 95.75 293 GLY A O 1
ATOM 2314 N N . PHE A 1 294 ? -14.438 -12.350 10.545 1.00 97.50 294 PHE A N 1
ATOM 2315 C CA . PHE A 1 294 ? -15.491 -11.398 10.893 1.00 97.50 294 PHE A CA 1
ATOM 2316 C C . PHE A 1 294 ? -16.231 -10.895 9.655 1.00 97.50 294 PHE A C 1
ATOM 2318 O O . PHE A 1 294 ? -15.705 -10.893 8.539 1.00 97.50 294 PHE A O 1
ATOM 2325 N N . ARG A 1 295 ? -17.450 -10.409 9.879 1.00 98.00 295 ARG A N 1
ATOM 2326 C CA . ARG A 1 295 ? -18.280 -9.682 8.922 1.00 98.00 295 ARG A CA 1
ATOM 2327 C C . ARG A 1 295 ? -18.671 -8.330 9.510 1.00 98.00 295 ARG A C 1
ATOM 2329 O O . ARG A 1 295 ? -19.008 -8.266 10.683 1.00 98.00 295 ARG A O 1
ATOM 2336 N N . VAL A 1 296 ? -18.643 -7.264 8.716 1.00 98.25 296 VAL A N 1
ATOM 2337 C CA . VAL A 1 296 ? -19.080 -5.911 9.116 1.00 98.25 296 VAL A CA 1
ATOM 2338 C C . VAL A 1 296 ? -19.458 -5.105 7.876 1.00 98.25 296 VAL A C 1
ATOM 2340 O O . VAL A 1 296 ? -18.966 -5.402 6.790 1.00 98.25 296 VAL A O 1
ATOM 2343 N N . ASN A 1 297 ? -20.313 -4.094 7.997 1.00 97.75 297 ASN A N 1
ATOM 2344 C CA . ASN A 1 297 ? -20.676 -3.262 6.852 1.00 97.75 297 ASN A CA 1
ATOM 2345 C C . ASN A 1 297 ? -19.696 -2.091 6.661 1.00 97.75 297 ASN A C 1
ATOM 2347 O O . ASN A 1 297 ? -19.451 -1.352 7.605 1.00 97.75 297 ASN A O 1
ATOM 2351 N N . PHE A 1 298 ? -19.196 -1.871 5.444 1.00 96.88 298 PHE A N 1
ATOM 2352 C CA . PHE A 1 298 ? -18.383 -0.705 5.061 1.00 96.88 298 PHE A CA 1
ATOM 2353 C C . PHE A 1 298 ? -19.062 0.095 3.935 1.00 96.88 298 PHE A C 1
ATOM 2355 O O . PHE A 1 298 ? -19.820 -0.484 3.154 1.00 96.88 298 PHE A O 1
ATOM 2362 N N . PRO A 1 299 ? -18.784 1.406 3.791 1.00 93.69 299 PRO A N 1
ATOM 2363 C CA . PRO A 1 299 ? -19.233 2.200 2.646 1.00 93.69 299 PRO A CA 1
ATOM 2364 C C . PRO A 1 299 ? -18.372 1.887 1.406 1.00 93.69 299 PRO A C 1
ATOM 2366 O O . PRO A 1 299 ? -17.472 2.640 1.025 1.00 93.69 299 PRO A O 1
ATOM 2369 N N . GLY A 1 300 ? -18.618 0.723 0.806 1.00 89.31 300 GLY A N 1
ATOM 2370 C CA . GLY A 1 300 ? -17.805 0.139 -0.261 1.00 89.31 300 GLY A CA 1
ATOM 2371 C C . GLY A 1 300 ? -16.732 -0.827 0.253 1.00 89.31 300 GLY A C 1
ATOM 2372 O O . GLY A 1 300 ? -16.751 -1.256 1.404 1.00 89.31 300 GLY A O 1
ATOM 2373 N N . PHE A 1 301 ? -15.796 -1.204 -0.621 1.00 92.25 301 PHE A N 1
ATOM 2374 C CA . PHE A 1 301 ? -14.748 -2.172 -0.283 1.00 92.25 301 PHE A CA 1
ATOM 2375 C C . PHE A 1 301 ? -13.618 -1.509 0.533 1.00 92.25 301 PHE A C 1
ATOM 2377 O O . PHE A 1 301 ? -13.115 -0.468 0.087 1.00 92.25 301 PHE A O 1
ATOM 2384 N N . PRO A 1 302 ? -13.227 -2.064 1.700 1.00 96.19 302 PRO A N 1
ATOM 2385 C CA . PRO A 1 302 ? -12.141 -1.520 2.509 1.00 96.19 302 PRO A CA 1
ATOM 2386 C C . PRO A 1 302 ? -10.761 -1.854 1.925 1.00 96.19 302 PRO A C 1
ATOM 2388 O O . PRO A 1 302 ? -10.562 -2.889 1.291 1.00 96.19 302 PRO A O 1
ATOM 2391 N N . GLU A 1 303 ? -9.794 -0.982 2.177 1.00 95.31 303 GLU A N 1
ATOM 2392 C CA . GLU A 1 303 ? -8.368 -1.234 1.982 1.00 95.31 303 GLU A CA 1
ATOM 2393 C C . GLU A 1 303 ? -7.825 -2.065 3.149 1.00 95.31 303 GLU A C 1
ATOM 2395 O O . GLU A 1 303 ? -8.374 -2.025 4.249 1.00 95.31 303 GLU A O 1
ATOM 2400 N N . THR A 1 304 ? -6.777 -2.855 2.906 1.00 96.62 304 THR A N 1
ATOM 2401 C CA . THR A 1 304 ? -6.150 -3.710 3.926 1.00 96.62 304 THR A CA 1
ATOM 2402 C C . THR A 1 304 ? -4.677 -3.355 4.072 1.00 96.62 304 THR A C 1
ATOM 2404 O O . THR A 1 304 ? -3.947 -3.329 3.083 1.00 96.62 304 THR A O 1
ATOM 2407 N N . GLU A 1 305 ? -4.242 -3.115 5.305 1.00 96.44 305 GLU A N 1
ATOM 2408 C CA . GLU A 1 305 ? -2.861 -2.804 5.664 1.00 96.44 305 GLU A CA 1
ATOM 2409 C C . GLU A 1 305 ? -2.384 -3.749 6.771 1.00 96.44 305 GLU A C 1
ATOM 2411 O O . GLU A 1 305 ? -3.110 -4.001 7.732 1.00 96.44 305 GLU A O 1
ATOM 2416 N N . HIS A 1 306 ? -1.158 -4.257 6.648 1.00 95.19 306 HIS A N 1
ATOM 2417 C CA . HIS A 1 306 ? -0.522 -5.084 7.672 1.00 95.19 306 HIS A CA 1
ATOM 2418 C C . HIS A 1 306 ? 0.637 -4.316 8.302 1.00 95.19 306 HIS A C 1
ATOM 2420 O O . HIS A 1 306 ? 1.477 -3.752 7.600 1.00 95.19 306 HIS A O 1
ATOM 2426 N N . SER A 1 307 ? 0.699 -4.321 9.627 1.00 94.38 307 SER A N 1
ATOM 2427 C CA . SER A 1 307 ? 1.738 -3.647 10.398 1.00 94.38 307 SER A CA 1
ATOM 2428 C C . SER A 1 307 ? 2.046 -4.425 11.678 1.00 94.38 307 SER A C 1
ATOM 2430 O O . SER A 1 307 ? 1.557 -5.535 11.893 1.00 94.38 307 SER A O 1
ATOM 2432 N N . SER A 1 308 ? 2.904 -3.877 12.531 1.00 90.19 308 SER A N 1
ATOM 2433 C CA . SER A 1 308 ? 3.183 -4.446 13.844 1.00 90.19 308 SER A CA 1
ATOM 2434 C C . SER A 1 308 ? 3.442 -3.346 14.858 1.00 90.19 308 SER A C 1
ATOM 2436 O O . SER A 1 308 ? 4.024 -2.318 14.514 1.00 90.19 308 SER A O 1
ATOM 2438 N N . VAL A 1 309 ? 3.057 -3.581 16.109 1.00 86.62 309 VAL A N 1
ATOM 2439 C CA . VAL A 1 309 ? 3.306 -2.664 17.225 1.00 86.62 309 VAL A CA 1
ATOM 2440 C C . VAL A 1 309 ? 4.076 -3.373 18.330 1.00 86.62 309 VAL A C 1
ATOM 2442 O O . VAL A 1 309 ? 3.741 -4.496 18.698 1.00 86.62 309 VAL A O 1
ATOM 2445 N N . ASP A 1 310 ? 5.097 -2.717 18.876 1.00 84.62 310 ASP A N 1
ATOM 2446 C CA . ASP A 1 310 ? 5.803 -3.221 20.050 1.00 84.62 310 ASP A CA 1
ATOM 2447 C C . ASP A 1 310 ? 5.074 -2.792 21.327 1.00 84.62 310 ASP A C 1
ATOM 2449 O O . ASP A 1 310 ? 4.982 -1.607 21.650 1.00 84.62 310 ASP A O 1
ATOM 2453 N N . VAL A 1 311 ? 4.568 -3.769 22.076 1.00 78.31 311 VAL A N 1
ATOM 2454 C CA . VAL A 1 311 ? 3.912 -3.573 23.371 1.00 78.31 311 VAL A CA 1
ATOM 2455 C C . VAL A 1 311 ? 4.704 -4.341 24.418 1.00 78.31 311 VAL A C 1
ATOM 2457 O O . VAL A 1 311 ? 4.815 -5.562 24.353 1.00 78.31 311 VAL A O 1
ATOM 2460 N N . GLU A 1 312 ? 5.301 -3.613 25.365 1.00 78.25 312 GLU A N 1
ATOM 2461 C CA . GLU A 1 312 ? 6.091 -4.188 26.468 1.00 78.25 312 GLU A CA 1
ATOM 2462 C C . GLU A 1 312 ? 7.217 -5.133 25.993 1.00 78.25 312 GLU A C 1
ATOM 2464 O O . GLU A 1 312 ? 7.486 -6.175 26.590 1.00 78.25 312 GLU A O 1
ATOM 2469 N N . GLY A 1 313 ? 7.883 -4.772 24.888 1.00 80.75 313 GLY A N 1
ATOM 2470 C CA . GLY A 1 313 ? 8.977 -5.559 24.306 1.00 80.75 313 GLY A CA 1
ATOM 2471 C C . GLY A 1 313 ? 8.525 -6.773 23.489 1.00 80.75 313 GLY A C 1
ATOM 2472 O O . GLY A 1 313 ? 9.353 -7.618 23.154 1.00 80.75 313 GLY A O 1
ATOM 2473 N N . ARG A 1 314 ? 7.228 -6.875 23.170 1.00 81.75 314 ARG A N 1
ATOM 2474 C CA . ARG A 1 314 ? 6.668 -7.902 22.285 1.00 81.75 314 ARG A CA 1
ATOM 2475 C C . ARG A 1 314 ? 6.086 -7.265 21.033 1.00 81.75 314 ARG A C 1
ATOM 2477 O O . ARG A 1 314 ? 5.270 -6.355 21.131 1.00 81.75 314 ARG A O 1
ATOM 2484 N N . THR A 1 315 ? 6.443 -7.806 19.877 1.00 88.62 315 THR A N 1
ATOM 2485 C CA . THR A 1 315 ? 5.891 -7.384 18.589 1.00 88.62 315 THR A CA 1
ATOM 2486 C C . THR A 1 315 ? 4.539 -8.054 18.357 1.00 88.62 315 THR A C 1
ATOM 2488 O O . THR A 1 315 ? 4.454 -9.276 18.233 1.00 88.62 315 THR A O 1
ATOM 2491 N N . ILE A 1 316 ? 3.479 -7.253 18.305 1.00 88.31 316 ILE A N 1
ATOM 2492 C CA . ILE A 1 316 ? 2.108 -7.689 18.034 1.00 88.31 316 ILE A CA 1
ATOM 2493 C C . ILE A 1 316 ? 1.802 -7.415 16.559 1.00 88.31 316 ILE A C 1
ATOM 2495 O O . ILE A 1 316 ? 1.850 -6.249 16.153 1.00 88.31 316 ILE A O 1
ATOM 2499 N N . PRO A 1 317 ? 1.485 -8.438 15.744 1.00 92.38 317 PRO A N 1
ATOM 2500 C CA . PRO A 1 317 ? 1.053 -8.226 14.370 1.00 92.38 317 PRO A CA 1
ATOM 2501 C C . PRO A 1 317 ? -0.333 -7.580 14.353 1.00 92.38 317 PRO A C 1
ATOM 2503 O O . PRO A 1 317 ? -1.226 -7.973 15.109 1.00 92.38 317 PRO A O 1
ATOM 2506 N N . LEU A 1 318 ? -0.501 -6.597 13.475 1.00 94.69 318 LEU A N 1
ATOM 2507 C CA . LEU A 1 318 ? -1.735 -5.857 13.274 1.00 94.69 318 LEU A CA 1
ATOM 2508 C C . LEU A 1 318 ? -2.185 -5.980 11.820 1.00 94.69 318 LEU A C 1
ATOM 2510 O O . LEU A 1 318 ? -1.378 -5.860 10.900 1.00 94.69 318 LEU A O 1
ATOM 2514 N N . THR A 1 319 ? -3.484 -6.165 11.613 1.00 97.50 319 THR A N 1
ATOM 2515 C CA . THR A 1 319 ? -4.111 -6.004 10.297 1.00 97.50 319 THR A CA 1
ATOM 2516 C C . THR A 1 319 ? -5.239 -4.997 10.406 1.00 97.50 319 THR A C 1
ATOM 2518 O O . THR A 1 319 ? -6.066 -5.071 11.309 1.00 97.50 319 THR A O 1
ATOM 2521 N N . GLN A 1 320 ? -5.273 -4.038 9.497 1.00 98.00 320 GLN A N 1
ATOM 2522 C CA . GLN A 1 320 ? -6.238 -2.955 9.484 1.00 98.00 320 GLN A CA 1
ATOM 2523 C C . GLN A 1 320 ? -7.042 -3.002 8.193 1.00 98.00 320 GLN A C 1
ATOM 2525 O O . GLN A 1 320 ? -6.478 -2.949 7.108 1.00 98.00 320 GLN A O 1
ATOM 2530 N N . TYR A 1 321 ? -8.363 -3.049 8.327 1.00 98.19 321 TYR A N 1
ATOM 2531 C CA . TYR A 1 321 ? -9.319 -2.903 7.237 1.00 98.19 321 TYR A CA 1
ATOM 2532 C C . TYR A 1 321 ? -9.944 -1.519 7.342 1.00 98.19 321 TYR A C 1
ATOM 2534 O O . TYR A 1 321 ? -10.643 -1.261 8.320 1.00 98.19 321 TYR A O 1
ATOM 2542 N N . SER A 1 322 ? -9.702 -0.621 6.392 1.00 97.56 322 SER A N 1
ATOM 2543 C CA . SER A 1 322 ? -10.143 0.775 6.481 1.00 97.56 322 SER A CA 1
ATOM 2544 C C . SER A 1 322 ? -10.874 1.236 5.227 1.00 97.56 322 SER A C 1
ATOM 2546 O O . SER A 1 322 ? -10.582 0.823 4.109 1.00 97.56 322 SER A O 1
ATOM 2548 N N . LYS A 1 323 ? -11.852 2.123 5.400 1.00 96.12 323 LYS A N 1
ATOM 2549 C CA . LYS A 1 323 ? -12.468 2.839 4.285 1.00 96.12 323 LYS A CA 1
ATOM 2550 C C . LYS A 1 323 ? -12.694 4.285 4.671 1.00 96.12 323 LYS A C 1
ATOM 2552 O O . LYS A 1 323 ? -13.541 4.571 5.518 1.00 96.12 323 LYS A O 1
ATOM 2557 N N . PHE A 1 324 ? -11.958 5.171 4.014 1.00 93.94 324 PHE A N 1
ATOM 2558 C CA . PHE A 1 324 ? -12.145 6.610 4.109 1.00 93.94 324 PHE A CA 1
ATOM 2559 C C . PHE A 1 324 ? -13.067 7.115 2.993 1.00 93.94 324 PHE A C 1
ATOM 2561 O O . PHE A 1 324 ? -13.136 6.545 1.900 1.00 93.94 324 PHE A O 1
ATOM 2568 N N . PHE A 1 325 ? -13.845 8.145 3.306 1.00 91.44 325 PHE A N 1
ATOM 2569 C CA . PHE A 1 325 ? -14.813 8.777 2.419 1.00 91.44 325 PHE A CA 1
ATOM 2570 C C . PHE A 1 325 ? -14.949 10.261 2.777 1.00 91.44 325 PHE A C 1
ATOM 2572 O O . PHE A 1 325 ? -14.369 10.733 3.753 1.00 91.44 325 PHE A O 1
ATOM 2579 N N . ASP A 1 326 ? -15.699 11.011 1.964 1.00 87.88 326 ASP A N 1
ATOM 2580 C CA . ASP A 1 326 ? -15.870 12.459 2.154 1.00 87.88 326 ASP A CA 1
ATOM 2581 C C . ASP A 1 326 ? -14.517 13.208 2.139 1.00 87.88 326 ASP A C 1
ATOM 2583 O O . ASP A 1 326 ? -14.180 13.957 3.053 1.00 87.88 326 ASP A O 1
ATOM 2587 N N . ASN A 1 327 ? -13.705 12.957 1.100 1.00 85.38 327 ASN A N 1
ATOM 2588 C CA . ASN A 1 327 ? -12.336 13.482 0.949 1.00 85.38 327 ASN A CA 1
ATOM 2589 C C . ASN A 1 327 ? -11.431 13.181 2.158 1.00 85.38 327 ASN A C 1
ATOM 2591 O O . ASN A 1 327 ? -10.757 14.074 2.668 1.00 85.38 327 ASN A O 1
ATOM 2595 N N . ASP A 1 328 ? -11.469 11.938 2.634 1.00 86.62 328 ASP A N 1
ATOM 2596 C CA . ASP A 1 328 ? -10.697 11.426 3.774 1.00 86.62 328 ASP A CA 1
ATOM 2597 C C . ASP A 1 328 ? -10.985 12.098 5.125 1.00 86.62 328 ASP A C 1
ATOM 2599 O O . ASP A 1 328 ? -10.289 11.857 6.108 1.00 86.62 328 ASP A O 1
ATOM 2603 N N . SER A 1 329 ? -12.049 12.904 5.209 1.00 89.69 329 SER A N 1
ATOM 2604 C CA . SER A 1 329 ? -12.491 13.513 6.470 1.00 89.69 329 SER A CA 1
ATOM 2605 C C . SER A 1 329 ? -13.285 12.551 7.357 1.00 89.69 329 SER A C 1
ATOM 2607 O O . SER A 1 329 ? -13.443 12.803 8.553 1.00 89.69 329 SER A O 1
ATOM 2609 N N . LYS A 1 330 ? -13.788 11.450 6.783 1.00 94.81 330 LYS A N 1
ATOM 2610 C CA . LYS A 1 330 ? -14.538 10.413 7.492 1.00 94.81 330 LYS A CA 1
ATOM 2611 C C . LYS A 1 330 ? -13.994 9.037 7.179 1.00 94.81 330 LYS A C 1
ATOM 2613 O O . LYS A 1 330 ? -13.564 8.780 6.057 1.00 94.81 330 LYS A O 1
ATOM 2618 N N . GLY A 1 331 ? -14.071 8.124 8.138 1.00 96.31 331 GLY A N 1
ATOM 2619 C CA . GLY A 1 331 ? -13.673 6.746 7.894 1.00 96.31 331 GLY A CA 1
ATOM 2620 C C . GLY A 1 331 ? -14.198 5.755 8.915 1.00 96.31 331 GLY A C 1
ATOM 2621 O O . GLY A 1 331 ? -14.488 6.109 10.058 1.00 96.31 331 GLY A O 1
ATOM 2622 N N . TYR A 1 332 ? -14.289 4.503 8.476 1.00 98.25 332 TYR A N 1
ATOM 2623 C CA . TYR A 1 332 ? -14.489 3.335 9.330 1.00 98.25 332 TYR A CA 1
ATOM 2624 C C . TYR A 1 332 ? -13.280 2.424 9.235 1.00 98.25 332 TYR A C 1
ATOM 2626 O O . TYR A 1 332 ? -12.665 2.315 8.170 1.00 98.25 332 TYR A O 1
ATOM 2634 N N . MET A 1 333 ? -12.950 1.757 10.336 1.00 98.19 333 MET A N 1
ATOM 2635 C CA . MET A 1 333 ? -11.829 0.832 10.391 1.00 98.19 333 MET A CA 1
ATOM 2636 C C . MET A 1 333 ? -12.156 -0.359 11.294 1.00 98.19 333 MET A C 1
ATOM 2638 O O . MET A 1 333 ? -12.859 -0.221 12.296 1.00 98.19 333 MET A O 1
ATOM 2642 N N . VAL A 1 334 ? -11.614 -1.524 10.953 1.00 98.38 334 VAL A N 1
ATOM 2643 C CA . VAL A 1 334 ? -11.488 -2.673 11.853 1.00 98.38 334 VAL A CA 1
ATOM 2644 C C . VAL A 1 334 ? -10.019 -3.040 11.913 1.00 98.38 334 VAL A C 1
ATOM 2646 O O . VAL A 1 334 ? -9.441 -3.431 10.903 1.00 98.38 334 VAL A O 1
ATOM 2649 N N . GLN A 1 335 ? -9.422 -2.921 13.089 1.00 97.56 335 GLN A N 1
ATOM 2650 C CA . GLN A 1 335 ? -8.056 -3.344 13.347 1.00 97.56 335 GLN A CA 1
ATOM 2651 C C . GLN A 1 335 ? -8.071 -4.637 14.157 1.00 97.56 335 GLN A C 1
ATOM 2653 O O . GLN A 1 335 ? -8.813 -4.760 15.130 1.00 97.56 335 GLN A O 1
ATOM 2658 N N . THR A 1 336 ? -7.260 -5.607 13.762 1.00 97.19 336 THR A N 1
ATOM 2659 C CA . THR A 1 336 ? -7.103 -6.887 14.444 1.00 97.19 336 THR A CA 1
ATOM 2660 C C . THR A 1 336 ? -5.675 -7.026 14.944 1.00 97.19 336 THR A C 1
ATOM 2662 O O . THR A 1 336 ? -4.734 -6.780 14.196 1.00 97.19 336 THR A O 1
ATOM 2665 N N . GLY A 1 337 ? -5.512 -7.403 16.211 1.00 93.94 337 GLY A N 1
ATOM 2666 C CA . GLY A 1 337 ? -4.214 -7.696 16.819 1.00 93.94 337 GLY A CA 1
ATOM 2667 C C . GLY A 1 337 ? -4.212 -9.064 17.486 1.00 93.94 337 GLY A C 1
ATOM 2668 O O . GLY A 1 337 ? -5.183 -9.426 18.152 1.00 93.94 337 GLY A O 1
ATOM 2669 N N . GLU A 1 338 ? -3.138 -9.831 17.309 1.00 90.75 338 GLU A N 1
ATOM 2670 C CA . GLU A 1 338 ? -3.014 -11.181 17.870 1.00 90.75 338 GLU A CA 1
ATOM 2671 C C . GLU A 1 338 ? -2.019 -11.215 19.037 1.00 90.75 338 GLU A C 1
ATOM 2673 O O . GLU A 1 338 ? -0.817 -11.015 18.873 1.00 90.75 338 GLU A O 1
ATOM 2678 N N . TYR A 1 339 ? -2.543 -11.469 20.235 1.00 87.19 339 TYR A N 1
ATOM 2679 C CA . TYR A 1 339 ? -1.787 -11.624 21.476 1.00 87.19 339 TYR A CA 1
ATOM 2680 C C . TYR A 1 339 ? -1.425 -13.094 21.701 1.00 87.19 339 TYR A C 1
ATOM 2682 O O . TYR A 1 339 ? -2.127 -14.002 21.262 1.00 87.19 339 TYR A O 1
ATOM 2690 N N . THR A 1 340 ? -0.352 -13.374 22.440 1.00 82.88 340 THR A N 1
ATOM 2691 C CA . THR A 1 340 ? -0.032 -14.763 22.797 1.00 82.88 340 THR A CA 1
ATOM 2692 C C . THR A 1 340 ? -1.031 -15.313 23.821 1.00 82.88 340 THR A C 1
ATOM 2694 O O . THR A 1 340 ? -1.522 -14.587 24.691 1.00 82.88 340 THR A O 1
ATOM 2697 N N . SER A 1 341 ? -1.321 -16.618 23.753 1.00 78.44 341 SER A N 1
ATOM 2698 C CA . SER A 1 341 ? -2.273 -17.289 24.655 1.00 78.44 341 SER A CA 1
ATOM 2699 C C . SER A 1 341 ? -1.919 -17.132 26.132 1.00 78.44 341 SER A C 1
ATOM 2701 O O . SER A 1 341 ? -2.817 -17.029 26.959 1.00 78.44 341 SER A O 1
ATOM 2703 N N . GLU A 1 342 ? -0.629 -17.048 26.460 1.00 76.19 342 GLU A N 1
ATOM 2704 C CA . GLU A 1 342 ? -0.130 -16.814 27.821 1.00 76.19 342 GLU A CA 1
ATOM 2705 C C . GLU A 1 342 ? -0.661 -15.510 28.434 1.00 76.19 342 GLU A C 1
ATOM 2707 O O . GLU A 1 342 ? -1.028 -15.481 29.608 1.00 76.19 342 GLU A O 1
ATOM 2712 N N . ILE A 1 343 ? -0.736 -14.433 27.641 1.00 73.19 343 ILE A N 1
ATOM 2713 C CA . ILE A 1 343 ? -1.182 -13.118 28.121 1.00 73.19 343 ILE A CA 1
ATOM 2714 C C . ILE A 1 343 ? -2.675 -13.171 28.437 1.00 73.19 343 ILE A C 1
ATOM 2716 O O . ILE A 1 343 ? -3.099 -12.723 29.500 1.00 73.19 343 ILE A O 1
ATOM 2720 N N . VAL A 1 344 ? -3.471 -13.771 27.553 1.00 77.44 344 VAL A N 1
ATOM 2721 C CA . VAL A 1 344 ? -4.923 -13.869 27.743 1.00 77.44 344 VAL A CA 1
ATOM 2722 C C . VAL A 1 344 ? -5.275 -14.817 28.893 1.00 77.44 344 VAL A C 1
ATOM 2724 O O . VAL A 1 344 ? -6.089 -14.478 29.748 1.00 77.44 344 VAL A O 1
ATOM 2727 N N . GLN A 1 345 ? -4.613 -15.977 28.975 1.00 72.81 345 GLN A N 1
ATOM 2728 C CA . GLN A 1 345 ? -4.877 -16.998 29.999 1.00 72.81 345 GLN A CA 1
ATOM 2729 C C . GLN A 1 345 ? -4.510 -16.559 31.422 1.00 72.81 345 GLN A C 1
ATOM 2731 O O . GLN A 1 345 ? -4.996 -17.153 32.382 1.00 72.81 345 GLN A O 1
ATOM 2736 N N . SER A 1 346 ? -3.715 -15.498 31.578 1.00 73.50 346 SER A N 1
ATOM 2737 C CA . SER A 1 346 ? -3.433 -14.895 32.886 1.00 73.50 346 SER A CA 1
ATOM 2738 C C . SER A 1 346 ? -4.646 -14.198 33.532 1.00 73.50 346 SER A C 1
ATOM 2740 O O . SER A 1 346 ? -4.537 -13.688 34.645 1.00 73.50 346 SER A O 1
ATOM 2742 N N . GLY A 1 347 ? -5.802 -14.157 32.852 1.00 72.19 347 GLY A N 1
ATOM 2743 C CA . GLY A 1 347 ? -6.999 -13.441 33.305 1.00 72.19 347 GLY A CA 1
ATOM 2744 C C . GLY A 1 347 ? -6.922 -11.929 33.075 1.00 72.19 347 GLY A C 1
ATOM 2745 O O . GLY A 1 347 ? -7.777 -11.184 33.548 1.00 72.19 347 GLY A O 1
ATOM 2746 N N . ASN A 1 348 ? -5.916 -11.462 32.330 1.00 83.00 348 ASN A N 1
ATOM 2747 C CA . ASN A 1 348 ? -5.657 -10.046 32.078 1.00 83.00 348 ASN A CA 1
ATOM 2748 C C . ASN A 1 348 ? -6.410 -9.490 30.851 1.00 83.00 348 ASN A C 1
ATOM 2750 O O . ASN A 1 348 ? -5.961 -8.556 30.190 1.00 83.00 348 ASN A O 1
ATOM 2754 N N . GLU A 1 349 ? -7.572 -10.059 30.529 1.00 87.75 349 GLU A N 1
ATOM 2755 C CA . GLU A 1 349 ? -8.404 -9.650 29.388 1.00 87.75 349 GLU A CA 1
ATOM 2756 C C . GLU A 1 349 ? -8.744 -8.154 29.433 1.00 87.75 349 GLU A C 1
ATOM 2758 O O . GLU A 1 349 ? -8.678 -7.451 28.423 1.00 87.75 349 GLU A O 1
ATOM 2763 N N . ARG A 1 350 ? -9.057 -7.645 30.631 1.00 89.69 350 ARG A N 1
ATOM 2764 C CA . ARG A 1 350 ? -9.353 -6.224 30.842 1.00 89.69 350 ARG A CA 1
ATOM 2765 C C . ARG A 1 350 ? -8.117 -5.347 30.674 1.00 89.69 350 ARG A C 1
ATOM 2767 O O . ARG A 1 350 ? -8.231 -4.300 30.050 1.00 89.69 350 ARG A O 1
ATOM 2774 N N . GLY A 1 351 ? -6.943 -5.790 31.125 1.00 90.12 351 GLY A N 1
ATOM 2775 C CA . GLY A 1 351 ? -5.703 -5.042 30.915 1.00 90.12 351 GLY A CA 1
ATOM 2776 C C . GLY A 1 351 ? -5.305 -4.949 29.443 1.00 90.12 351 GLY A C 1
ATOM 2777 O O . GLY A 1 351 ? -4.774 -3.922 29.036 1.00 90.12 351 GLY A O 1
ATOM 2778 N N . ILE A 1 352 ? -5.623 -5.955 28.619 1.00 91.00 352 ILE A N 1
ATOM 2779 C CA . ILE A 1 352 ? -5.437 -5.873 27.159 1.00 91.00 352 ILE A CA 1
ATOM 2780 C C . ILE A 1 352 ? -6.331 -4.778 26.564 1.00 91.00 352 ILE A C 1
ATOM 2782 O O . ILE A 1 352 ? -5.856 -3.930 25.810 1.00 91.00 352 ILE A O 1
ATOM 2786 N N . ILE A 1 353 ? -7.618 -4.774 26.926 1.00 94.25 353 ILE A N 1
ATOM 2787 C CA . ILE A 1 353 ? -8.591 -3.780 26.448 1.00 94.25 353 ILE A CA 1
ATOM 2788 C C . ILE A 1 353 ? -8.197 -2.368 26.906 1.00 94.25 353 ILE A C 1
ATOM 2790 O O . ILE A 1 353 ? -8.180 -1.439 26.098 1.00 94.25 353 ILE A O 1
ATOM 2794 N N . ASP A 1 354 ? -7.828 -2.206 28.176 1.00 92.69 354 ASP A N 1
ATOM 2795 C CA . ASP A 1 354 ? -7.367 -0.930 28.726 1.00 92.69 354 ASP A CA 1
ATOM 2796 C C . ASP A 1 354 ? -6.049 -0.489 28.085 1.00 92.69 354 ASP A C 1
ATOM 2798 O O . ASP A 1 354 ? -5.856 0.693 27.800 1.00 92.69 354 ASP A O 1
ATOM 2802 N N . GLY A 1 355 ? -5.147 -1.432 27.817 1.00 91.19 355 GLY A N 1
ATOM 2803 C CA . GLY A 1 355 ? -3.898 -1.197 27.104 1.00 91.19 355 GLY A CA 1
ATOM 2804 C C . GLY A 1 355 ? -4.140 -0.652 25.700 1.00 91.19 355 GLY A C 1
ATOM 2805 O O . GLY A 1 355 ? -3.509 0.331 25.320 1.00 91.19 355 GLY A O 1
ATOM 2806 N N . ALA A 1 356 ? -5.099 -1.216 24.963 1.00 92.62 356 ALA A N 1
ATOM 2807 C CA . ALA A 1 356 ? -5.483 -0.726 23.642 1.00 92.62 356 ALA A CA 1
ATOM 2808 C C . ALA A 1 356 ? -6.089 0.685 23.702 1.00 92.62 356 ALA A C 1
ATOM 2810 O O . ALA A 1 356 ? -5.632 1.579 22.991 1.00 92.62 356 ALA A O 1
ATOM 2811 N N . ILE A 1 357 ? -7.042 0.921 24.615 1.00 95.19 357 ILE A N 1
ATOM 2812 C CA . ILE A 1 357 ? -7.672 2.238 24.814 1.00 95.19 357 ILE A CA 1
ATOM 2813 C C . ILE A 1 357 ? -6.619 3.308 25.136 1.00 95.19 357 ILE A C 1
ATOM 2815 O O . ILE A 1 357 ? -6.613 4.395 24.546 1.00 95.19 357 ILE A O 1
ATOM 2819 N N . ASN A 1 358 ? -5.711 3.001 26.062 1.00 93.38 358 ASN A N 1
ATOM 2820 C CA . ASN A 1 358 ? -4.648 3.912 26.473 1.00 93.38 358 ASN A CA 1
ATOM 2821 C C . ASN A 1 358 ? -3.552 4.051 25.405 1.00 93.38 358 ASN A C 1
ATOM 2823 O O . ASN A 1 358 ? -2.942 5.112 25.299 1.00 93.38 358 ASN A O 1
ATOM 2827 N N . GLY A 1 359 ? -3.306 3.012 24.606 1.00 90.25 359 GLY A N 1
ATOM 2828 C CA . GLY A 1 359 ? -2.387 3.045 23.469 1.00 90.25 359 GLY A CA 1
ATOM 2829 C C . GLY A 1 359 ? -2.846 4.042 22.407 1.00 90.25 359 GLY A C 1
ATOM 2830 O O . GLY A 1 359 ? -2.067 4.899 21.988 1.00 90.25 359 GLY A O 1
ATOM 2831 N N . THR A 1 360 ? -4.135 4.020 22.055 1.00 91.38 360 THR A N 1
ATOM 2832 C CA . THR A 1 360 ? -4.731 5.032 21.170 1.00 91.38 360 THR A CA 1
ATOM 2833 C C . THR A 1 360 ? -4.640 6.430 21.783 1.00 91.38 360 THR A C 1
ATOM 2835 O O . THR A 1 360 ? -4.242 7.364 21.099 1.00 91.38 360 THR A O 1
ATOM 2838 N N . ALA A 1 361 ? -4.916 6.584 23.084 1.00 91.12 361 ALA A N 1
ATOM 2839 C CA . ALA A 1 361 ? -4.840 7.883 23.767 1.00 91.12 361 ALA A CA 1
ATOM 2840 C C . ALA A 1 361 ? -3.433 8.506 23.768 1.00 91.12 361 ALA A C 1
ATOM 2842 O O . ALA A 1 361 ? -3.304 9.724 23.835 1.00 91.12 361 ALA A O 1
ATOM 2843 N N . LYS A 1 362 ? -2.386 7.673 23.744 1.00 89.31 362 LYS A N 1
ATOM 2844 C CA . LYS A 1 362 ? -0.981 8.106 23.715 1.00 89.31 362 LYS A CA 1
ATOM 2845 C C . LYS A 1 362 ? -0.457 8.380 22.306 1.00 89.31 362 LYS A C 1
ATOM 2847 O O . LYS A 1 362 ? 0.667 8.854 22.179 1.00 89.31 362 LYS A O 1
ATOM 2852 N N . SER A 1 363 ? -1.226 8.047 21.273 1.00 88.06 363 SER A N 1
ATOM 2853 C CA . SER A 1 363 ? -0.829 8.288 19.888 1.00 88.06 363 SER A CA 1
ATOM 2854 C C . SER A 1 363 ? -0.916 9.778 19.565 1.00 88.06 363 SER A C 1
ATOM 2856 O O . SER A 1 363 ? -1.858 10.459 19.979 1.00 88.06 363 SER A O 1
ATOM 2858 N N . ASP A 1 364 ? 0.061 10.284 18.812 1.00 85.06 364 ASP A N 1
ATOM 2859 C CA . ASP A 1 364 ? 0.131 11.703 18.469 1.00 85.06 364 ASP A CA 1
ATOM 2860 C C . ASP A 1 364 ? -1.164 12.177 17.795 1.00 85.06 364 ASP A C 1
ATOM 2862 O O . ASP A 1 364 ? -1.670 11.571 16.849 1.00 85.06 364 ASP A O 1
ATOM 2866 N N . GLY A 1 365 ? -1.707 13.284 18.303 1.00 88.19 365 GLY A N 1
ATOM 2867 C CA . GLY A 1 365 ? -2.927 13.898 17.784 1.00 88.19 365 GLY A CA 1
ATOM 2868 C C . GLY A 1 365 ? -4.232 13.360 18.372 1.00 88.19 365 GLY A C 1
ATOM 2869 O O . GLY A 1 365 ? -5.269 13.946 18.065 1.00 88.19 365 GLY A O 1
ATOM 2870 N N . TYR A 1 366 ? -4.207 12.329 19.225 1.00 94.12 366 TYR A N 1
ATOM 2871 C CA . TYR A 1 366 ? -5.395 11.807 19.907 1.00 94.12 366 TYR A CA 1
ATOM 2872 C C . TYR A 1 366 ? -5.540 12.366 21.328 1.00 94.12 366 TYR A C 1
ATOM 2874 O O . TYR A 1 366 ? -4.566 12.604 22.037 1.00 94.12 366 TYR A O 1
ATOM 2882 N N . THR A 1 367 ? -6.776 12.583 21.776 1.00 95.56 367 THR A N 1
ATOM 2883 C CA . THR A 1 367 ? -7.090 12.956 23.164 1.00 95.56 367 THR A CA 1
ATOM 2884 C C . THR A 1 367 ? -8.295 12.165 23.644 1.00 95.56 367 THR A C 1
ATOM 2886 O O . THR A 1 367 ? -9.374 12.265 23.067 1.00 95.56 367 THR A O 1
ATOM 2889 N N . LEU A 1 368 ? -8.117 11.370 24.701 1.00 96.88 368 LEU A N 1
ATOM 2890 C CA . LEU A 1 368 ? -9.192 10.574 25.293 1.00 96.88 368 LEU A CA 1
ATOM 2891 C C . LEU A 1 368 ? -10.222 11.483 25.978 1.00 96.88 368 LEU A C 1
ATOM 2893 O O . LEU A 1 368 ? -9.874 12.260 26.864 1.00 96.88 368 LEU A O 1
ATOM 2897 N N . LEU A 1 369 ? -11.491 11.350 25.591 1.00 95.94 369 LEU A N 1
ATOM 2898 C CA . LEU A 1 369 ? -12.614 12.077 26.190 1.00 95.94 369 LEU A CA 1
ATOM 2899 C C . LEU A 1 369 ? -13.354 11.231 27.228 1.00 95.94 369 LEU A C 1
ATOM 2901 O O . LEU A 1 369 ? -13.704 11.717 28.300 1.00 95.94 369 LEU A O 1
ATOM 2905 N N . SER A 1 370 ? -13.628 9.968 26.898 1.00 95.56 370 SER A N 1
ATOM 2906 C CA . SER A 1 370 ? -14.330 9.037 27.780 1.00 95.56 370 SER A CA 1
ATOM 2907 C C . SER A 1 370 ? -13.994 7.597 27.416 1.00 95.56 370 SER A C 1
ATOM 2909 O O . SER A 1 370 ? -13.678 7.305 26.262 1.00 95.56 370 SER A O 1
ATOM 2911 N N . SER A 1 371 ? -14.066 6.694 28.390 1.00 94.88 371 SER A N 1
ATOM 2912 C CA . SER A 1 371 ? -13.922 5.257 28.172 1.00 94.88 371 SER A CA 1
ATOM 2913 C C . SER A 1 371 ? -14.779 4.457 29.150 1.00 94.88 371 SER A C 1
ATOM 2915 O O . SER A 1 371 ? -15.088 4.906 30.254 1.00 94.88 371 SER A O 1
ATOM 2917 N N . SER A 1 372 ? -15.173 3.256 28.734 1.00 92.12 372 SER A N 1
ATOM 2918 C CA . SER A 1 372 ? -15.815 2.258 29.583 1.00 92.12 372 SER A CA 1
ATOM 2919 C C . SER A 1 372 ? -15.325 0.871 29.199 1.00 92.12 372 SER A C 1
ATOM 2921 O O . SER A 1 372 ? -15.467 0.445 28.056 1.00 92.12 372 SER A O 1
ATOM 2923 N N . ASN A 1 373 ? -14.773 0.140 30.161 1.00 84.62 373 ASN A N 1
ATOM 2924 C CA . ASN A 1 373 ? -14.172 -1.176 29.950 1.00 84.62 373 ASN A CA 1
ATOM 2925 C C . ASN A 1 373 ? -14.999 -2.325 30.545 1.00 84.62 373 ASN A C 1
ATOM 2927 O O . ASN A 1 373 ? -14.504 -3.442 30.613 1.00 84.62 373 ASN A O 1
ATOM 2931 N N . ASN A 1 374 ? -16.252 -2.078 30.945 1.00 81.25 374 ASN A N 1
ATOM 2932 C CA . ASN A 1 374 ? -17.136 -3.059 31.593 1.00 81.25 374 ASN A CA 1
ATOM 2933 C C . ASN A 1 374 ? -18.295 -3.507 30.691 1.00 81.25 374 ASN A C 1
ATOM 2935 O O . ASN A 1 374 ? -19.391 -3.805 31.162 1.00 81.25 374 ASN A O 1
ATOM 2939 N N . SER A 1 375 ? -18.060 -3.553 29.379 1.00 87.62 375 SER A N 1
ATOM 2940 C CA . SER A 1 375 ? -19.065 -3.980 28.402 1.00 87.62 375 SER A CA 1
ATOM 2941 C C . SER A 1 375 ? -18.802 -5.401 27.893 1.00 87.62 375 SER A C 1
ATOM 2943 O O . SER A 1 375 ? -17.756 -6.007 28.172 1.00 87.62 375 SER A O 1
ATOM 2945 N N . SER A 1 376 ? -19.787 -5.933 27.170 1.00 92.12 376 SER A N 1
ATOM 2946 C CA . SER A 1 376 ? -19.623 -7.122 26.341 1.00 92.12 376 SER A CA 1
ATOM 2947 C C . SER A 1 376 ? -20.309 -6.922 24.993 1.00 92.12 376 SER A C 1
ATOM 2949 O O . SER A 1 376 ? -21.366 -6.289 24.922 1.00 92.12 376 SER A O 1
ATOM 2951 N N . VAL A 1 377 ? -19.722 -7.477 23.936 1.00 93.12 377 VAL A N 1
ATOM 2952 C CA . VAL A 1 377 ? -20.310 -7.538 22.593 1.00 93.12 377 VAL A CA 1
ATOM 2953 C C . VAL A 1 377 ? -20.359 -8.998 22.182 1.00 93.12 377 VAL A C 1
ATOM 2955 O O . VAL A 1 377 ? -19.337 -9.677 22.182 1.00 93.12 377 VAL A O 1
ATOM 2958 N N . GLN A 1 378 ? -21.556 -9.497 21.862 1.00 93.62 378 GLN A N 1
ATOM 2959 C CA . GLN A 1 378 ? -21.772 -10.903 21.476 1.00 93.62 378 GLN A CA 1
ATOM 2960 C C . GLN A 1 378 ? -21.236 -11.912 22.511 1.00 93.62 378 GLN A C 1
ATOM 2962 O O . GLN A 1 378 ? -20.778 -12.993 22.159 1.00 93.62 378 GLN A O 1
ATOM 2967 N N . GLY A 1 379 ? -21.281 -11.550 23.798 1.00 93.69 379 GLY A N 1
ATOM 2968 C CA . GLY A 1 379 ? -20.784 -12.378 24.903 1.00 93.69 379 GLY A CA 1
ATOM 2969 C C . GLY A 1 379 ? -19.276 -12.287 25.157 1.00 93.69 379 GLY A C 1
ATOM 2970 O O . GLY A 1 379 ? -18.803 -12.873 26.126 1.00 93.69 379 GLY A O 1
ATOM 2971 N N . TYR A 1 380 ? -18.528 -11.534 24.347 1.00 94.56 380 TYR A N 1
ATOM 2972 C CA . TYR A 1 380 ? -17.088 -11.342 24.516 1.00 94.56 380 TYR A CA 1
ATOM 2973 C C . TYR A 1 380 ? -16.770 -10.074 25.318 1.00 94.56 380 TYR A C 1
ATOM 2975 O O . TYR A 1 380 ? -17.477 -9.072 25.155 1.00 94.56 380 TYR A O 1
ATOM 2983 N N . PRO A 1 381 ? -15.718 -10.078 26.162 1.00 94.62 381 PRO A N 1
ATOM 2984 C CA . PRO A 1 381 ? -15.254 -8.882 26.857 1.00 94.62 381 PRO A CA 1
ATOM 2985 C C . PRO A 1 381 ? -14.981 -7.733 25.886 1.00 94.62 381 PRO A C 1
ATOM 2987 O O . PRO A 1 381 ? -14.276 -7.901 24.888 1.00 94.62 381 PRO A O 1
ATOM 2990 N N . SER A 1 382 ? -15.523 -6.554 26.190 1.00 96.56 382 SER A N 1
ATOM 2991 C CA . SER A 1 382 ? -15.295 -5.363 25.378 1.00 96.56 382 SER A CA 1
ATOM 2992 C C . SER A 1 382 ? -15.118 -4.085 26.192 1.00 96.56 382 SER A C 1
ATOM 2994 O O . SER A 1 382 ? -15.580 -3.968 27.334 1.00 96.56 382 SER A O 1
ATOM 2996 N N . GLY A 1 383 ? -14.488 -3.092 25.569 1.00 97.06 383 GLY A N 1
ATOM 2997 C CA . GLY A 1 383 ? -14.381 -1.731 26.084 1.00 97.06 383 GLY A CA 1
ATOM 2998 C C . GLY A 1 383 ? -14.535 -0.701 24.976 1.00 97.06 383 GLY A C 1
ATOM 2999 O O . GLY A 1 383 ? -14.005 -0.878 23.883 1.00 97.06 383 GLY A O 1
ATOM 3000 N N . ASN A 1 384 ? -15.271 0.368 25.248 1.00 96.81 384 ASN A N 1
ATOM 3001 C CA . ASN A 1 384 ? -15.454 1.478 24.326 1.00 96.81 384 ASN A CA 1
ATOM 3002 C C . ASN A 1 384 ? -14.693 2.713 24.807 1.00 96.81 384 ASN A C 1
ATOM 3004 O O . ASN A 1 384 ? -14.413 2.874 25.996 1.00 96.81 384 ASN A O 1
ATOM 3008 N N . ALA A 1 385 ? -14.348 3.576 23.863 1.00 97.56 385 ALA A N 1
ATOM 3009 C CA . ALA A 1 385 ? -13.758 4.867 24.161 1.00 97.56 385 ALA A CA 1
ATOM 3010 C C . ALA A 1 385 ? -14.085 5.880 23.067 1.00 97.56 385 ALA A C 1
ATOM 3012 O O . ALA A 1 385 ? -14.243 5.522 21.897 1.00 97.56 385 ALA A O 1
ATOM 3013 N N . SER A 1 386 ? -14.181 7.143 23.462 1.00 97.81 386 SER A N 1
ATOM 3014 C CA . SER A 1 386 ? -14.308 8.288 22.568 1.00 97.81 386 SER A CA 1
ATOM 3015 C C . SER A 1 386 ? -13.081 9.177 22.701 1.00 97.81 386 SER A C 1
ATOM 3017 O O . SER A 1 386 ? -12.656 9.475 23.821 1.00 97.81 386 SER A O 1
ATOM 3019 N N . TYR A 1 387 ? -12.573 9.658 21.577 1.00 98.00 387 TYR A N 1
ATOM 3020 C CA . TYR A 1 387 ? -11.423 10.544 21.489 1.00 98.00 387 TYR A CA 1
ATOM 3021 C C . TYR A 1 387 ? -11.751 11.734 20.593 1.00 98.00 387 TYR A C 1
ATOM 3023 O O . TYR A 1 387 ? -12.690 11.682 19.800 1.00 98.00 387 TYR A O 1
ATOM 3031 N N . THR A 1 388 ? -10.926 12.770 20.664 1.00 96.75 388 THR A N 1
ATOM 3032 C CA . THR A 1 388 ? -10.724 13.673 19.530 1.00 96.75 388 THR A CA 1
ATOM 3033 C C . THR A 1 388 ? -9.422 13.322 18.822 1.00 96.75 388 THR A C 1
ATOM 3035 O O . THR A 1 388 ? -8.456 12.922 19.471 1.00 96.75 388 THR A O 1
ATOM 3038 N N . ALA A 1 389 ? -9.389 13.473 17.499 1.00 94.62 389 ALA A N 1
ATOM 3039 C CA . ALA A 1 389 ? -8.184 13.369 16.684 1.00 94.62 389 ALA A CA 1
ATOM 3040 C C . ALA A 1 389 ? -7.959 14.675 15.917 1.00 94.62 389 ALA A C 1
ATOM 3042 O O . ALA A 1 389 ? -8.863 15.157 15.239 1.00 94.62 389 ALA A O 1
ATOM 3043 N N . THR A 1 390 ? -6.762 15.255 16.007 1.00 91.75 390 THR A N 1
ATOM 3044 C CA . THR A 1 390 ? -6.410 16.477 15.269 1.00 91.75 390 THR A CA 1
ATOM 3045 C C . THR A 1 390 ? -5.530 16.139 14.072 1.00 91.75 390 THR A C 1
ATOM 3047 O O . THR A 1 390 ? -4.391 15.711 14.242 1.00 91.75 390 THR A O 1
ATOM 3050 N N . GLN A 1 391 ? -6.032 16.367 12.857 1.00 84.75 391 GLN A N 1
ATOM 3051 C CA . GLN A 1 391 ? -5.304 16.130 11.607 1.00 84.75 391 GLN A CA 1
ATOM 3052 C C . GLN A 1 391 ? -5.386 17.360 10.702 1.00 84.75 391 GLN A C 1
ATOM 3054 O O . GLN A 1 391 ? -6.465 17.895 10.455 1.00 84.75 391 GLN A O 1
ATOM 3059 N N . SER A 1 392 ? -4.238 17.831 10.202 1.00 83.44 392 SER A N 1
ATOM 3060 C CA . SER A 1 392 ? -4.151 19.011 9.320 1.00 83.44 392 SER A CA 1
ATOM 3061 C C . SER A 1 392 ? -4.859 20.267 9.867 1.00 83.44 392 SER A C 1
ATOM 3063 O O . SER A 1 392 ? -5.403 21.067 9.108 1.00 83.44 392 SER A O 1
ATOM 3065 N N . GLY A 1 393 ? -4.862 20.441 11.194 1.00 86.12 393 GLY A N 1
ATOM 3066 C CA . GLY A 1 393 ? -5.501 21.573 11.876 1.00 86.12 393 GLY A CA 1
ATOM 3067 C C . GLY A 1 393 ? -7.023 21.469 12.036 1.00 86.12 393 GLY A C 1
ATOM 3068 O O . GLY A 1 393 ? -7.635 22.431 12.488 1.00 86.12 393 GLY A O 1
ATOM 3069 N N . GLN A 1 394 ? -7.629 20.333 11.680 1.00 89.94 394 GLN A N 1
ATOM 3070 C CA . GLN A 1 394 ? -9.038 20.023 11.933 1.00 89.94 394 GLN A CA 1
ATOM 3071 C C . GLN A 1 394 ? -9.156 18.971 13.036 1.00 89.94 394 GLN A C 1
ATOM 3073 O O . GLN A 1 394 ? -8.337 18.054 13.103 1.00 89.94 394 GLN A O 1
ATOM 3078 N N . THR A 1 395 ? -10.170 19.105 13.890 1.00 94.75 395 THR A N 1
ATOM 3079 C CA . THR A 1 395 ? -10.461 18.158 14.972 1.00 94.75 395 THR A CA 1
ATOM 3080 C C . THR A 1 395 ? -11.656 17.295 14.587 1.00 94.75 395 THR A C 1
ATOM 3082 O O . THR A 1 395 ? -12.701 17.820 14.210 1.00 94.75 395 THR A O 1
ATOM 3085 N N . TYR A 1 396 ? -11.503 15.983 14.716 1.00 96.19 396 TYR A N 1
ATOM 3086 C CA . TYR A 1 396 ? -12.521 14.985 14.412 1.00 96.19 396 TYR A CA 1
ATOM 3087 C C . TYR A 1 396 ? -12.883 14.202 15.668 1.00 96.19 396 TYR A C 1
ATOM 3089 O O . TYR A 1 396 ? -12.003 13.873 16.467 1.00 96.19 396 TYR A O 1
ATOM 3097 N N . ASP A 1 397 ? -14.158 13.856 15.811 1.00 97.19 397 ASP A N 1
ATOM 3098 C CA . ASP A 1 397 ? -14.586 12.878 16.805 1.00 97.19 397 ASP A CA 1
ATOM 3099 C C . ASP A 1 397 ? -14.175 11.477 16.356 1.00 97.19 397 ASP A C 1
ATOM 3101 O O . ASP A 1 397 ? -14.307 11.112 15.182 1.00 97.19 397 ASP A O 1
ATOM 3105 N N . VAL A 1 398 ? -13.672 10.693 17.304 1.00 98.00 398 VAL A N 1
ATOM 3106 C CA . VAL A 1 398 ? -13.272 9.306 17.090 1.00 98.00 398 VAL A CA 1
ATOM 3107 C C . VAL A 1 398 ? -13.970 8.429 18.109 1.00 98.00 398 VAL A C 1
ATOM 3109 O O . VAL A 1 398 ? -13.888 8.668 19.313 1.00 98.00 398 VAL A O 1
ATOM 3112 N N . TYR A 1 399 ? -14.616 7.371 17.637 1.00 98.25 399 TYR A N 1
ATOM 3113 C CA . TYR A 1 399 ? -15.245 6.377 18.502 1.00 98.25 399 TYR A CA 1
ATOM 3114 C C . TYR A 1 399 ? -14.620 5.017 18.267 1.00 98.25 399 TYR A C 1
ATOM 3116 O O . TYR A 1 399 ? -14.374 4.632 17.124 1.00 98.25 399 TYR A O 1
ATOM 3124 N N . THR A 1 400 ? -14.387 4.290 19.356 1.00 98.06 400 THR A N 1
ATOM 3125 C CA . THR A 1 400 ? -13.787 2.960 19.322 1.00 98.06 400 THR A CA 1
ATOM 3126 C C . THR A 1 400 ? -14.580 1.966 20.157 1.00 98.06 400 THR A C 1
ATOM 3128 O O . THR A 1 400 ? -15.171 2.320 21.183 1.00 98.06 400 THR A O 1
ATOM 3131 N N . ILE A 1 401 ? -14.563 0.706 19.731 1.00 97.75 401 ILE A N 1
ATOM 3132 C CA . ILE A 1 401 ? -14.917 -0.435 20.568 1.00 97.75 401 ILE A CA 1
ATOM 3133 C C . ILE A 1 401 ? -13.901 -1.551 20.346 1.00 97.75 401 ILE A C 1
ATOM 3135 O O . ILE A 1 401 ? -13.620 -1.949 19.221 1.00 97.75 401 ILE A O 1
ATOM 3139 N N . ASN A 1 402 ? -13.332 -2.020 21.444 1.00 97.62 402 ASN A N 1
ATOM 3140 C CA . ASN A 1 402 ? -12.331 -3.067 21.515 1.00 97.62 402 ASN A CA 1
ATOM 3141 C C . ASN A 1 402 ? -13.027 -4.330 22.013 1.00 97.62 402 ASN A C 1
ATOM 3143 O O . ASN A 1 402 ? -13.655 -4.286 23.068 1.00 97.62 402 ASN A O 1
ATOM 3147 N N . ILE A 1 403 ? -12.938 -5.429 21.272 1.00 97.25 403 ILE A N 1
ATOM 3148 C CA . ILE A 1 403 ? -13.583 -6.709 21.578 1.00 97.25 403 ILE A CA 1
ATOM 3149 C C . ILE A 1 403 ? -12.496 -7.778 21.608 1.00 97.25 403 ILE A C 1
ATOM 3151 O O . ILE A 1 403 ? -11.814 -7.991 20.606 1.00 97.25 403 ILE A O 1
ATOM 3155 N N . LEU A 1 404 ? -12.325 -8.455 22.741 1.00 95.25 404 LEU A N 1
ATOM 3156 C CA . LEU A 1 404 ? -11.340 -9.525 22.881 1.00 95.25 404 LEU A CA 1
ATOM 3157 C C . LEU A 1 404 ? -12.022 -10.887 22.715 1.00 95.25 404 LEU A C 1
ATOM 3159 O O . LEU A 1 404 ? -12.871 -11.266 23.519 1.00 95.25 404 LEU A O 1
ATOM 3163 N N . ARG A 1 405 ? -11.634 -11.640 21.681 1.00 93.88 405 ARG A N 1
ATOM 3164 C CA . ARG A 1 405 ? -12.094 -13.014 21.435 1.00 93.88 405 ARG A CA 1
ATOM 3165 C C . ARG A 1 405 ? -10.885 -13.939 21.379 1.00 93.88 405 ARG A C 1
ATOM 3167 O O . ARG A 1 405 ? -10.112 -13.900 20.421 1.00 93.88 405 ARG A O 1
ATOM 3174 N N . ASN A 1 406 ? -10.758 -14.814 22.377 1.00 91.12 406 ASN A N 1
ATOM 3175 C CA . ASN A 1 406 ? -9.582 -15.667 22.564 1.00 91.12 406 ASN A CA 1
ATOM 3176 C C . ASN A 1 406 ? -8.306 -14.802 22.605 1.00 91.12 406 ASN A C 1
ATOM 3178 O O . ASN A 1 406 ? -8.211 -13.877 23.400 1.00 91.12 406 ASN A O 1
ATOM 3182 N N . THR A 1 407 ? -7.347 -15.068 21.722 1.00 91.25 407 THR A N 1
ATOM 3183 C CA . THR A 1 407 ? -6.088 -14.331 21.568 1.00 91.25 407 THR A CA 1
ATOM 3184 C C . THR A 1 407 ? -6.178 -13.081 20.697 1.00 91.25 407 THR A C 1
ATOM 3186 O O . THR A 1 407 ? -5.187 -12.372 20.560 1.00 91.25 407 THR A O 1
ATOM 3189 N N . LYS A 1 408 ? -7.333 -12.797 20.087 1.00 94.75 408 LYS A N 1
ATOM 3190 C CA . LYS A 1 408 ? -7.468 -11.740 19.080 1.00 94.75 408 LYS A CA 1
ATOM 3191 C C . LYS A 1 408 ? -8.272 -10.563 19.612 1.00 94.75 408 LYS A C 1
ATOM 3193 O O . LYS A 1 408 ? -9.413 -10.727 20.047 1.00 94.75 408 LYS A O 1
ATOM 3198 N N . LEU A 1 409 ? -7.679 -9.377 19.541 1.00 96.00 409 LEU A N 1
ATOM 3199 C CA . LEU A 1 409 ? -8.338 -8.108 19.815 1.00 96.00 409 LEU A CA 1
ATOM 3200 C C . LEU A 1 409 ? -8.861 -7.522 18.503 1.00 96.00 409 LEU A C 1
ATOM 3202 O O . LEU A 1 409 ? -8.096 -7.368 17.555 1.00 96.00 409 LEU A O 1
ATOM 3206 N N . TYR A 1 410 ? -10.147 -7.190 18.464 1.00 97.88 410 TYR A N 1
ATOM 3207 C CA . TYR A 1 410 ? -10.807 -6.518 17.349 1.00 97.88 410 TYR A CA 1
ATOM 3208 C C . TYR A 1 410 ? -11.171 -5.108 17.797 1.00 97.88 410 TYR A C 1
ATOM 3210 O O . TYR A 1 410 ? -11.993 -4.936 18.697 1.00 97.88 410 TYR A O 1
ATOM 3218 N N . THR A 1 411 ? -10.577 -4.103 17.171 1.00 97.81 411 THR A N 1
ATOM 3219 C CA . THR A 1 411 ? -10.838 -2.695 17.450 1.00 97.81 411 THR A CA 1
ATOM 3220 C C . THR A 1 411 ? -11.580 -2.090 16.270 1.00 97.81 411 THR A C 1
ATOM 3222 O O . THR A 1 411 ? -11.016 -1.892 15.196 1.00 97.81 411 THR A O 1
ATOM 3225 N N . LEU A 1 412 ? -12.865 -1.805 16.459 1.00 98.44 412 LEU A N 1
ATOM 3226 C CA . LEU A 1 412 ? -13.670 -1.068 15.492 1.00 98.44 412 LEU A CA 1
ATOM 3227 C C . LEU A 1 412 ? -13.507 0.418 15.781 1.00 98.44 412 LEU A C 1
ATOM 3229 O O . LEU A 1 412 ? -13.674 0.835 16.926 1.00 98.44 412 LEU A O 1
ATOM 3233 N N . ILE A 1 413 ? -13.206 1.203 14.753 1.00 98.12 413 ILE A N 1
ATOM 3234 C CA . ILE A 1 413 ? -12.893 2.630 14.857 1.00 98.12 413 ILE A CA 1
ATOM 3235 C C . ILE A 1 413 ? -13.743 3.390 13.843 1.00 98.12 413 ILE A C 1
ATOM 3237 O O . ILE A 1 413 ? -13.969 2.922 12.726 1.00 98.12 413 ILE A O 1
ATOM 3241 N N . SER A 1 414 ? -14.191 4.582 14.219 1.00 97.94 414 SER A N 1
ATOM 3242 C CA . SER A 1 414 ? -14.665 5.586 13.267 1.00 97.94 414 SER A CA 1
ATOM 3243 C C . SER A 1 414 ? -13.980 6.921 13.508 1.00 97.94 414 SER A C 1
ATOM 3245 O O . SER A 1 414 ? -13.632 7.226 14.646 1.00 97.94 414 SER A O 1
ATOM 3247 N N . ILE A 1 415 ? -13.800 7.702 12.445 1.00 96.81 415 ILE A N 1
ATOM 3248 C CA . ILE A 1 415 ? -13.231 9.055 12.475 1.00 96.81 415 ILE A CA 1
ATOM 3249 C C . ILE A 1 415 ? -14.189 9.980 11.731 1.00 96.81 415 ILE A C 1
ATOM 3251 O O . ILE A 1 415 ? -14.616 9.639 10.631 1.00 96.81 415 ILE A O 1
ATOM 3255 N N . GLY A 1 416 ? -14.541 11.128 12.316 1.00 96.00 416 GLY A N 1
ATOM 3256 C CA . GLY A 1 416 ? -15.369 12.158 11.666 1.00 96.00 416 GLY A CA 1
ATOM 3257 C C . GLY A 1 416 ? -16.831 11.752 11.426 1.00 96.00 416 GLY A C 1
ATOM 3258 O O . GLY A 1 416 ? -17.568 12.430 10.707 1.00 96.00 416 GLY A O 1
ATOM 3259 N N . VAL A 1 417 ? -17.259 10.637 12.015 1.00 96.44 417 VAL A N 1
ATOM 3260 C CA . VAL A 1 417 ? -18.588 10.035 11.859 1.00 96.44 417 VAL A CA 1
ATOM 3261 C C . VAL A 1 417 ? -19.411 10.269 13.126 1.00 96.44 417 VAL A C 1
ATOM 3263 O O . VAL A 1 417 ? -18.860 10.331 14.222 1.00 96.44 417 VAL A O 1
ATOM 3266 N N . SER A 1 418 ? -20.737 10.393 12.997 1.00 97.19 418 SER A N 1
ATOM 3267 C CA . SER A 1 418 ? -21.612 10.571 14.159 1.00 97.19 418 SER A CA 1
ATOM 3268 C C . SER A 1 418 ? -21.616 9.330 15.062 1.00 97.19 418 SER A C 1
ATOM 3270 O O . SER A 1 418 ? -21.476 8.197 14.595 1.00 97.19 418 SER A O 1
ATOM 3272 N N . LYS A 1 419 ? -21.848 9.517 16.366 1.00 96.94 419 LYS A N 1
ATOM 3273 C CA . LYS A 1 419 ? -21.962 8.396 17.312 1.00 96.94 419 LYS A CA 1
ATOM 3274 C C . LYS A 1 419 ? -23.031 7.378 16.888 1.00 96.94 419 LYS A C 1
ATOM 3276 O O . LYS A 1 419 ? -22.790 6.178 16.969 1.00 96.94 419 LYS A O 1
ATOM 3281 N N . THR A 1 420 ? -24.167 7.849 16.375 1.00 97.94 420 THR A N 1
ATOM 3282 C CA . THR A 1 420 ? -25.259 6.997 15.879 1.00 97.94 420 THR A CA 1
ATOM 3283 C C . THR A 1 420 ? -24.812 6.105 14.721 1.00 97.94 420 THR A C 1
ATOM 3285 O O . THR A 1 420 ? -25.099 4.909 14.713 1.00 97.94 420 THR A O 1
ATOM 3288 N N . ASP A 1 421 ? -24.075 6.660 13.759 1.00 97.12 421 ASP A N 1
ATOM 3289 C CA . ASP A 1 421 ? -23.591 5.898 12.605 1.00 97.12 421 ASP A CA 1
ATOM 3290 C C . ASP A 1 421 ? -22.475 4.921 13.001 1.00 97.12 421 ASP A C 1
ATOM 3292 O O . ASP A 1 421 ? -22.374 3.826 12.446 1.00 97.12 421 ASP A O 1
ATOM 3296 N N . PHE A 1 422 ? -21.647 5.282 13.987 1.00 97.88 422 PHE A N 1
ATOM 3297 C CA . PHE A 1 422 ? -20.696 4.350 14.590 1.00 97.88 422 PHE A CA 1
ATOM 3298 C C . PHE A 1 422 ? -21.408 3.191 15.297 1.00 97.88 422 PHE A C 1
ATOM 3300 O O . PHE A 1 422 ? -21.025 2.038 15.120 1.00 97.88 422 PHE A O 1
ATOM 3307 N N . ASP A 1 423 ? -22.474 3.459 16.049 1.00 97.12 423 ASP A N 1
ATOM 3308 C CA . ASP A 1 423 ? -23.249 2.409 16.714 1.00 97.12 423 ASP A CA 1
ATOM 3309 C C . ASP A 1 423 ? -23.921 1.468 15.704 1.00 97.12 423 ASP A C 1
ATOM 3311 O O . ASP A 1 423 ? -23.963 0.253 15.922 1.00 97.12 423 ASP A O 1
ATOM 3315 N N . ALA A 1 424 ? -24.372 1.990 14.559 1.00 97.50 424 ALA A N 1
ATOM 3316 C CA . ALA A 1 424 ? -24.857 1.175 13.447 1.00 97.50 424 ALA A CA 1
ATOM 3317 C C . ALA A 1 424 ? -23.742 0.309 12.829 1.00 97.50 424 ALA A C 1
ATOM 3319 O O . ALA A 1 424 ? -23.960 -0.875 12.559 1.00 97.50 424 ALA A O 1
ATOM 3320 N N . PHE A 1 425 ? -22.537 0.864 12.656 1.00 97.88 425 PHE A N 1
ATOM 3321 C CA . PHE A 1 425 ? -21.361 0.122 12.193 1.00 97.88 425 PHE A CA 1
ATOM 3322 C C . PHE A 1 425 ? -21.015 -1.031 13.144 1.00 97.88 425 PHE A C 1
ATOM 3324 O O . PHE A 1 425 ? -20.933 -2.181 12.709 1.00 97.88 425 PHE A O 1
ATOM 3331 N N . VAL A 1 426 ? -20.924 -0.762 14.449 1.00 97.44 426 VAL A N 1
ATOM 3332 C CA . VAL A 1 426 ? -20.679 -1.782 15.483 1.00 97.44 426 VAL A CA 1
ATOM 3333 C C . VAL A 1 426 ? -21.787 -2.836 15.508 1.00 97.44 426 VAL A C 1
ATOM 3335 O O . VAL A 1 426 ? -21.499 -4.025 15.592 1.00 97.44 426 VAL A O 1
ATOM 3338 N N . SER A 1 427 ? -23.051 -2.431 15.371 1.00 97.31 427 SER A N 1
ATOM 3339 C CA . SER A 1 427 ? -24.193 -3.360 15.345 1.00 97.31 427 SER A CA 1
ATOM 3340 C C . SER A 1 427 ? -24.182 -4.295 14.130 1.00 97.31 427 SER A C 1
ATOM 3342 O O . SER A 1 427 ? -24.777 -5.371 14.174 1.00 97.31 427 SER A O 1
ATOM 3344 N N . SER A 1 428 ? -23.503 -3.905 13.045 1.00 97.81 428 SER A N 1
ATOM 3345 C CA . SER A 1 428 ? -23.328 -4.742 11.853 1.00 97.81 428 SER A CA 1
ATOM 3346 C C . SER A 1 428 ? -22.198 -5.769 11.976 1.00 97.81 428 SER A C 1
ATOM 3348 O O . SER A 1 428 ? -22.107 -6.674 11.145 1.00 97.81 428 SER A O 1
ATOM 3350 N N . PHE A 1 429 ? -21.337 -5.634 12.987 1.00 98.19 429 PHE A N 1
ATOM 3351 C CA . PHE A 1 429 ? -20.204 -6.522 13.202 1.00 98.19 429 PHE A CA 1
ATOM 3352 C C . PHE A 1 429 ? -20.667 -7.887 13.705 1.00 98.19 429 PHE A C 1
ATOM 3354 O O . PHE A 1 429 ? -21.481 -7.972 14.619 1.00 98.19 429 PHE A O 1
ATOM 3361 N N . GLN A 1 430 ? -20.140 -8.966 13.134 1.00 97.56 430 GLN A N 1
ATOM 3362 C CA . GLN A 1 430 ? -20.436 -10.348 13.503 1.00 97.56 430 GLN A CA 1
ATOM 3363 C C . GLN A 1 430 ? -19.177 -11.198 13.382 1.00 97.56 430 GLN A C 1
ATOM 3365 O O . GLN A 1 430 ? -18.448 -11.101 12.395 1.00 97.56 430 GLN A O 1
ATOM 3370 N N . PHE A 1 431 ? -18.941 -12.063 14.364 1.00 96.88 431 PHE A N 1
ATOM 3371 C CA . PHE A 1 431 ? -17.958 -13.130 14.218 1.00 96.88 431 PHE A CA 1
ATOM 3372 C C . PHE A 1 431 ? -18.496 -14.236 13.304 1.00 96.88 431 PHE A C 1
ATOM 3374 O O . PHE A 1 431 ? -19.685 -14.554 13.354 1.00 96.88 431 PHE A O 1
ATOM 3381 N N . ILE A 1 432 ? -17.611 -14.807 12.485 1.00 92.00 432 ILE A N 1
ATOM 3382 C CA . ILE A 1 432 ? -17.892 -15.964 11.622 1.00 92.00 432 ILE A CA 1
ATOM 3383 C C . ILE A 1 432 ? -17.375 -17.241 12.287 1.00 92.00 432 ILE A C 1
ATOM 3385 O O . ILE A 1 432 ? -16.356 -17.169 13.028 1.00 92.00 432 ILE A O 1
#

Secondary structure (DSSP, 8-state):
------------HHHHHHHHHHHHHHHHHHHHTSSS--HHHHHHHHHHHHHHHHHHTT-TTTGGGGHHHHHHHHHHHHHHT-HHHHHHHHHHHHHHHTS--HHHHHHHHHHHHHHHHHTTT--S----PPPHHHHHHHHHHHHHHHHHHHHHHHHHHHHHHHHHHHHHHHHS-TTSPPPHHHHHHHHHHHHHHHHHHHHHHHHHHHHHHHHHHHHHHHHHHHTT--HHHHHHHHHHHHHHHHHHHHHHHHHHHHHHHHHHHHHHHHHHHTTT-SSSSTTT--SEEEEEETTTTEEEEEESPPEEEEEEEEETTEEEEEEEEEEEETTTTEEEEEEEEE--HHHHHTT-HHHHHHHHHHHHHTSTTEEEEEEEEEEEETTEEEEEEEEEEEETTEEEEEEEEEEEETTEEEEEEEES--HHHHHHHHHT-EE-

Foldseek 3Di:
DDDDPPPPPPCDPVLVVLVVLLVVLVVLLCVCPVPPHNVVSLVVSVVSLVVSCVVPVPDCSNQLVSLSSLQSQLSSCVSVVVLLSSLVSLVVSCVSNVHDDDSSVVSNVVSVVVVVVVVVPDPDDDDDDDRVVVVVVVVVVVVVVVVLVVLLVVLVVLPVVLVVLVVVVVPDDPVDDPPPVSVVVNVVSCVSNVVNVVVVVVVVVVVVVVVVVVVVVVCVVVVPDDPVVVVVVVVVVVVVVVVVVVVVVVVVVVVVVVVVVVVVVVVVVVVVPPPPPQAPQQDFDWDADPPQQKIFTGRHFWDKDWDWDQDPNDTWIKIKTKDADPVNQKIKMKMKTFADLVCVVVVCLLVVQVVVQVVQCPDPQKHWDDKDQCDADPNFGKMKTWIWGADPNDIWIKIWMWTDDRRMIIIIMITNDDPVVSVVRSVRMDGD

Sequence (432 aa):
MGGLKLMELPHSITRQAYIEQIRIVEANLKAATSGDIDHALLTQVQKRLDSIAEKYQYSNEIGTARYKLYELQSLVHFFKGDDDNALDFINQAIEVRGNSYARAEKIKSQLQEKSHADNSQMHSRTKHEPPLQLQALITGQRSSAIVMAVLSVLSIYFIPWAIFYIILATKLKPQEVPSRGLIKGAAIATLPLCIGVIPIIIDIEFWKMNKKLKEYEELGDKAFMPDKEWQTLQTNHKKGGRVAKIILVTLLAVLALFVVAAILTSIVSNRFSNTTSFLSDSSMQPYTSSEHGFRVNFPGFPETEHSSVDVEGRTIPLTQYSKFFDNDSKGYMVQTGEYTSEIVQSGNERGIIDGAINGTAKSDGYTLLSSSNNSSVQGYPSGNASYTATQSGQTYDVYTINILRNTKLYTLISIGVSKTDFDAFVSSFQFI

pLDDT: mean 77.81, std 19.44, range [30.69, 98.44]

Radius of gyration: 35.27 Å; chains: 1; bounding box: 76×57×105 Å